Protein AF-A0A4Q9Z7Q9-F1 (afdb_monomer_lite)

Foldseek 3Di:
DDDDDPPPVVVVVVVVVVVPPDDDPPPDPPPPPPPPPVPPVFWDAWDWDQKFKAKAFQFKFFFKPQQWFKAKKAAAQLFFIKHKKKWFFWFFPDFLDDAQAPDVVFAPDHKAFPFKKKKFAFAWDAFPPDDQDPNWTQIFTPQKAFDALAFWFKFKFQFQDQQDQADVVVVRPDGDTDIQAPVVRVVRTPCVVPTFLPDPPCCLGGGPHQDQGWDWDWDADPVRHTDIDTGGGINMTITDRVVCCVLPVVDPSQCRNHRVSVCNRRVTMIIDIGGPPTNMMMHTGRQQRMKMKIKMWGWGWDQPDPPDDPDRDIDIDTDIDITMMGSPGMMGMHMDGDPTDPVQVCRNPVVNQPDPLGDQKYKFFFASGMWMKMFAFDQDFAWAKDFDPQADPPDDDDPVQDDDDDDPDDDDDDDQRPVHGRIDIDGGDRAGPVLRVCLSQVWAFPWKKKKWWFPCVSQQDQSADAFQFKAKAQQLVLARAPLQVPQQAADPVDRQCRSCVQWRGFAAPVRRHFDQADSSGGGGSVRHGTITMGTRRVVSVCVNPVVDRRGMMIMHGFDGSPQRDWIARPDWDPDPGTRGTDGSRRSSDRHMTMTGERPDDPPDPCNVRYIIMTTIIGGDDD

Secondary structure (DSSP, 8-state):
-----TTHHHHHHHHHHGGG---------TTS-----TT-TT-PPPEEE--EEEEEE--SBB-BT-SSEEEEEEEETTTEEEEEEEEE--EESSSS---TTS-TTS-SS--EEEEEEEEEEPPEE--TTPPPBTTB---EE-SEEESTT--BEEEEEEE-----SB-GGGTT-SB---BTT-HHHHH-EEGGG--S---S-GGGTTTB----SPEEEEEE-TTS-EEEEEE--EEEEEE-HHHHIIIIISS-GGGGSSHHHHHHHH--EEEEEE--SS--EEEEE-GGG-EEEEEEEEEEEEES-TT-SS---EEEEEEEEEEEEE--S-EEEEEEEES--HHHHHHH-GGGG--TT--SEEEEETTTTEEEEEESS-S--S-EEEE-TT--TTPPP-TTS------SS---SSPPPTTS-SEEEES--SS-HHHHHHHHTT-EEEEEEEEEEB-TTTT-STT----SBEEEEETTTTEE-HHHHT-----SS-GGG-STTTEEEEE-TTSPBP-SB-TTS-B-GGG---EEEEE-HHHHHHHHHS-PPP-PEEEEE-S-TT---EEEEEEEEEESEEEEEEEHHHHT---EEEEE-S---TTSTTGGGS-EEEEEEE----

InterPro domains:
  IPR025366 Protein of unknown function DUF4270 [PF14092] (30-619)

Structure (mmCIF, N/CA/C/O backbone):
data_AF-A0A4Q9Z7Q9-F1
#
_entry.id   AF-A0A4Q9Z7Q9-F1
#
loop_
_atom_site.group_PDB
_atom_site.id
_atom_site.type_symbol
_atom_site.label_atom_id
_atom_site.label_alt_id
_atom_site.label_comp_id
_atom_site.label_asym_id
_atom_site.label_entity_id
_atom_site.label_seq_id
_atom_site.pdbx_PDB_ins_code
_atom_site.Cartn_x
_atom_site.Cartn_y
_atom_site.Cartn_z
_atom_site.occupancy
_atom_site.B_iso_or_equiv
_atom_site.auth_seq_id
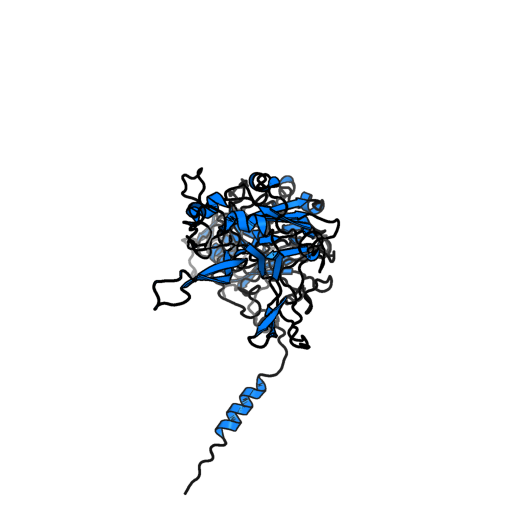_atom_site.auth_comp_id
_atom_site.auth_asym_id
_atom_site.auth_atom_id
_atom_site.pdbx_PDB_model_num
ATOM 1 N N . MET A 1 1 ? 13.497 -73.796 7.872 1.00 44.44 1 MET A N 1
ATOM 2 C CA . MET A 1 1 ? 14.432 -73.100 8.780 1.00 44.44 1 MET A CA 1
ATOM 3 C C . MET A 1 1 ? 15.221 -72.084 7.966 1.00 44.44 1 MET A C 1
ATOM 5 O O . MET A 1 1 ? 16.220 -72.463 7.395 1.00 44.44 1 MET A O 1
ATOM 9 N N . TYR A 1 2 ? 14.744 -70.839 7.855 1.00 34.69 2 TYR A N 1
ATOM 10 C CA . TYR A 1 2 ? 15.543 -69.666 7.466 1.00 34.69 2 TYR A CA 1
ATOM 11 C C . TYR A 1 2 ? 14.841 -68.425 8.034 1.00 34.69 2 TYR A C 1
ATOM 13 O O . TYR A 1 2 ? 13.730 -68.087 7.635 1.00 34.69 2 TYR A O 1
ATOM 21 N N . LYS A 1 3 ? 15.458 -67.805 9.047 1.00 42.72 3 LYS A N 1
ATOM 22 C CA . LYS A 1 3 ? 15.034 -66.523 9.623 1.00 42.72 3 LYS A CA 1
ATOM 23 C C . LYS A 1 3 ? 15.512 -65.417 8.681 1.00 42.72 3 LYS A C 1
ATOM 25 O O . LYS A 1 3 ? 16.718 -65.199 8.585 1.00 42.72 3 LYS A O 1
ATOM 30 N N . HIS A 1 4 ? 14.606 -64.713 8.008 1.00 43.53 4 HIS A N 1
ATOM 31 C CA . HIS A 1 4 ? 14.976 -63.494 7.290 1.00 43.53 4 HIS A CA 1
ATOM 32 C C . HIS A 1 4 ? 14.944 -62.303 8.250 1.00 43.53 4 HIS A C 1
ATOM 34 O O . HIS A 1 4 ? 13.912 -61.931 8.800 1.00 43.53 4 HIS A O 1
ATOM 40 N N . SER A 1 5 ? 16.139 -61.766 8.489 1.00 47.19 5 SER A N 1
ATOM 41 C CA . SER A 1 5 ? 16.421 -60.598 9.317 1.00 47.19 5 SER A CA 1
ATOM 42 C C . SER A 1 5 ? 15.748 -59.345 8.745 1.00 47.19 5 SER A C 1
ATOM 44 O O . SER A 1 5 ? 16.085 -58.897 7.650 1.00 47.19 5 SER A O 1
ATOM 46 N N . PHE A 1 6 ? 14.828 -58.762 9.515 1.00 48.62 6 PHE A N 1
ATOM 47 C CA . PHE A 1 6 ? 14.107 -57.518 9.209 1.00 48.62 6 PHE A CA 1
ATOM 48 C C . PHE A 1 6 ? 14.956 -56.243 9.414 1.00 48.62 6 PHE A C 1
ATOM 50 O O . PHE A 1 6 ? 14.453 -55.130 9.309 1.00 48.62 6 PHE A O 1
ATOM 57 N N . LEU A 1 7 ? 16.255 -56.385 9.706 1.00 46.31 7 LEU A N 1
ATOM 58 C CA . LEU A 1 7 ? 17.136 -55.285 10.121 1.00 46.31 7 LEU A CA 1
ATOM 59 C C . LEU A 1 7 ? 17.945 -54.635 8.987 1.00 46.31 7 LEU A C 1
ATOM 61 O O . LEU A 1 7 ? 18.577 -53.608 9.210 1.00 46.31 7 LEU A O 1
ATOM 65 N N . ARG A 1 8 ? 17.929 -55.182 7.764 1.00 44.06 8 ARG A N 1
ATOM 66 C CA . ARG A 1 8 ? 18.685 -54.616 6.627 1.00 44.06 8 ARG A CA 1
ATOM 67 C C . ARG A 1 8 ? 17.973 -53.516 5.815 1.00 44.06 8 ARG A C 1
ATOM 69 O O . ARG A 1 8 ? 18.687 -52.628 5.358 1.00 44.06 8 ARG A O 1
ATOM 76 N N . PRO A 1 9 ? 16.631 -53.469 5.667 1.00 44.31 9 PRO A N 1
ATOM 77 C CA . PRO A 1 9 ? 15.988 -52.358 4.953 1.00 44.31 9 PRO A CA 1
ATOM 78 C C . PRO A 1 9 ? 15.954 -51.059 5.777 1.00 44.31 9 PRO A C 1
ATOM 80 O O . PRO A 1 9 ? 16.022 -49.969 5.220 1.00 44.31 9 PRO A O 1
ATOM 83 N N . ILE A 1 10 ? 15.901 -51.170 7.111 1.00 48.28 10 ILE A N 1
ATOM 84 C CA . ILE A 1 10 ? 15.782 -50.021 8.028 1.00 48.28 10 ILE A CA 1
ATOM 85 C C . ILE A 1 10 ? 17.104 -49.238 8.118 1.00 48.28 10 ILE A C 1
ATOM 87 O O . ILE A 1 10 ? 17.095 -48.015 8.232 1.00 48.28 10 ILE A O 1
ATOM 91 N N . LEU A 1 11 ? 18.246 -49.917 7.969 1.00 45.41 11 LEU A N 1
ATOM 92 C CA . LEU A 1 11 ? 19.567 -49.281 8.016 1.00 45.41 11 LEU A CA 1
ATOM 93 C C . LEU A 1 11 ? 19.925 -48.529 6.718 1.00 45.41 11 LEU A C 1
ATOM 95 O O . LEU A 1 11 ? 20.686 -47.570 6.763 1.00 45.41 11 LEU A O 1
ATOM 99 N N . MET A 1 12 ? 19.331 -48.909 5.579 1.00 45.31 12 MET A N 1
ATOM 100 C CA . MET A 1 12 ? 19.487 -48.197 4.298 1.00 45.31 12 MET A CA 1
ATOM 101 C C . MET A 1 12 ? 18.583 -46.960 4.197 1.00 45.31 12 MET A C 1
ATOM 103 O O . MET A 1 12 ? 18.995 -45.949 3.638 1.00 45.31 12 MET A O 1
ATOM 107 N N . ILE A 1 13 ? 17.380 -46.999 4.782 1.00 50.22 13 ILE A N 1
ATOM 108 C CA . ILE A 1 13 ? 16.471 -45.840 4.809 1.00 50.22 13 ILE A CA 1
ATOM 109 C C . ILE A 1 13 ? 16.946 -44.794 5.833 1.00 50.22 13 ILE A C 1
ATOM 111 O O . ILE A 1 13 ? 16.864 -43.600 5.561 1.00 50.22 13 ILE A O 1
ATOM 115 N N . GLY A 1 14 ? 17.535 -45.224 6.957 1.00 46.59 14 GLY A N 1
ATOM 116 C CA . GLY A 1 14 ? 18.098 -44.320 7.967 1.00 46.59 14 GLY A CA 1
ATOM 117 C C . GLY A 1 14 ? 19.354 -43.558 7.521 1.00 46.59 14 GLY A C 1
ATOM 118 O O . GLY A 1 14 ? 19.562 -42.427 7.956 1.00 46.59 14 GLY A O 1
ATOM 119 N N . LEU A 1 15 ? 20.173 -44.127 6.626 1.00 41.31 15 LEU A N 1
ATOM 120 C CA . LEU A 1 15 ? 21.419 -43.492 6.171 1.00 41.31 15 LEU A CA 1
ATOM 121 C C . LEU A 1 15 ? 21.187 -42.418 5.088 1.00 41.31 15 LEU A C 1
ATOM 123 O O . LEU A 1 15 ? 21.953 -41.463 5.001 1.00 41.31 15 LEU A O 1
ATOM 127 N N . VAL A 1 16 ? 20.098 -42.516 4.314 1.00 44.38 16 VAL A N 1
ATOM 128 C CA . VAL A 1 16 ? 19.723 -41.497 3.311 1.00 44.38 16 VAL A CA 1
ATOM 129 C C . VAL A 1 16 ? 19.078 -40.268 3.967 1.00 44.38 16 VAL A C 1
ATOM 131 O O . VAL A 1 16 ? 19.219 -39.156 3.467 1.00 44.38 16 VAL A O 1
ATOM 134 N N . THR A 1 17 ? 18.448 -40.418 5.137 1.00 45.31 17 THR A N 1
ATOM 135 C CA . THR A 1 17 ? 17.865 -39.290 5.887 1.00 45.31 17 THR A CA 1
ATOM 136 C C . THR A 1 17 ? 18.882 -38.432 6.647 1.00 45.31 17 THR A C 1
ATOM 138 O O . THR A 1 17 ? 18.578 -37.285 6.961 1.00 45.31 17 THR A O 1
ATOM 141 N N . VAL A 1 18 ? 20.096 -38.930 6.913 1.00 44.50 18 VAL A N 1
ATOM 142 C CA . VAL A 1 18 ? 21.126 -38.180 7.668 1.00 44.50 18 VAL A CA 1
ATOM 143 C C . VAL A 1 18 ? 21.997 -37.292 6.761 1.00 44.50 18 VAL A C 1
ATOM 145 O O . VAL A 1 18 ? 22.648 -36.375 7.250 1.00 44.50 18 VAL A O 1
ATOM 148 N N . LEU A 1 19 ? 21.947 -37.463 5.434 1.00 38.88 19 LEU A N 1
ATOM 149 C CA . LEU A 1 19 ? 22.708 -36.632 4.485 1.00 38.88 19 LEU A CA 1
ATOM 150 C C . LEU A 1 19 ? 22.002 -35.330 4.053 1.00 38.88 19 LEU A C 1
ATOM 152 O O . LEU A 1 19 ? 22.594 -34.541 3.325 1.00 38.88 19 LEU A O 1
ATOM 156 N N . PHE A 1 20 ? 20.779 -35.060 4.530 1.00 39.72 20 PHE A N 1
ATOM 157 C CA . PHE A 1 20 ? 20.044 -33.815 4.238 1.00 39.72 20 PHE A CA 1
ATOM 158 C C . PHE A 1 20 ? 19.951 -32.838 5.424 1.00 39.72 20 PHE A C 1
ATOM 160 O O . PHE A 1 20 ? 19.243 -31.836 5.342 1.00 39.72 20 PHE A O 1
ATOM 167 N N . VAL A 1 21 ? 20.684 -33.090 6.514 1.00 46.12 21 VAL A N 1
ATOM 168 C CA . VAL A 1 21 ? 20.818 -32.154 7.643 1.00 46.12 21 VAL A CA 1
ATOM 169 C C . VAL A 1 21 ? 22.257 -31.646 7.700 1.00 46.12 21 VAL A C 1
ATOM 171 O O . VAL A 1 21 ? 23.024 -31.960 8.603 1.00 46.12 21 VAL A O 1
ATOM 174 N N . SER A 1 22 ? 22.635 -30.857 6.699 1.00 32.25 22 SER A N 1
ATOM 175 C CA . SER A 1 22 ? 23.732 -29.906 6.841 1.00 32.25 22 SER A CA 1
ATOM 176 C C . SER A 1 22 ? 23.201 -28.535 6.447 1.00 32.25 22 SER A C 1
ATOM 178 O O . SER A 1 22 ? 22.723 -28.325 5.332 1.00 32.25 22 SER A O 1
ATOM 180 N N . CYS A 1 23 ? 23.175 -27.648 7.435 1.00 47.81 23 CYS A N 1
ATOM 181 C CA . CYS A 1 23 ? 22.835 -26.247 7.294 1.00 47.81 23 CYS A CA 1
ATOM 182 C C . CYS A 1 23 ? 23.944 -25.534 6.519 1.00 47.81 23 CYS A C 1
ATOM 184 O O . CYS A 1 23 ? 25.034 -25.368 7.049 1.00 47.81 23 CYS A O 1
ATOM 186 N N . ASP A 1 24 ? 23.632 -25.055 5.323 1.00 30.62 24 ASP A N 1
ATOM 187 C CA . ASP A 1 24 ? 23.518 -23.616 5.103 1.00 30.62 24 ASP A CA 1
ATOM 188 C C . ASP A 1 24 ? 22.528 -23.385 3.955 1.00 30.62 24 ASP A C 1
ATOM 190 O O . ASP A 1 24 ? 22.507 -24.137 2.980 1.00 30.62 24 ASP A O 1
ATOM 194 N N . LYS A 1 25 ? 21.635 -22.406 4.092 1.00 41.53 25 LYS A N 1
ATOM 195 C CA . LYS A 1 25 ? 20.763 -21.976 2.987 1.00 41.53 25 LYS A CA 1
ATOM 196 C C . LYS A 1 25 ? 21.170 -20.571 2.592 1.00 41.53 25 LYS A C 1
ATOM 198 O O . LYS A 1 25 ? 20.351 -19.653 2.635 1.00 41.53 25 LYS A O 1
ATOM 203 N N . ASP A 1 26 ? 22.419 -20.440 2.170 1.00 35.28 26 ASP A N 1
ATOM 204 C CA . ASP A 1 26 ? 22.739 -19.447 1.165 1.00 35.28 26 ASP A CA 1
ATOM 205 C C . ASP A 1 26 ? 22.004 -19.862 -0.108 1.00 35.28 26 ASP A C 1
ATOM 207 O O . ASP A 1 26 ? 22.259 -20.897 -0.725 1.00 35.28 26 ASP A O 1
ATOM 211 N N . PHE A 1 27 ? 20.970 -19.089 -0.430 1.00 45.44 27 PHE A N 1
ATOM 212 C CA . PHE A 1 27 ? 20.254 -19.218 -1.686 1.00 45.44 27 PHE A CA 1
ATOM 213 C C . PHE A 1 27 ? 21.132 -18.621 -2.777 1.00 45.44 27 PHE A C 1
ATOM 215 O O . PHE A 1 27 ? 20.921 -17.489 -3.210 1.00 45.44 27 PHE A O 1
ATOM 222 N N . ASP A 1 28 ? 22.105 -19.397 -3.235 1.00 42.12 28 ASP A N 1
ATOM 223 C CA . ASP A 1 28 ? 22.631 -19.182 -4.568 1.00 42.12 28 ASP A CA 1
ATOM 224 C C . ASP A 1 28 ? 21.496 -19.512 -5.539 1.00 42.12 28 ASP A C 1
ATOM 226 O O . ASP A 1 28 ? 20.848 -20.564 -5.468 1.00 42.12 28 ASP A O 1
ATOM 230 N N . GLN A 1 29 ? 21.171 -18.555 -6.403 1.00 42.69 29 GLN A N 1
ATOM 231 C CA . GLN A 1 29 ? 20.232 -18.798 -7.480 1.00 42.69 29 GLN A CA 1
ATOM 232 C C . GLN A 1 29 ? 20.791 -19.955 -8.313 1.00 42.69 29 GLN A C 1
ATOM 234 O O . GLN A 1 29 ? 21.774 -19.798 -9.036 1.00 42.69 29 GLN A O 1
ATOM 239 N N . LEU A 1 30 ? 20.148 -21.121 -8.234 1.00 38.72 30 LEU A N 1
ATOM 240 C CA . LEU A 1 30 ? 20.228 -22.156 -9.261 1.00 38.72 30 LEU A CA 1
ATOM 241 C C . LEU A 1 30 ? 19.671 -21.542 -10.554 1.00 38.72 30 LEU A C 1
ATOM 243 O O . LEU A 1 30 ? 18.485 -21.664 -10.857 1.00 38.72 30 LEU A O 1
ATOM 247 N N . GLY A 1 31 ? 20.514 -20.777 -11.250 1.00 46.84 31 GLY A N 1
ATOM 248 C CA . GLY A 1 31 ? 20.132 -20.034 -12.444 1.00 46.84 31 GLY A CA 1
ATOM 249 C C . GLY A 1 31 ? 20.980 -18.820 -12.837 1.00 46.84 31 GLY A C 1
ATOM 250 O O . GLY A 1 31 ? 20.635 -18.224 -13.852 1.00 46.84 31 GLY A O 1
ATOM 251 N N . THR A 1 32 ? 22.046 -18.431 -12.120 1.00 42.50 32 THR A N 1
ATOM 252 C CA . THR A 1 32 ? 22.857 -17.256 -12.534 1.00 42.50 32 THR A CA 1
ATOM 253 C C . THR A 1 32 ? 24.364 -17.441 -12.596 1.00 42.50 32 THR A C 1
ATOM 255 O O . THR A 1 32 ? 25.048 -16.469 -12.897 1.00 42.50 32 THR A O 1
ATOM 258 N N . ASP A 1 33 ? 24.889 -18.649 -12.410 1.00 40.19 33 ASP A N 1
ATOM 259 C CA . ASP A 1 33 ? 26.319 -18.899 -12.608 1.00 40.19 33 ASP A CA 1
ATOM 260 C C . ASP A 1 33 ? 26.542 -19.827 -13.806 1.00 40.19 33 ASP A C 1
ATOM 262 O O . ASP A 1 33 ? 26.936 -20.984 -13.690 1.00 40.19 33 ASP A O 1
ATOM 266 N N . ILE A 1 34 ? 26.251 -19.305 -15.002 1.00 40.69 34 ILE A N 1
ATOM 267 C CA . ILE A 1 34 ? 27.100 -19.658 -16.139 1.00 40.69 34 ILE A CA 1
ATOM 268 C C . ILE A 1 34 ? 28.308 -18.743 -15.986 1.00 40.69 34 ILE A C 1
ATOM 270 O O . ILE A 1 34 ? 28.342 -17.636 -16.527 1.00 40.69 34 ILE A O 1
ATOM 274 N N . VAL A 1 35 ? 29.282 -19.210 -15.202 1.00 38.44 35 VAL A N 1
ATOM 275 C CA . VAL A 1 35 ? 30.661 -18.762 -15.348 1.00 38.44 35 VAL A CA 1
ATOM 276 C C . VAL A 1 35 ? 30.949 -18.845 -16.840 1.00 38.44 35 VAL A C 1
ATOM 278 O O . VAL A 1 35 ? 30.722 -19.886 -17.464 1.00 38.44 35 VAL A O 1
ATOM 281 N N . ALA A 1 36 ? 31.375 -17.728 -17.421 1.00 37.34 36 ALA A N 1
ATOM 282 C CA . ALA A 1 36 ? 31.949 -17.684 -18.754 1.00 37.34 36 ALA A CA 1
ATOM 283 C C . ALA A 1 36 ? 33.280 -18.447 -18.725 1.00 37.34 36 ALA A C 1
ATOM 285 O O . ALA A 1 36 ? 34.354 -17.863 -18.790 1.00 37.34 36 ALA A O 1
ATOM 286 N N . ASP A 1 37 ? 33.194 -19.756 -18.540 1.00 36.38 37 ASP A N 1
ATOM 287 C CA . ASP A 1 37 ? 34.256 -20.672 -18.863 1.00 36.38 37 ASP A CA 1
ATOM 288 C C . ASP A 1 37 ? 34.132 -20.875 -20.373 1.00 36.38 37 ASP A C 1
ATOM 290 O O . ASP A 1 37 ? 33.055 -21.224 -20.875 1.00 36.38 37 ASP A O 1
ATOM 294 N N . ASP A 1 38 ? 35.218 -20.605 -21.097 1.00 42.53 38 ASP A N 1
ATOM 295 C CA . ASP A 1 38 ? 35.361 -20.606 -22.566 1.00 42.53 38 ASP A CA 1
ATOM 296 C C . ASP A 1 38 ? 34.999 -21.952 -23.253 1.00 42.53 38 ASP A C 1
ATOM 298 O O . ASP A 1 38 ? 35.274 -22.181 -24.430 1.00 42.53 38 ASP A O 1
ATOM 302 N N . HIS A 1 39 ? 34.341 -22.862 -22.539 1.00 39.78 39 HIS A N 1
ATOM 303 C CA . HIS A 1 39 ? 33.916 -24.182 -22.978 1.00 39.78 39 HIS A CA 1
ATOM 304 C C . HIS A 1 39 ? 32.539 -24.199 -23.674 1.00 39.78 39 HIS A C 1
ATOM 306 O O . HIS A 1 39 ? 32.205 -25.192 -24.323 1.00 39.78 39 HIS A O 1
ATOM 312 N N . PHE A 1 40 ? 31.755 -23.112 -23.630 1.00 41.28 40 PHE A N 1
ATOM 313 C CA . PHE A 1 40 ? 30.502 -22.971 -24.393 1.00 41.28 40 PHE A CA 1
ATOM 314 C C . PHE A 1 40 ? 30.667 -22.006 -25.580 1.00 41.28 40 PHE A C 1
ATOM 316 O O . PHE A 1 40 ? 30.144 -20.892 -25.577 1.00 41.28 40 PHE A O 1
ATOM 323 N N . GLY A 1 41 ? 31.393 -22.438 -26.617 1.00 37.72 41 GLY A N 1
ATOM 324 C CA . GLY A 1 41 ? 31.695 -21.667 -27.835 1.00 37.72 41 GLY A CA 1
ATOM 325 C C . GLY A 1 41 ? 30.491 -21.352 -28.742 1.00 37.72 41 GLY A C 1
ATOM 326 O O . GLY A 1 41 ? 30.462 -21.764 -29.900 1.00 37.72 41 GLY A O 1
ATOM 327 N N . GLY A 1 42 ? 29.488 -20.631 -28.233 1.00 44.84 42 GLY A N 1
ATOM 328 C CA . GLY A 1 42 ? 28.309 -20.223 -29.005 1.00 44.84 42 GLY A CA 1
ATOM 329 C C . GLY A 1 42 ? 27.424 -19.133 -28.392 1.00 44.84 42 GLY A C 1
ATOM 330 O O . GLY A 1 42 ? 26.419 -18.777 -29.006 1.00 44.84 42 GLY A O 1
ATOM 331 N N . PHE A 1 43 ? 27.759 -18.596 -27.214 1.00 44.06 43 PHE A N 1
ATOM 332 C CA . PHE A 1 43 ? 27.059 -17.438 -26.654 1.00 44.06 43 PHE A CA 1
ATOM 333 C C . PHE A 1 43 ? 27.830 -16.162 -27.003 1.00 44.06 43 PHE A C 1
ATOM 335 O O . PHE A 1 43 ? 28.897 -15.897 -26.454 1.00 44.06 43 PHE A O 1
ATOM 342 N N . ASP A 1 44 ? 27.303 -15.377 -27.942 1.00 54.50 44 ASP A N 1
ATOM 343 C CA . ASP A 1 44 ? 27.832 -14.043 -28.226 1.00 54.50 44 ASP A CA 1
ATOM 344 C C . ASP A 1 44 ? 27.664 -13.126 -26.997 1.00 54.50 44 ASP A C 1
ATOM 346 O O . ASP A 1 44 ? 26.702 -13.251 -26.231 1.00 54.50 44 ASP A O 1
ATOM 350 N N . LYS A 1 45 ? 28.593 -12.173 -26.814 1.00 57.09 45 LYS A N 1
ATOM 351 C CA . LYS A 1 45 ? 28.488 -11.122 -25.782 1.00 57.09 45 LYS A CA 1
ATOM 352 C C . LYS A 1 45 ? 27.132 -10.402 -25.895 1.00 57.09 45 LYS A C 1
ATOM 354 O O . LYS A 1 45 ? 26.668 -10.184 -27.019 1.00 57.09 45 LYS A O 1
ATOM 359 N N . PRO A 1 46 ? 26.516 -9.985 -24.771 1.00 59.00 46 PRO A N 1
ATOM 360 C CA . PRO A 1 46 ? 25.234 -9.299 -24.820 1.00 59.00 46 PRO A CA 1
ATOM 361 C C . PRO A 1 46 ? 25.350 -8.019 -25.648 1.00 59.00 46 PRO A C 1
ATOM 363 O O . PRO A 1 46 ? 26.301 -7.247 -25.495 1.00 59.00 46 PRO A O 1
ATOM 366 N N . VAL A 1 47 ? 24.373 -7.788 -26.524 1.00 66.62 47 VAL A N 1
ATOM 367 C CA . VAL A 1 47 ? 24.248 -6.503 -27.215 1.00 66.62 47 VAL A CA 1
ATOM 368 C C . VAL A 1 47 ? 23.528 -5.546 -26.278 1.00 66.62 47 VAL A C 1
ATOM 370 O O . VAL A 1 47 ? 22.425 -5.832 -25.809 1.00 66.62 47 VAL A O 1
ATOM 373 N N . TYR A 1 48 ? 24.169 -4.410 -26.017 1.00 64.38 48 TYR A N 1
ATOM 374 C CA . TYR A 1 48 ? 23.569 -3.301 -25.290 1.00 64.38 48 TYR A CA 1
ATOM 375 C C . TYR A 1 48 ? 22.839 -2.401 -26.285 1.00 64.38 48 TYR A C 1
ATOM 377 O O . TYR A 1 48 ? 23.443 -1.925 -27.248 1.00 64.38 48 TYR A O 1
ATOM 385 N N . ARG A 1 49 ? 21.545 -2.170 -26.058 1.00 69.25 49 ARG A N 1
ATOM 386 C CA . ARG A 1 49 ? 20.743 -1.217 -26.840 1.00 69.25 49 ARG A CA 1
ATOM 387 C C . ARG A 1 49 ? 20.476 0.055 -26.041 1.00 69.25 49 ARG A C 1
ATOM 389 O O . ARG A 1 49 ? 20.469 0.030 -24.806 1.00 69.25 49 ARG A O 1
ATOM 396 N N . THR A 1 50 ? 20.298 1.164 -26.755 1.00 68.44 50 THR A N 1
ATOM 397 C CA . THR A 1 50 ? 20.017 2.469 -26.154 1.00 68.44 50 THR A CA 1
ATOM 398 C C . THR A 1 50 ? 18.581 2.483 -25.651 1.00 68.44 50 THR A C 1
ATOM 400 O O . THR A 1 50 ? 17.640 2.343 -26.422 1.00 68.44 50 THR A O 1
ATOM 403 N N . VAL A 1 51 ? 18.423 2.652 -24.343 1.00 86.44 51 VAL A N 1
ATOM 404 C CA . VAL A 1 51 ? 17.128 2.789 -23.673 1.00 86.44 51 VAL A CA 1
ATOM 405 C C . VAL A 1 51 ? 16.925 4.264 -23.361 1.00 86.44 51 VAL A C 1
ATOM 407 O O . VAL A 1 51 ? 17.889 4.959 -23.039 1.00 86.44 51 VAL A O 1
ATOM 410 N N . LYS A 1 52 ? 15.681 4.737 -23.408 1.00 89.81 52 LYS A N 1
ATOM 411 C CA . LYS A 1 52 ? 15.311 6.050 -22.875 1.00 89.81 52 LYS A CA 1
ATOM 412 C C . LYS A 1 52 ? 14.492 5.857 -21.608 1.00 89.81 52 LYS A C 1
ATOM 414 O O . LYS A 1 52 ? 13.512 5.117 -21.619 1.00 89.81 52 LYS A O 1
ATOM 419 N N . ALA A 1 53 ? 14.868 6.526 -20.522 1.00 92.81 53 ALA A N 1
ATOM 420 C CA . ALA A 1 53 ? 14.070 6.520 -19.302 1.00 92.81 53 ALA A CA 1
ATOM 421 C C . ALA A 1 53 ? 13.945 7.911 -18.692 1.00 92.81 53 ALA A C 1
ATOM 423 O O . ALA A 1 53 ? 14.895 8.687 -18.718 1.00 92.81 53 ALA A O 1
ATOM 424 N N . TYR A 1 54 ? 12.779 8.227 -18.137 1.00 92.94 54 TYR A N 1
ATOM 425 C CA . TYR A 1 54 ? 12.494 9.532 -17.541 1.00 92.94 54 TYR A CA 1
ATOM 426 C C . TYR A 1 54 ? 11.499 9.422 -16.383 1.00 92.94 54 TYR A C 1
ATOM 428 O O . TYR A 1 54 ? 10.809 8.413 -16.239 1.00 92.94 54 TYR A O 1
ATOM 436 N N . ASN A 1 55 ? 11.442 10.446 -15.533 1.00 93.81 55 ASN A N 1
ATOM 437 C CA . ASN A 1 55 ? 10.570 10.454 -14.361 1.00 93.81 55 ASN A CA 1
ATOM 438 C C . ASN A 1 55 ? 9.151 10.887 -14.716 1.00 93.81 55 ASN A C 1
ATOM 440 O O . ASN A 1 55 ? 8.936 11.740 -15.574 1.00 93.81 55 ASN A O 1
ATOM 444 N N . GLN A 1 56 ? 8.188 10.343 -13.982 1.00 91.31 56 GLN A N 1
ATOM 445 C CA . GLN A 1 56 ? 6.791 10.718 -14.075 1.00 91.31 56 GLN A CA 1
ATOM 446 C C . GLN A 1 56 ? 6.184 10.836 -12.675 1.00 91.31 56 GLN A C 1
ATOM 448 O O . GLN A 1 56 ? 6.062 9.846 -11.951 1.00 91.31 56 GLN A O 1
ATOM 453 N N . ASP A 1 57 ? 5.765 12.049 -12.311 1.00 91.69 57 ASP A N 1
ATOM 454 C CA . ASP A 1 57 ? 4.950 12.284 -11.117 1.00 91.69 57 ASP A CA 1
ATOM 455 C C . ASP A 1 57 ? 3.583 11.606 -11.272 1.00 91.69 57 ASP A C 1
ATOM 457 O O . ASP A 1 57 ? 2.940 11.721 -12.320 1.00 91.69 57 ASP A O 1
ATOM 461 N N . LEU A 1 58 ? 3.142 10.886 -10.242 1.00 89.50 58 LEU A N 1
ATOM 462 C CA . LEU A 1 58 ? 1.854 10.204 -10.239 1.00 89.50 58 LEU A CA 1
ATOM 463 C C . LEU A 1 58 ? 0.732 11.103 -9.723 1.00 89.50 58 LEU A C 1
ATOM 465 O O . LEU A 1 58 ? -0.419 10.887 -10.114 1.00 89.50 58 LEU A O 1
ATOM 469 N N . GLY A 1 59 ? 1.034 12.113 -8.905 1.00 90.38 59 GLY A N 1
ATOM 470 C CA . GLY A 1 59 ? 0.014 12.885 -8.196 1.00 90.38 59 GLY A CA 1
ATOM 471 C C . GLY A 1 59 ? -0.919 11.998 -7.349 1.00 90.38 59 GLY A C 1
ATOM 472 O O . GLY A 1 59 ? -0.586 10.848 -7.047 1.00 90.38 59 GLY A O 1
ATOM 473 N N . PRO A 1 60 ? -2.095 12.507 -6.939 1.00 93.31 60 PRO A N 1
ATOM 474 C CA . PRO A 1 60 ? -3.040 11.737 -6.135 1.00 93.31 60 PRO A CA 1
ATOM 475 C C . PRO A 1 60 ? -3.585 10.501 -6.864 1.00 93.31 60 PRO A C 1
ATOM 477 O O . PRO A 1 60 ? -3.985 10.554 -8.035 1.00 93.31 60 PRO A O 1
ATOM 480 N N . VAL A 1 61 ? -3.635 9.385 -6.140 1.00 94.44 61 VAL A N 1
ATOM 481 C CA . VAL A 1 61 ? -4.052 8.066 -6.638 1.00 94.44 61 VAL A CA 1
ATOM 482 C C . VAL A 1 61 ? -5.204 7.522 -5.809 1.00 94.44 61 VAL A C 1
ATOM 484 O O . VAL A 1 61 ? -5.359 7.879 -4.643 1.00 94.44 61 VAL A O 1
ATOM 487 N N . ALA A 1 62 ? -6.035 6.676 -6.415 1.00 95.25 62 ALA A N 1
ATOM 488 C CA . ALA A 1 62 ? -7.144 6.051 -5.720 1.00 95.25 62 ALA A CA 1
ATOM 489 C C . ALA A 1 62 ? -6.614 5.081 -4.654 1.00 95.25 62 ALA A C 1
ATOM 491 O O . ALA A 1 62 ? -5.802 4.198 -4.941 1.00 95.25 62 ALA A O 1
ATOM 492 N N . SER A 1 63 ? -7.086 5.255 -3.427 1.00 95.38 63 SER A N 1
ATOM 493 C CA . SER A 1 63 ? -6.684 4.519 -2.230 1.00 95.38 63 SER A CA 1
ATOM 494 C C . SER A 1 63 ? -7.866 3.840 -1.540 1.00 95.38 63 SER A C 1
ATOM 496 O O . SER A 1 63 ? -7.744 3.408 -0.392 1.00 95.38 63 SER A O 1
ATOM 498 N N . ASN A 1 64 ? -9.005 3.735 -2.232 1.00 94.19 64 ASN A N 1
ATOM 499 C CA . ASN A 1 64 ? -10.144 2.982 -1.739 1.00 94.19 64 ASN A CA 1
ATOM 500 C C . ASN A 1 64 ? -9.827 1.482 -1.692 1.00 94.19 64 ASN A C 1
ATOM 502 O O . ASN A 1 64 ? -9.245 0.932 -2.635 1.00 94.19 64 ASN A O 1
ATOM 506 N N . ASP A 1 65 ? -10.214 0.835 -0.596 1.00 93.88 65 ASP A N 1
ATOM 507 C CA . ASP A 1 65 ? -10.238 -0.625 -0.431 1.00 93.88 65 ASP A CA 1
ATOM 508 C C . ASP A 1 65 ? -8.901 -1.311 -0.724 1.00 93.88 65 ASP A C 1
ATOM 510 O O . ASP A 1 65 ? -8.822 -2.377 -1.340 1.00 93.88 65 ASP A O 1
ATOM 514 N N . LEU A 1 66 ? -7.810 -0.680 -0.284 1.00 93.81 66 LEU A N 1
ATOM 515 C CA . LEU A 1 66 ? -6.494 -1.303 -0.328 1.00 93.81 66 LEU A CA 1
ATOM 516 C C . LEU A 1 66 ? -6.439 -2.457 0.689 1.00 93.81 66 LEU A C 1
ATOM 518 O O . LEU A 1 66 ? -6.834 -2.274 1.843 1.00 93.81 66 LEU A O 1
ATOM 522 N N . PRO A 1 67 ? -5.895 -3.633 0.327 1.00 92.38 67 PRO A N 1
ATOM 523 C CA . PRO A 1 67 ? -5.753 -4.745 1.269 1.00 92.38 67 PRO A CA 1
ATOM 524 C C . PRO A 1 67 ? -4.735 -4.464 2.385 1.00 92.38 67 PRO A C 1
ATOM 526 O O . PRO A 1 67 ? -4.804 -5.072 3.455 1.00 92.38 67 PRO A O 1
ATOM 529 N N . ILE A 1 68 ? -3.781 -3.561 2.139 1.00 93.19 68 ILE A N 1
ATOM 530 C CA . ILE A 1 68 ? -2.777 -3.112 3.103 1.00 93.19 68 ILE A CA 1
ATOM 531 C C . ILE A 1 68 ? -2.737 -1.585 3.049 1.00 93.19 68 ILE A C 1
ATOM 533 O O . ILE A 1 68 ? -2.543 -1.012 1.979 1.00 93.19 68 ILE A O 1
ATOM 537 N N . ASN A 1 69 ? -2.911 -0.933 4.198 1.00 95.00 69 ASN A N 1
ATOM 538 C CA . ASN A 1 69 ? -2.962 0.524 4.301 1.00 95.00 69 ASN A CA 1
ATOM 539 C C . ASN A 1 69 ? -1.836 1.043 5.204 1.00 95.00 69 ASN A C 1
ATOM 541 O O . ASN A 1 69 ? -1.575 0.431 6.245 1.00 95.00 69 ASN A O 1
ATOM 545 N N . PRO A 1 70 ? -1.181 2.155 4.836 1.00 95.25 70 PRO A N 1
ATOM 546 C CA . PRO A 1 70 ? -0.247 2.832 5.720 1.00 95.25 70 PRO A CA 1
ATOM 547 C C . PRO A 1 70 ? -0.989 3.540 6.859 1.00 95.25 70 PRO A C 1
ATOM 549 O O . PRO A 1 70 ? -2.046 4.134 6.650 1.00 95.25 70 PRO A O 1
ATOM 552 N N . LEU A 1 71 ? -0.394 3.525 8.049 1.00 96.38 71 LEU A N 1
ATOM 553 C CA . LEU A 1 71 ? -0.781 4.355 9.187 1.00 96.38 71 LEU A CA 1
ATOM 554 C C . LEU A 1 71 ? 0.487 4.860 9.873 1.00 96.38 71 LEU A C 1
ATOM 556 O O . LEU A 1 71 ? 1.348 4.058 10.239 1.00 96.38 71 LEU A O 1
ATOM 560 N N . GLY A 1 72 ? 0.599 6.173 10.058 1.00 95.62 72 GLY A N 1
ATOM 561 C CA . GLY A 1 72 ? 1.720 6.785 10.772 1.00 95.62 72 GLY A CA 1
ATOM 562 C C . GLY A 1 72 ? 2.436 7.868 9.968 1.00 95.62 72 GLY A C 1
ATOM 563 O O . GLY A 1 72 ? 1.881 8.449 9.035 1.00 95.62 72 GLY A O 1
ATOM 564 N N . ILE A 1 73 ? 3.679 8.150 10.349 1.00 94.75 73 ILE A N 1
ATOM 565 C CA . ILE A 1 73 ? 4.546 9.145 9.709 1.00 94.75 73 ILE A CA 1
ATOM 566 C C . ILE A 1 73 ? 5.850 8.463 9.320 1.00 94.75 73 ILE A C 1
ATOM 568 O O . ILE A 1 73 ? 6.518 7.873 10.164 1.00 94.75 73 ILE A O 1
ATOM 572 N N . TYR A 1 74 ? 6.220 8.559 8.050 1.00 93.31 74 TYR A N 1
ATOM 573 C CA . TYR A 1 74 ? 7.482 8.049 7.543 1.00 93.31 74 TYR A CA 1
ATOM 574 C C . TYR A 1 74 ? 8.320 9.197 7.002 1.00 93.31 74 TYR A C 1
ATOM 576 O O . TYR A 1 74 ? 7.915 9.863 6.050 1.00 93.31 74 TYR A O 1
ATOM 584 N N . ASP A 1 75 ? 9.475 9.427 7.616 1.00 91.81 75 ASP A N 1
ATOM 585 C CA . ASP A 1 75 ? 10.451 10.403 7.153 1.00 91.81 75 ASP A CA 1
ATOM 586 C C . ASP A 1 75 ? 11.540 9.720 6.322 1.00 91.81 75 ASP A C 1
ATOM 588 O O . ASP A 1 75 ? 12.229 8.819 6.805 1.00 91.81 75 ASP A O 1
ATOM 592 N N . ASN A 1 76 ? 11.683 10.135 5.064 1.00 91.69 76 ASN A N 1
ATOM 593 C CA . ASN A 1 76 ? 12.690 9.612 4.152 1.00 91.69 76 ASN A CA 1
ATOM 594 C C . ASN A 1 76 ? 13.499 10.780 3.568 1.00 91.69 76 ASN A C 1
ATOM 596 O O . ASN A 1 76 ? 13.014 11.449 2.658 1.00 91.69 76 ASN A O 1
ATOM 600 N N . PRO A 1 77 ? 14.738 11.022 4.023 1.00 91.75 77 PRO A N 1
ATOM 601 C CA . PRO A 1 77 ? 15.533 12.175 3.590 1.00 91.75 77 PRO A CA 1
ATOM 602 C C . PRO A 1 77 ? 15.753 12.302 2.072 1.00 91.75 77 PRO A C 1
ATOM 604 O O . PRO A 1 77 ? 15.914 13.414 1.561 1.00 91.75 77 PRO A O 1
ATOM 607 N N . ALA A 1 78 ? 15.717 11.194 1.324 1.00 92.94 78 ALA A N 1
ATOM 608 C CA . ALA A 1 78 ? 15.850 11.213 -0.132 1.00 92.94 78 ALA A CA 1
ATOM 609 C C . ALA A 1 78 ? 14.591 11.742 -0.854 1.00 92.94 78 ALA A C 1
ATOM 611 O O . ALA A 1 78 ? 14.701 12.269 -1.961 1.00 92.94 78 ALA A O 1
ATOM 612 N N . PHE A 1 79 ? 13.407 11.653 -0.234 1.00 94.88 79 PHE A N 1
ATOM 613 C CA . PHE A 1 79 ? 12.119 11.981 -0.867 1.00 94.88 79 PHE A CA 1
ATOM 614 C C . PHE A 1 79 ? 11.288 13.034 -0.118 1.00 94.88 79 PHE A C 1
ATOM 616 O O . PHE A 1 79 ? 10.528 13.769 -0.746 1.00 94.88 79 PHE A O 1
ATOM 623 N N . GLY A 1 80 ? 11.442 13.139 1.198 1.00 93.19 80 GLY A N 1
ATOM 624 C CA . GLY A 1 80 ? 10.622 13.919 2.122 1.00 93.19 80 GLY A CA 1
ATOM 625 C C . GLY A 1 80 ? 9.820 13.035 3.077 1.00 93.19 80 GLY A C 1
ATOM 626 O O . GLY A 1 80 ? 9.987 11.813 3.131 1.00 93.19 80 GLY A O 1
ATOM 627 N N . SER A 1 81 ? 8.909 13.655 3.820 1.00 92.75 81 SER A N 1
ATOM 628 C CA . SER A 1 81 ? 8.091 12.969 4.817 1.00 92.75 81 SER A CA 1
ATOM 629 C C . SER A 1 81 ? 6.691 12.653 4.274 1.00 92.75 81 SER A C 1
ATOM 631 O O . SER A 1 81 ? 6.089 13.453 3.559 1.00 92.75 81 SER A O 1
ATOM 633 N N . THR A 1 82 ? 6.151 11.487 4.629 1.00 94.19 82 THR A N 1
ATOM 634 C CA . THR A 1 82 ? 4.792 11.034 4.292 1.00 94.19 82 THR A CA 1
ATOM 635 C C . THR A 1 82 ? 4.000 10.809 5.578 1.00 94.19 82 THR A C 1
ATOM 637 O O . THR A 1 82 ? 4.418 10.028 6.430 1.00 94.19 82 THR A O 1
ATOM 640 N N . LYS A 1 83 ? 2.837 11.447 5.716 1.00 94.81 83 LYS A N 1
ATOM 641 C CA . LYS A 1 83 ? 1.859 11.161 6.777 1.00 94.81 83 LYS A CA 1
ATOM 642 C C . LYS A 1 83 ? 0.686 10.389 6.186 1.00 94.81 83 LYS A C 1
ATOM 644 O O . LYS A 1 83 ? 0.156 10.813 5.162 1.00 94.81 83 LYS A O 1
ATOM 649 N N . ALA A 1 84 ? 0.265 9.318 6.850 1.00 95.69 84 ALA A N 1
ATOM 650 C CA . ALA A 1 84 ? -0.900 8.533 6.470 1.00 95.69 84 ALA A CA 1
ATOM 651 C C . ALA A 1 84 ? -1.936 8.475 7.600 1.00 95.69 84 ALA A C 1
ATOM 653 O O . ALA A 1 84 ? -1.651 7.967 8.688 1.00 95.69 84 ALA A O 1
ATOM 654 N N . ASP A 1 85 ? -3.135 8.966 7.291 1.00 96.50 85 ASP A N 1
ATOM 655 C CA . ASP A 1 85 ? -4.356 8.791 8.073 1.00 96.50 85 ASP A CA 1
ATOM 656 C C . ASP A 1 85 ? -5.202 7.675 7.424 1.00 96.50 85 ASP A C 1
ATOM 658 O O . ASP A 1 85 ? -5.050 7.354 6.238 1.00 96.50 85 ASP A O 1
ATOM 662 N N . PHE A 1 86 ? -6.118 7.076 8.184 1.00 97.19 86 PHE A N 1
ATOM 663 C CA . PHE A 1 86 ? -6.930 5.960 7.693 1.00 97.19 86 PHE A CA 1
ATOM 664 C C . PHE A 1 86 ? -8.403 6.112 8.058 1.00 97.19 86 PHE A C 1
ATOM 666 O O . PHE A 1 86 ? -8.744 6.496 9.174 1.00 97.19 86 PHE A O 1
ATOM 673 N N . VAL A 1 87 ? -9.289 5.781 7.121 1.00 97.44 87 VAL A N 1
ATOM 674 C CA . VAL A 1 87 ? -10.741 5.851 7.307 1.00 97.44 87 VAL A CA 1
ATOM 675 C C . VAL A 1 87 ? -11.357 4.509 6.955 1.00 97.44 87 VAL A C 1
ATOM 677 O O . VAL A 1 87 ? -11.032 3.920 5.927 1.00 97.44 87 VAL A O 1
ATOM 680 N N . THR A 1 88 ? -12.258 4.016 7.801 1.00 96.88 88 THR A N 1
ATOM 681 C CA . THR A 1 88 ? -12.909 2.716 7.607 1.00 96.88 88 THR A CA 1
ATOM 682 C C . THR A 1 88 ? -14.358 2.740 8.056 1.00 96.88 88 THR A C 1
ATOM 684 O O . THR A 1 88 ? -14.697 3.294 9.104 1.00 96.88 88 THR A O 1
ATOM 687 N N . GLN A 1 89 ? -15.229 2.109 7.273 1.00 96.19 89 GLN A N 1
ATOM 688 C CA . GLN A 1 89 ? -16.567 1.759 7.726 1.00 96.19 89 GLN A CA 1
ATOM 689 C C . GLN A 1 89 ? -16.536 0.492 8.580 1.00 96.19 89 GLN A C 1
ATOM 691 O O . GLN A 1 89 ? -15.867 -0.491 8.258 1.00 96.19 89 GLN A O 1
ATOM 696 N N . LEU A 1 90 ? -17.347 0.492 9.634 1.00 96.12 90 LEU A N 1
ATOM 697 C CA . LEU A 1 90 ? -17.590 -0.701 10.431 1.00 96.12 90 LEU A CA 1
ATOM 698 C C . LEU A 1 90 ? -18.722 -1.535 9.826 1.00 96.12 90 LEU A C 1
ATOM 700 O O . LEU A 1 90 ? -19.630 -1.015 9.176 1.00 96.12 90 LEU A O 1
ATOM 704 N N . ALA A 1 91 ? -18.691 -2.830 10.105 1.00 95.62 91 ALA A N 1
ATOM 705 C CA . ALA A 1 91 ? -19.712 -3.791 9.726 1.00 95.62 91 ALA A CA 1
ATOM 706 C C . ALA A 1 91 ? -20.136 -4.612 10.950 1.00 95.62 91 ALA A C 1
ATOM 708 O O . ALA A 1 91 ? -19.297 -5.013 11.762 1.00 95.62 91 ALA A O 1
ATOM 709 N N . LEU A 1 92 ? -21.437 -4.886 11.075 1.00 96.00 92 LEU A N 1
ATOM 710 C CA . LEU A 1 92 ? -21.968 -5.722 12.152 1.00 96.00 92 LEU A CA 1
ATOM 711 C C . LEU A 1 92 ? -21.500 -7.166 11.945 1.00 96.00 92 LEU A C 1
ATOM 713 O O . LEU A 1 92 ? -21.563 -7.668 10.820 1.00 96.00 92 LEU A O 1
ATOM 717 N N . SER A 1 93 ? -21.054 -7.838 13.012 1.00 94.25 93 SER A N 1
ATOM 718 C CA . SER A 1 93 ? -20.802 -9.289 12.962 1.00 94.25 93 SER A CA 1
ATOM 719 C C . SER A 1 93 ? -22.105 -10.084 12.874 1.00 94.25 93 SER A C 1
ATOM 721 O O . SER A 1 93 ? -22.162 -11.099 12.187 1.00 94.25 93 SER A O 1
ATOM 723 N N . THR A 1 94 ? -23.154 -9.597 13.542 1.00 93.56 94 THR A N 1
ATOM 724 C CA . THR A 1 94 ? -24.502 -10.169 13.538 1.00 93.56 94 THR A CA 1
ATOM 725 C C . THR A 1 94 ? -25.502 -9.042 13.320 1.00 93.56 94 THR A C 1
ATOM 727 O O . THR A 1 94 ? -25.490 -8.057 14.049 1.00 93.56 94 THR A O 1
ATOM 730 N N . THR A 1 95 ? -26.356 -9.160 12.306 1.00 93.69 95 THR A N 1
ATOM 731 C CA . THR A 1 95 ? -27.408 -8.162 12.056 1.00 93.69 95 THR A CA 1
ATOM 732 C C . THR A 1 95 ? -28.600 -8.396 12.979 1.00 93.69 95 THR A C 1
ATOM 734 O O . THR A 1 95 ? -28.851 -9.522 13.402 1.00 93.69 95 THR A O 1
ATOM 737 N N . SER A 1 96 ? -29.331 -7.327 13.297 1.00 92.25 96 SER A N 1
ATOM 738 C CA . SER A 1 96 ? -30.473 -7.348 14.223 1.00 92.25 96 SER A CA 1
ATOM 739 C C . SER A 1 96 ? -30.164 -7.980 15.597 1.00 92.25 96 SER A C 1
ATOM 741 O O . SER A 1 96 ? -30.881 -8.889 16.022 1.00 92.25 96 SER A O 1
ATOM 743 N N . PRO A 1 97 ? -29.109 -7.536 16.314 1.00 91.75 97 PRO A N 1
ATOM 744 C CA . PRO A 1 97 ? -28.840 -8.029 17.660 1.00 91.75 97 PRO A CA 1
ATOM 745 C C . PRO A 1 97 ? -29.985 -7.667 18.616 1.00 91.75 97 PRO A C 1
ATOM 747 O O . PRO A 1 97 ? -30.598 -6.603 18.506 1.00 91.75 97 PRO A O 1
ATOM 750 N N . VAL A 1 98 ? -30.253 -8.556 19.572 1.00 88.88 98 VAL A N 1
ATOM 751 C CA . VAL A 1 98 ? -31.251 -8.342 20.625 1.00 88.88 98 VAL A CA 1
ATOM 752 C C . VAL A 1 98 ? -30.522 -8.006 21.918 1.00 88.88 98 VAL A C 1
ATOM 754 O O . VAL A 1 98 ? -29.762 -8.830 22.426 1.00 88.88 98 VAL A O 1
ATOM 757 N N . PHE A 1 99 ? -30.782 -6.810 22.438 1.00 90.94 99 PHE A N 1
ATOM 758 C CA . PHE A 1 99 ? -30.296 -6.347 23.735 1.00 90.94 99 PHE A CA 1
ATOM 759 C C . PHE A 1 99 ? -31.473 -6.223 24.703 1.00 90.94 99 PHE A C 1
ATOM 761 O O . PHE A 1 99 ? -32.567 -5.807 24.308 1.00 90.94 99 PHE A O 1
ATOM 768 N N . ASN A 1 100 ? -31.263 -6.546 25.978 1.00 89.19 100 ASN A N 1
ATOM 769 C CA . ASN A 1 100 ? -32.292 -6.390 27.009 1.00 89.19 100 ASN A CA 1
ATOM 770 C C . ASN A 1 100 ? -32.378 -4.926 27.476 1.00 89.19 100 ASN A C 1
ATOM 772 O O . ASN A 1 100 ? -32.002 -4.597 28.596 1.00 89.19 100 ASN A O 1
ATOM 776 N N . ASN A 1 101 ? -32.830 -4.034 26.591 1.00 84.62 101 ASN A N 1
ATOM 777 C CA . ASN A 1 101 ? -32.886 -2.583 26.824 1.00 84.62 101 ASN A CA 1
ATOM 778 C C . ASN A 1 101 ? -34.226 -1.919 26.456 1.00 84.62 101 ASN A C 1
ATOM 780 O O . ASN A 1 101 ? -34.425 -0.742 26.742 1.00 84.62 101 ASN A O 1
ATOM 784 N N . THR A 1 102 ? -35.119 -2.643 25.783 1.00 83.81 102 THR A N 1
ATOM 785 C CA . THR A 1 102 ? -36.385 -2.113 25.246 1.00 83.81 102 THR A CA 1
ATOM 786 C C . THR A 1 102 ? -37.606 -2.755 25.887 1.00 83.81 102 THR A C 1
ATOM 788 O O . THR A 1 102 ? -38.593 -2.067 26.119 1.00 83.81 102 THR A O 1
ATOM 791 N N . ASP A 1 103 ? -37.541 -4.052 26.189 1.00 84.12 103 ASP A N 1
ATOM 792 C CA . ASP A 1 103 ? -38.611 -4.814 26.834 1.00 84.12 103 ASP A CA 1
ATOM 793 C C . ASP A 1 103 ? -38.432 -4.797 28.365 1.00 84.12 103 ASP A C 1
ATOM 795 O O . ASP A 1 103 ? -37.530 -5.478 28.864 1.00 84.12 103 ASP A O 1
ATOM 799 N N . PRO A 1 104 ? -39.274 -4.067 29.127 1.00 82.75 104 PRO A N 1
ATOM 800 C CA . PRO A 1 104 ? -39.135 -3.946 30.580 1.00 82.75 104 PRO A CA 1
ATOM 801 C C . PRO A 1 104 ? -39.313 -5.270 31.333 1.00 82.75 104 PRO A C 1
ATOM 803 O O . PRO A 1 104 ? -39.004 -5.347 32.515 1.00 82.75 104 PRO A O 1
ATOM 806 N N . THR A 1 105 ? -39.814 -6.322 30.676 1.00 84.12 105 THR A N 1
ATOM 807 C CA . THR A 1 105 ? -39.931 -7.657 31.282 1.00 84.12 105 THR A CA 1
ATOM 808 C C . THR A 1 105 ? -38.616 -8.436 31.262 1.00 84.12 105 THR A C 1
ATOM 810 O O . THR A 1 105 ? -38.507 -9.473 31.914 1.00 84.12 105 THR A O 1
ATOM 813 N N . LYS A 1 106 ? -37.612 -7.953 30.518 1.00 83.19 106 LYS A N 1
ATOM 814 C CA . LYS A 1 106 ? -36.331 -8.641 30.305 1.00 83.19 106 LYS A CA 1
ATOM 815 C C . LYS A 1 106 ? -35.162 -8.042 31.078 1.00 83.19 106 LYS A C 1
ATOM 817 O O . LYS A 1 106 ? -34.076 -8.616 31.039 1.00 83.19 106 LYS A O 1
ATOM 822 N N . PHE A 1 107 ? -35.354 -6.923 31.772 1.00 84.75 107 PHE A N 1
ATOM 823 C CA . PHE A 1 107 ? -34.311 -6.298 32.583 1.00 84.75 107 PHE A CA 1
ATOM 824 C C . PHE A 1 107 ? -34.892 -5.538 33.776 1.00 84.75 107 PHE A C 1
ATOM 826 O O . PHE A 1 107 ? -36.000 -5.017 33.709 1.00 84.75 107 PHE A O 1
ATOM 833 N N . VAL A 1 108 ? -34.113 -5.441 34.855 1.00 85.94 108 VAL A N 1
ATOM 834 C CA . VAL A 1 108 ? -34.394 -4.534 35.980 1.00 85.94 108 VAL A CA 1
ATOM 835 C C . VAL A 1 108 ? -33.533 -3.281 35.862 1.00 85.94 108 VAL A C 1
ATOM 837 O O . VAL A 1 108 ? -34.001 -2.172 36.103 1.00 85.94 108 VAL A O 1
ATOM 840 N N . ALA A 1 109 ? -32.284 -3.441 35.431 1.00 88.50 109 ALA A N 1
ATOM 841 C CA . ALA A 1 109 ? -31.386 -2.346 35.116 1.00 88.50 109 ALA A CA 1
ATOM 842 C C . ALA A 1 109 ? -30.852 -2.483 33.688 1.00 88.50 109 ALA A C 1
ATOM 844 O O . ALA A 1 109 ? -30.523 -3.578 33.231 1.00 88.50 109 ALA A O 1
ATOM 845 N N . LEU A 1 110 ? -30.740 -1.343 33.002 1.00 89.88 110 LEU A N 1
ATOM 846 C CA . LEU A 1 110 ? -30.279 -1.278 31.618 1.00 89.88 110 LEU A CA 1
ATOM 847 C C . LEU A 1 110 ? -28.895 -1.934 31.445 1.00 89.88 110 LEU A C 1
ATOM 849 O O . LEU A 1 110 ? -28.117 -2.030 32.410 1.00 89.88 110 LEU A O 1
ATOM 853 N N . PRO A 1 111 ? -28.565 -2.384 30.221 1.00 93.19 111 PRO A N 1
ATOM 854 C CA . PRO A 1 111 ? -27.239 -2.899 29.935 1.00 93.19 111 PRO A CA 1
ATOM 855 C C . PRO A 1 111 ? -26.165 -1.851 30.233 1.00 93.19 111 PRO A C 1
ATOM 857 O O . PRO A 1 111 ? -26.344 -0.665 29.960 1.00 93.19 111 PRO A O 1
ATOM 860 N N . SER A 1 112 ? -25.036 -2.298 30.774 1.00 94.06 112 SER A N 1
ATOM 861 C CA . SER A 1 112 ? -23.874 -1.452 31.044 1.00 94.06 112 SER A CA 1
ATOM 862 C C . SER A 1 112 ? -22.660 -1.941 30.260 1.00 94.06 112 SER A C 1
ATOM 864 O O . SER A 1 112 ? -22.485 -3.143 30.050 1.00 94.06 112 SER A O 1
ATOM 866 N N . MET A 1 113 ? -21.827 -1.004 29.806 1.00 95.75 113 MET A N 1
ATOM 867 C CA . MET A 1 113 ? -20.594 -1.310 29.080 1.00 95.75 113 MET A CA 1
ATOM 868 C C . MET A 1 113 ? -19.448 -1.532 30.067 1.00 95.75 113 MET A C 1
ATOM 870 O O . MET A 1 113 ? -19.199 -0.680 30.916 1.00 95.75 113 MET A O 1
ATOM 874 N N . ASP A 1 114 ? -18.755 -2.660 29.945 1.00 94.69 114 ASP A N 1
ATOM 875 C CA . ASP A 1 114 ? -17.567 -2.978 30.742 1.00 94.69 114 ASP A CA 1
ATOM 876 C C . ASP A 1 114 ? -16.316 -2.424 30.045 1.00 94.69 114 ASP A C 1
ATOM 878 O O . ASP A 1 114 ? -15.601 -1.574 30.574 1.00 94.69 114 ASP A O 1
ATOM 882 N N . SER A 1 115 ? -16.098 -2.826 28.790 1.00 95.44 115 SER A N 1
ATOM 883 C CA . SER A 1 115 ? -15.005 -2.300 27.970 1.00 95.44 115 SER A CA 1
ATOM 884 C C . SER A 1 115 ? -15.285 -2.426 26.478 1.00 95.44 115 SER A C 1
ATOM 886 O O . SER A 1 115 ? -15.954 -3.358 26.029 1.00 95.44 115 SER A O 1
ATOM 888 N N . VAL A 1 116 ? -14.725 -1.509 25.694 1.00 97.94 116 VAL A N 1
ATOM 889 C CA . VAL A 1 116 ? -14.697 -1.600 24.232 1.00 97.94 116 VAL A CA 1
ATOM 890 C C . VAL A 1 116 ? -13.255 -1.633 23.768 1.00 97.94 116 VAL A C 1
ATOM 892 O O . VAL A 1 116 ? -12.482 -0.724 24.057 1.00 97.94 116 VAL A O 1
ATOM 895 N N . VAL A 1 117 ? -12.882 -2.688 23.048 1.00 97.06 117 VAL A N 1
ATOM 896 C CA . VAL A 1 117 ? -11.495 -2.926 22.644 1.00 97.06 117 VAL A CA 1
ATOM 897 C C . VAL A 1 117 ? -11.417 -3.044 21.131 1.00 97.06 117 VAL A C 1
ATOM 899 O O . VAL A 1 117 ? -11.978 -3.972 20.555 1.00 97.06 117 VAL A O 1
ATOM 902 N N . LEU A 1 118 ? -10.693 -2.126 20.492 1.00 97.88 118 LEU A N 1
ATOM 903 C CA . LEU A 1 118 ? -10.256 -2.257 19.105 1.00 97.88 118 LEU A CA 1
ATOM 904 C C . LEU A 1 118 ? -8.977 -3.088 19.064 1.00 97.88 118 LEU A C 1
ATOM 906 O O . LEU A 1 118 ? -8.030 -2.791 19.789 1.00 97.88 118 LEU A O 1
ATOM 910 N N . ASN A 1 119 ? -8.934 -4.086 18.191 1.00 96.88 119 ASN A N 1
ATOM 911 C CA . ASN A 1 119 ? -7.790 -4.964 18.010 1.00 96.88 119 ASN A CA 1
ATOM 912 C C . ASN A 1 119 ? -7.470 -5.121 16.518 1.00 96.88 119 ASN A C 1
ATOM 914 O O . ASN A 1 119 ? -8.285 -5.644 15.764 1.00 96.88 119 ASN A O 1
ATOM 918 N N . ILE A 1 120 ? -6.282 -4.691 16.082 1.00 97.19 120 ILE A N 1
ATOM 919 C CA . ILE A 1 120 ? -5.801 -4.882 14.703 1.00 97.19 120 ILE A CA 1
ATOM 920 C C . ILE A 1 120 ? -4.414 -5.539 14.734 1.00 97.19 120 ILE A C 1
ATOM 922 O O . ILE A 1 120 ? -3.477 -4.946 15.275 1.00 97.19 120 ILE A O 1
ATOM 926 N N . PRO A 1 121 ? -4.241 -6.746 14.169 1.00 95.94 121 PRO A N 1
ATOM 927 C CA . PRO A 1 121 ? -2.978 -7.475 14.246 1.00 95.94 121 PRO A CA 1
ATOM 928 C C . PRO A 1 121 ? -1.863 -6.796 13.443 1.00 95.94 121 PRO A C 1
ATOM 930 O O . PRO A 1 121 ? -2.089 -6.305 12.334 1.00 95.94 121 PRO A O 1
ATOM 933 N N . TYR A 1 122 ? -0.642 -6.827 13.980 1.00 95.00 122 TYR A N 1
ATOM 934 C CA . TYR A 1 122 ? 0.553 -6.436 13.235 1.00 95.00 122 TYR A CA 1
ATOM 935 C C . TYR A 1 122 ? 1.063 -7.593 12.370 1.00 95.00 122 TYR A C 1
ATOM 937 O O . TYR A 1 122 ? 0.810 -8.766 12.652 1.00 95.00 122 TYR A O 1
ATOM 945 N N . TYR A 1 123 ? 1.824 -7.270 11.324 1.00 90.25 123 TYR A N 1
ATOM 946 C CA . TYR A 1 123 ? 2.698 -8.265 10.711 1.00 90.25 123 TYR A CA 1
ATOM 947 C C . TYR A 1 123 ? 3.895 -8.485 11.634 1.00 90.25 123 TYR A C 1
ATOM 949 O O . TYR A 1 123 ? 4.547 -7.527 12.046 1.00 90.25 123 TYR A O 1
ATOM 957 N N . CYS A 1 124 ? 4.173 -9.737 11.979 1.00 89.62 124 CYS A N 1
ATOM 958 C CA . CYS A 1 124 ? 5.289 -10.086 12.842 1.00 89.62 124 CYS A CA 1
ATOM 959 C C . CYS A 1 124 ? 5.773 -11.509 12.579 1.00 89.62 124 CYS A C 1
ATOM 961 O O . CYS A 1 124 ? 4.996 -12.378 12.171 1.00 89.62 124 CYS A O 1
ATOM 963 N N . HIS A 1 125 ? 7.028 -11.762 12.927 1.00 86.25 125 HIS A N 1
ATOM 964 C CA . HIS A 1 125 ? 7.606 -13.096 12.974 1.00 86.25 125 HIS A CA 1
ATOM 965 C C . HIS A 1 125 ? 8.422 -13.285 14.255 1.00 86.25 125 HIS A C 1
ATOM 967 O O . HIS A 1 125 ? 8.684 -12.342 15.002 1.00 86.25 125 HIS A O 1
ATOM 973 N N . ILE A 1 126 ? 8.805 -14.532 14.514 1.00 86.94 126 ILE A N 1
ATOM 974 C CA . ILE A 1 126 ? 9.740 -14.885 15.581 1.00 86.94 126 ILE A CA 1
ATOM 975 C C . ILE A 1 126 ? 11.079 -15.185 14.898 1.00 86.94 126 ILE A C 1
ATOM 977 O O . ILE A 1 126 ? 11.094 -16.014 13.980 1.00 86.94 126 ILE A O 1
ATOM 981 N N . PRO A 1 127 ? 12.182 -14.522 15.283 1.00 84.06 127 PRO A N 1
ATOM 982 C CA . PRO A 1 127 ? 13.505 -14.827 14.746 1.00 84.06 127 PRO A CA 1
ATOM 983 C C . PRO A 1 127 ? 13.851 -16.306 14.947 1.00 84.06 127 PRO A C 1
ATOM 985 O O . PRO A 1 127 ? 13.489 -16.894 15.962 1.00 84.06 127 PRO A O 1
ATOM 988 N N . LYS A 1 128 ? 14.560 -16.921 13.993 1.00 79.31 128 LYS A N 1
ATOM 989 C CA . LYS A 1 128 ? 14.871 -18.363 14.051 1.00 79.31 128 LYS A CA 1
ATOM 990 C C . LYS A 1 128 ? 15.693 -18.748 15.285 1.00 79.31 128 LYS A C 1
ATOM 992 O O . LYS A 1 128 ? 15.429 -19.788 15.875 1.00 79.31 128 LYS A O 1
ATOM 997 N N . ASP A 1 129 ? 16.610 -17.877 15.697 1.00 80.88 129 ASP A N 1
ATOM 998 C CA . ASP A 1 129 ? 17.524 -18.101 16.826 1.00 80.88 129 ASP A CA 1
ATOM 999 C C . ASP A 1 129 ? 16.997 -17.495 18.140 1.00 80.88 129 ASP A C 1
ATOM 1001 O O . ASP A 1 129 ? 17.750 -17.225 19.074 1.00 80.88 129 ASP A O 1
ATOM 1005 N N . ALA A 1 130 ? 15.694 -17.212 18.207 1.00 81.00 130 ALA A N 1
ATOM 1006 C CA . ALA A 1 130 ? 15.067 -16.622 19.377 1.00 81.00 130 ALA A CA 1
ATOM 1007 C C . ALA A 1 130 ? 15.011 -17.597 20.562 1.00 81.00 130 ALA A C 1
ATOM 1009 O O . ALA A 1 130 ? 14.374 -18.650 20.492 1.00 81.00 130 ALA A O 1
ATOM 1010 N N . THR A 1 131 ? 15.569 -17.188 21.701 1.00 79.38 131 THR A N 1
ATOM 1011 C CA . THR A 1 131 ? 15.357 -17.876 22.980 1.00 79.38 131 THR A CA 1
ATOM 1012 C C . THR A 1 131 ? 13.974 -17.536 23.533 1.00 79.38 131 THR A C 1
ATOM 1014 O O . THR A 1 131 ? 13.632 -16.365 23.700 1.00 79.38 131 THR A O 1
ATOM 1017 N N . ILE A 1 132 ? 13.177 -18.562 23.835 1.00 82.56 132 ILE A N 1
ATOM 1018 C CA . ILE A 1 132 ? 11.873 -18.416 24.491 1.00 82.56 132 ILE A CA 1
ATOM 1019 C C . ILE A 1 132 ? 12.072 -18.637 25.992 1.00 82.56 132 ILE A C 1
ATOM 1021 O O . ILE A 1 132 ? 12.412 -19.741 26.412 1.00 82.56 132 ILE A O 1
ATOM 1025 N N . THR A 1 133 ? 11.817 -17.604 26.793 1.00 77.75 133 THR A N 1
ATOM 1026 C CA . THR A 1 133 ? 11.906 -17.653 28.262 1.00 77.75 133 THR A CA 1
ATOM 1027 C C . THR A 1 133 ? 10.505 -17.513 28.853 1.00 77.75 133 THR A C 1
ATOM 1029 O O . THR A 1 133 ? 9.755 -16.626 28.450 1.00 77.75 133 THR A O 1
ATOM 1032 N N . ASP A 1 134 ? 10.114 -18.399 29.773 1.00 76.69 134 ASP A N 1
ATOM 1033 C CA . ASP A 1 134 ? 8.806 -18.384 30.463 1.00 76.69 134 ASP A CA 1
ATOM 1034 C C . ASP A 1 134 ? 7.577 -18.308 29.529 1.00 76.69 134 ASP A C 1
ATOM 1036 O O . ASP A 1 134 ? 6.533 -17.716 29.837 1.00 76.69 134 ASP A O 1
ATOM 1040 N N . GLY A 1 135 ? 7.711 -18.896 28.335 1.00 77.88 135 GLY A N 1
ATOM 1041 C CA . GLY A 1 135 ? 6.686 -18.887 27.291 1.00 77.88 135 GLY A CA 1
ATOM 1042 C C . GLY A 1 135 ? 6.473 -17.532 26.604 1.00 77.88 135 GLY A C 1
ATOM 1043 O O . GLY A 1 135 ? 5.552 -17.427 25.796 1.00 77.88 135 GLY A O 1
ATOM 1044 N N . VAL A 1 136 ? 7.296 -16.517 26.901 1.00 82.88 136 VAL A N 1
ATOM 1045 C CA . VAL A 1 136 ? 7.288 -15.211 26.225 1.00 82.88 136 VAL A CA 1
ATOM 1046 C C . VAL A 1 136 ? 8.035 -15.327 24.903 1.00 82.88 136 VAL A C 1
ATOM 1048 O O . VAL A 1 136 ? 9.212 -15.693 24.871 1.00 82.88 136 VAL A O 1
ATOM 1051 N N . LYS A 1 137 ? 7.359 -15.001 23.801 1.00 85.94 137 LYS A N 1
ATOM 1052 C CA . LYS A 1 137 ? 7.955 -15.045 22.460 1.00 85.94 137 LYS A CA 1
ATOM 1053 C C . LYS A 1 137 ? 8.515 -13.666 22.076 1.00 85.94 137 LYS A C 1
ATOM 1055 O O . LYS A 1 137 ? 7.771 -12.685 22.139 1.00 85.94 137 LYS A O 1
ATOM 1060 N N . PRO A 1 138 ? 9.789 -13.558 21.652 1.00 87.31 138 PRO A N 1
ATOM 1061 C CA . PRO A 1 138 ? 10.380 -12.286 21.242 1.00 87.31 138 PRO A CA 1
ATOM 1062 C C . PRO A 1 138 ? 9.990 -11.973 19.792 1.00 87.31 138 PRO A C 1
ATOM 1064 O O . PRO A 1 138 ? 10.719 -12.271 18.846 1.00 87.31 138 PRO A O 1
ATOM 1067 N N . TYR A 1 139 ? 8.794 -11.419 19.609 1.00 89.50 139 TYR A N 1
ATOM 1068 C CA . TYR A 1 139 ? 8.313 -11.033 18.288 1.00 89.50 139 TYR A CA 1
ATOM 1069 C C . TYR A 1 139 ? 9.099 -9.851 17.723 1.00 89.50 139 TYR A C 1
ATOM 1071 O O . TYR A 1 139 ? 9.430 -8.896 18.423 1.00 89.50 139 TYR A O 1
ATOM 1079 N N . VAL A 1 140 ? 9.317 -9.902 16.415 1.00 88.44 140 VAL A N 1
ATOM 1080 C CA . VAL A 1 140 ? 9.837 -8.801 15.612 1.00 88.44 140 VAL A CA 1
ATOM 1081 C C . VAL A 1 140 ? 8.730 -8.330 14.679 1.00 88.44 140 VAL A C 1
ATOM 1083 O O . VAL A 1 140 ? 8.080 -9.143 14.020 1.00 88.44 140 VAL A O 1
ATOM 1086 N N . LEU A 1 141 ? 8.499 -7.016 14.635 1.00 89.06 141 LEU A N 1
ATOM 1087 C CA . LEU A 1 141 ? 7.484 -6.427 13.764 1.00 89.06 141 LEU A CA 1
ATOM 1088 C C . LEU A 1 141 ? 8.001 -6.273 12.328 1.00 89.06 141 LEU A C 1
ATOM 1090 O O . LEU A 1 141 ? 9.092 -5.751 12.063 1.00 89.06 141 LEU A O 1
ATOM 1094 N N . ASP A 1 142 ? 7.157 -6.669 11.386 1.00 85.69 142 ASP A N 1
ATOM 1095 C CA . ASP A 1 142 ? 7.397 -6.592 9.952 1.00 85.69 142 ASP A CA 1
ATOM 1096 C C . ASP A 1 142 ? 6.574 -5.479 9.313 1.00 85.69 142 ASP A C 1
ATOM 1098 O O . ASP A 1 142 ? 5.507 -5.108 9.794 1.00 85.69 142 ASP A O 1
ATOM 1102 N N . SER A 1 143 ? 7.061 -4.962 8.183 1.00 87.62 143 SER A N 1
ATOM 1103 C CA . SER A 1 143 ? 6.372 -3.920 7.399 1.00 87.62 143 SER A CA 1
ATOM 1104 C C . SER A 1 143 ? 6.060 -2.642 8.202 1.00 87.62 143 SER A C 1
ATOM 1106 O O . SER A 1 143 ? 5.072 -1.954 7.952 1.00 87.62 143 SER A O 1
ATOM 1108 N N . ILE A 1 144 ? 6.932 -2.334 9.166 1.00 88.88 144 ILE A N 1
ATOM 1109 C CA . ILE A 1 144 ? 7.011 -1.052 9.870 1.00 88.88 144 ILE A CA 1
ATOM 1110 C C . ILE A 1 144 ? 8.299 -0.358 9.434 1.00 88.88 144 ILE A C 1
ATOM 1112 O O . ILE A 1 144 ? 9.364 -0.988 9.393 1.00 88.88 144 ILE A O 1
ATOM 1116 N N . TYR A 1 145 ? 8.181 0.918 9.085 1.00 88.94 145 TYR A N 1
ATOM 1117 C CA . TYR A 1 145 ? 9.228 1.754 8.505 1.00 88.94 145 TYR A CA 1
ATOM 1118 C C . TYR A 1 145 ? 9.443 3.010 9.350 1.00 88.94 145 TYR A C 1
ATOM 1120 O O . TYR A 1 145 ? 8.513 3.503 9.990 1.00 88.94 145 TYR A O 1
ATOM 1128 N N . GLY A 1 146 ? 10.669 3.531 9.344 1.00 88.00 146 GLY A N 1
ATOM 1129 C CA . GLY A 1 146 ? 11.085 4.639 10.205 1.00 88.00 146 GLY A CA 1
ATOM 1130 C C . GLY A 1 146 ? 11.724 4.162 11.510 1.00 88.00 146 GLY A C 1
ATOM 1131 O O . GLY A 1 146 ? 12.119 2.999 11.643 1.00 88.00 146 GLY A O 1
ATOM 1132 N N . LYS A 1 147 ? 11.853 5.074 12.475 1.00 86.50 147 LYS A N 1
ATOM 1133 C CA . LYS A 1 147 ? 12.552 4.805 13.734 1.00 86.50 147 LYS A CA 1
ATOM 1134 C C . LYS A 1 147 ? 11.749 3.843 14.615 1.00 86.50 147 LYS A C 1
ATOM 1136 O O . LYS A 1 147 ? 10.569 4.067 14.895 1.00 86.50 147 LYS A O 1
ATOM 1141 N N . ALA A 1 148 ? 12.398 2.768 15.066 1.00 83.81 148 ALA A N 1
ATOM 1142 C CA . ALA A 1 148 ? 11.783 1.789 15.960 1.00 83.81 148 ALA A CA 1
ATOM 1143 C C . ALA A 1 148 ? 11.268 2.470 17.238 1.00 83.81 148 ALA A C 1
ATOM 1145 O O . ALA A 1 148 ? 11.926 3.359 17.774 1.00 83.81 148 ALA A O 1
ATOM 1146 N N . GLU A 1 149 ? 10.070 2.075 17.682 1.00 86.44 149 GLU A N 1
ATOM 1147 C CA . GLU A 1 149 ? 9.404 2.604 18.887 1.00 86.44 149 GLU A CA 1
ATOM 1148 C C . GLU A 1 149 ? 9.215 4.137 18.916 1.00 86.44 149 GLU A C 1
ATOM 1150 O O . GLU A 1 149 ? 8.905 4.715 19.956 1.00 86.44 149 GLU A O 1
ATOM 1155 N N . SER A 1 150 ? 9.354 4.810 17.767 1.00 91.12 150 SER A N 1
ATOM 1156 C CA . SER A 1 150 ? 9.047 6.233 17.630 1.00 91.12 150 SER A CA 1
ATOM 1157 C C . SER A 1 150 ? 7.585 6.493 17.995 1.00 91.12 150 SER A C 1
ATOM 1159 O O . SER A 1 150 ? 6.682 5.812 17.502 1.00 91.12 150 SER A O 1
ATOM 1161 N N . LYS A 1 151 ? 7.363 7.468 18.876 1.00 93.81 151 LYS A N 1
ATOM 1162 C CA . LYS A 1 151 ? 6.033 7.820 19.374 1.00 93.81 151 LYS A CA 1
ATOM 1163 C C . LYS A 1 151 ? 5.396 8.895 18.506 1.00 93.81 151 LYS A C 1
ATOM 1165 O O . LYS A 1 151 ? 6.081 9.832 18.087 1.00 93.81 151 LYS A O 1
ATOM 1170 N N . PHE A 1 152 ? 4.089 8.793 18.315 1.00 95.25 152 PHE A N 1
ATOM 1171 C CA . PHE A 1 152 ? 3.252 9.822 17.710 1.00 95.25 152 PHE A CA 1
ATOM 1172 C C . PHE A 1 152 ? 1.876 9.837 18.382 1.00 95.25 152 PHE A C 1
ATOM 1174 O O . PHE A 1 152 ? 1.505 8.902 19.090 1.00 95.25 152 PHE A O 1
ATOM 1181 N N . LYS A 1 153 ? 1.098 10.896 18.159 1.00 96.44 153 LYS A N 1
ATOM 1182 C CA . LYS A 1 153 ? -0.260 10.980 18.694 1.00 96.44 153 LYS A CA 1
ATOM 1183 C C . LYS A 1 153 ? -1.241 10.335 17.718 1.00 96.44 153 LYS A C 1
ATOM 1185 O O . LYS A 1 153 ? -1.385 10.797 16.585 1.00 96.44 153 LYS A O 1
ATOM 1190 N N . LEU A 1 154 ? -1.926 9.293 18.177 1.00 97.31 154 LEU A N 1
ATOM 1191 C CA . LEU A 1 154 ? -3.023 8.633 17.480 1.00 97.31 154 LEU A CA 1
ATOM 1192 C C . LEU A 1 154 ? -4.350 9.067 18.105 1.00 97.31 154 LEU A C 1
ATOM 1194 O O . LEU A 1 154 ? -4.550 8.953 19.315 1.00 97.31 154 LEU A O 1
ATOM 1198 N N . SER A 1 155 ? -5.271 9.570 17.293 1.00 97.62 155 SER A N 1
ATOM 1199 C CA . SER A 1 155 ? -6.612 9.954 17.738 1.00 97.62 155 SER A CA 1
ATOM 1200 C C . SER A 1 155 ? -7.659 9.318 16.837 1.00 97.62 155 SER A C 1
ATOM 1202 O O . SER A 1 155 ? -7.649 9.518 15.624 1.00 97.62 155 SER A O 1
ATOM 1204 N N . ILE A 1 156 ? -8.551 8.533 17.432 1.00 98.00 156 ILE A N 1
ATOM 1205 C CA . ILE A 1 156 ? -9.666 7.897 16.738 1.00 98.00 156 ILE A CA 1
ATOM 1206 C C . ILE A 1 156 ? -10.897 8.769 16.924 1.00 98.00 156 ILE A C 1
ATOM 1208 O O . ILE A 1 156 ? -11.274 9.086 18.048 1.00 98.00 156 ILE A O 1
ATOM 1212 N N . TYR A 1 157 ? -11.541 9.122 15.822 1.00 98.06 157 TYR A N 1
ATOM 1213 C CA . TYR A 1 157 ? -12.797 9.860 15.808 1.00 98.06 157 TYR A CA 1
ATOM 1214 C C . TYR A 1 157 ? -13.856 9.070 15.051 1.00 98.06 157 TYR A C 1
ATOM 1216 O O . TYR A 1 157 ? -13.544 8.208 14.227 1.00 98.06 157 TYR A O 1
ATOM 1224 N N . ARG A 1 158 ? -15.126 9.403 15.269 1.00 96.69 158 ARG A N 1
ATOM 1225 C CA . ARG A 1 158 ? -16.186 8.990 14.352 1.00 96.69 158 ARG A CA 1
ATOM 1226 C C . ARG A 1 158 ? -16.093 9.823 13.067 1.00 96.69 158 ARG A C 1
ATOM 1228 O O . ARG A 1 158 ? -15.917 11.040 13.117 1.00 96.69 158 ARG A O 1
ATOM 1235 N N . SER A 1 159 ? -16.218 9.178 11.910 1.00 95.94 159 SER A N 1
ATOM 1236 C CA . SER A 1 159 ? -16.373 9.889 10.636 1.00 95.94 159 SER A CA 1
ATOM 1237 C C . SER A 1 159 ? -17.830 10.319 10.455 1.00 95.94 159 SER A C 1
ATOM 1239 O O . SER A 1 159 ? -18.739 9.552 10.754 1.00 95.94 159 SER A O 1
ATOM 1241 N N . ASN A 1 160 ? -18.071 11.519 9.932 1.00 94.06 160 ASN A N 1
ATOM 1242 C CA . ASN A 1 160 ? -19.396 11.953 9.475 1.00 94.06 160 ASN A CA 1
ATOM 1243 C C . ASN A 1 160 ? -19.619 11.673 7.981 1.00 94.06 160 ASN A C 1
ATOM 1245 O O . ASN A 1 160 ? -20.727 11.858 7.475 1.00 94.06 160 ASN A O 1
ATOM 1249 N N . TYR A 1 161 ? -18.587 11.211 7.271 1.00 94.06 161 TYR A N 1
ATOM 1250 C CA . TYR A 1 161 ? -18.646 10.969 5.838 1.00 94.06 161 TYR A CA 1
ATOM 1251 C C . TYR A 1 161 ? -19.101 9.544 5.518 1.00 94.06 161 TYR A C 1
ATOM 1253 O O . TYR A 1 161 ? -18.645 8.570 6.112 1.00 94.06 161 TYR A O 1
ATOM 1261 N N . TYR A 1 162 ? -19.995 9.411 4.541 1.00 93.56 162 TYR A N 1
ATOM 1262 C CA . TYR A 1 162 ? -20.437 8.111 4.052 1.00 93.56 162 TYR A CA 1
ATOM 1263 C C . TYR A 1 162 ? -19.615 7.671 2.849 1.00 93.56 162 TYR A C 1
ATOM 1265 O O . TYR A 1 162 ? -19.747 8.239 1.764 1.00 93.56 162 TYR A O 1
ATOM 1273 N N . LEU A 1 163 ? -18.806 6.630 3.043 1.00 94.25 163 LEU A N 1
ATOM 1274 C CA . LEU A 1 163 ? -18.132 5.951 1.944 1.00 94.25 163 LEU A CA 1
ATOM 1275 C C . LEU A 1 163 ? -19.163 5.131 1.153 1.00 94.25 163 LEU A C 1
ATOM 1277 O O . LEU A 1 163 ? -19.778 4.211 1.693 1.00 94.25 163 LEU A O 1
ATOM 1281 N N . ARG A 1 164 ? -19.398 5.527 -0.098 1.00 92.69 164 ARG A N 1
ATOM 1282 C CA . ARG A 1 164 ? -20.322 4.881 -1.035 1.00 92.69 164 ARG A CA 1
ATOM 1283 C C . ARG A 1 164 ? -19.633 3.698 -1.696 1.00 92.69 164 ARG A C 1
ATOM 1285 O O . ARG A 1 164 ? -18.414 3.706 -1.845 1.00 92.69 164 ARG A O 1
ATOM 1292 N N . ASP A 1 165 ? -20.433 2.732 -2.126 1.00 91.50 165 ASP A N 1
ATOM 1293 C CA . ASP A 1 165 ? -19.950 1.581 -2.892 1.00 91.50 165 ASP A CA 1
ATOM 1294 C C . ASP A 1 165 ? -19.767 1.947 -4.382 1.00 91.50 165 ASP A C 1
ATOM 1296 O O . ASP A 1 165 ? -18.771 1.584 -5.001 1.00 91.50 165 ASP A O 1
ATOM 1300 N N . LEU A 1 166 ? -20.691 2.735 -4.948 1.00 92.50 166 LEU A N 1
ATOM 1301 C CA . LEU A 1 166 ? -20.762 3.049 -6.383 1.00 92.50 166 LEU A CA 1
ATOM 1302 C C . LEU A 1 166 ? -20.718 4.560 -6.651 1.00 92.50 166 LEU A C 1
ATOM 1304 O O . LEU A 1 166 ? -21.207 5.357 -5.839 1.00 92.50 166 LEU A O 1
ATOM 1308 N N . ASP A 1 167 ? -20.151 4.948 -7.797 1.00 89.06 167 ASP A N 1
ATOM 1309 C CA . ASP A 1 167 ? -20.056 6.346 -8.228 1.00 89.06 167 ASP A CA 1
ATOM 1310 C C . ASP A 1 167 ? -21.367 6.822 -8.887 1.00 89.06 167 ASP A C 1
ATOM 1312 O O . ASP A 1 167 ? -21.722 6.351 -9.974 1.00 89.06 167 ASP A O 1
ATOM 1316 N N . PRO A 1 168 ? -22.087 7.795 -8.292 1.00 87.75 168 PRO A N 1
ATOM 1317 C CA . PRO A 1 168 ? -23.306 8.341 -8.888 1.00 87.75 168 PRO A CA 1
ATOM 1318 C C . PRO A 1 168 ? -23.064 9.087 -10.209 1.00 87.75 168 PRO A C 1
ATOM 1320 O O . PRO A 1 168 ? -23.987 9.206 -11.012 1.00 87.75 168 PRO A O 1
ATOM 1323 N N . ASN A 1 169 ? -21.850 9.590 -10.460 1.00 88.44 169 ASN A N 1
ATOM 1324 C CA . ASN A 1 169 ? -21.528 10.321 -11.689 1.00 88.44 169 ASN A CA 1
ATOM 1325 C C . ASN A 1 169 ? -21.259 9.392 -12.880 1.00 88.44 169 ASN A C 1
ATOM 1327 O O . ASN A 1 169 ? -21.270 9.851 -14.019 1.00 88.44 169 ASN A O 1
ATOM 1331 N N . GLN A 1 170 ? -21.019 8.104 -12.624 1.00 85.25 170 GLN A N 1
ATOM 1332 C CA . GLN A 1 170 ? -20.846 7.062 -13.642 1.00 85.25 170 GLN A CA 1
ATOM 1333 C C . GLN A 1 170 ? -22.092 6.174 -13.737 1.00 85.25 170 GLN A C 1
ATOM 1335 O O . GLN A 1 170 ? -21.979 4.973 -13.947 1.00 85.25 170 GLN A O 1
ATOM 1340 N N . ALA A 1 171 ? -23.281 6.746 -13.502 1.00 84.19 171 ALA A N 1
ATOM 1341 C CA . ALA A 1 171 ? -24.560 6.029 -13.508 1.00 84.19 171 ALA A CA 1
ATOM 1342 C C . ALA A 1 171 ? -24.594 4.771 -12.610 1.00 84.19 171 ALA A C 1
ATOM 1344 O O . ALA A 1 171 ? -25.421 3.891 -12.823 1.00 84.19 171 ALA A O 1
ATOM 1345 N N . PHE A 1 172 ? -23.743 4.718 -11.575 1.00 87.69 172 PHE A N 1
ATOM 1346 C CA . PHE A 1 172 ? -23.552 3.569 -10.683 1.00 87.69 172 PHE A CA 1
ATOM 1347 C C . PHE A 1 172 ? -22.953 2.309 -11.339 1.00 87.69 172 PHE A C 1
ATOM 1349 O O . PHE A 1 172 ? -23.011 1.237 -10.741 1.00 87.69 172 PHE A O 1
ATOM 1356 N N . ASP A 1 173 ? -22.326 2.430 -12.513 1.00 86.06 173 ASP A N 1
ATOM 1357 C CA . ASP A 1 173 ? -21.671 1.308 -13.207 1.00 86.06 173 ASP A CA 1
ATOM 1358 C C . ASP A 1 173 ? -20.239 1.039 -12.711 1.00 86.06 173 ASP A C 1
ATOM 1360 O O . ASP A 1 173 ? -19.679 -0.034 -12.942 1.00 86.06 173 ASP A O 1
ATOM 1364 N N . GLU A 1 174 ? -19.628 2.006 -12.022 1.00 87.56 174 GLU A N 1
ATOM 1365 C CA . GLU A 1 174 ? -18.264 1.905 -11.502 1.00 87.56 174 GLU A CA 1
ATOM 1366 C C . GLU A 1 174 ? -18.211 2.075 -9.978 1.00 87.56 174 GLU A C 1
ATOM 1368 O O . GLU A 1 174 ? -18.986 2.829 -9.381 1.00 87.56 174 GLU A O 1
ATOM 1373 N N . GLU A 1 175 ? -17.244 1.405 -9.345 1.00 89.56 175 GLU A N 1
ATOM 1374 C CA . GLU A 1 175 ? -16.927 1.608 -7.929 1.00 89.56 175 GLU A CA 1
ATOM 1375 C C . GLU A 1 175 ? -16.507 3.057 -7.656 1.00 89.56 175 GLU A C 1
ATOM 1377 O O . GLU A 1 175 ? -15.740 3.669 -8.415 1.00 89.56 175 GLU A O 1
ATOM 1382 N N . GLN A 1 176 ? -16.960 3.593 -6.521 1.00 91.62 176 GLN A N 1
ATOM 1383 C CA . GLN A 1 176 ? -16.571 4.929 -6.089 1.00 91.62 176 GLN A CA 1
ATOM 1384 C C . GLN A 1 176 ? -15.067 4.974 -5.798 1.00 91.62 176 GLN A C 1
ATOM 1386 O O . GLN A 1 176 ? -14.566 4.364 -4.855 1.00 91.62 176 GLN A O 1
ATOM 1391 N N . SER A 1 177 ? -14.341 5.764 -6.587 1.00 92.88 177 SER A N 1
ATOM 1392 C CA . SER A 1 177 ? -12.928 6.031 -6.324 1.00 92.88 177 SER A CA 1
ATOM 1393 C C . SER A 1 177 ? -12.790 7.111 -5.254 1.00 92.88 177 SER A C 1
ATOM 1395 O O . SER A 1 177 ? -13.412 8.172 -5.352 1.00 92.88 177 SER A O 1
ATOM 1397 N N . TYR A 1 178 ? -11.957 6.832 -4.256 1.00 95.00 178 TYR A N 1
ATOM 1398 C CA . TYR A 1 178 ? -11.502 7.796 -3.257 1.00 95.00 178 TYR A CA 1
ATOM 1399 C C . TYR A 1 178 ? -9.992 7.931 -3.364 1.00 95.00 178 TYR A C 1
ATOM 1401 O O . TYR A 1 178 ? -9.303 6.929 -3.548 1.00 95.00 178 TYR A O 1
ATOM 1409 N N . TYR A 1 179 ? -9.488 9.153 -3.278 1.00 95.25 179 TYR A N 1
ATOM 1410 C CA . TYR A 1 179 ? -8.100 9.505 -3.539 1.00 95.25 179 TYR A CA 1
ATOM 1411 C C . TYR A 1 179 ? -7.333 9.809 -2.254 1.00 95.25 179 TYR A C 1
ATOM 1413 O O . TYR A 1 179 ? -7.899 10.216 -1.240 1.00 95.25 179 TYR A O 1
ATOM 1421 N N . THR A 1 180 ? -6.011 9.655 -2.316 1.00 94.69 180 THR A N 1
ATOM 1422 C CA . THR A 1 180 ? -5.099 9.934 -1.198 1.00 94.69 180 THR A CA 1
ATOM 1423 C C . THR A 1 180 ? -5.219 11.352 -0.634 1.00 94.69 180 THR A C 1
ATOM 1425 O O . THR A 1 180 ? -4.972 11.546 0.552 1.00 94.69 180 THR A O 1
ATOM 1428 N N . ASP A 1 181 ? -5.622 12.327 -1.449 1.00 93.69 181 ASP A N 1
ATOM 1429 C CA . ASP A 1 181 ? -5.748 13.744 -1.098 1.00 93.69 181 ASP A CA 1
ATOM 1430 C C . ASP A 1 181 ? -7.205 14.191 -0.847 1.00 93.69 181 ASP A C 1
ATOM 1432 O O . ASP A 1 181 ? -7.512 15.384 -0.936 1.00 93.69 181 ASP A O 1
ATOM 1436 N N . ASP A 1 182 ? -8.133 13.262 -0.577 1.00 92.62 182 ASP A N 1
ATOM 1437 C CA . ASP A 1 182 ? -9.555 13.584 -0.406 1.00 92.62 182 ASP A CA 1
ATOM 1438 C C . ASP A 1 182 ? -9.848 14.335 0.903 1.00 92.62 182 ASP A C 1
ATOM 1440 O O . ASP A 1 182 ? -10.322 13.800 1.910 1.00 92.62 182 ASP A O 1
ATOM 1444 N N . ASN A 1 183 ? -9.656 15.652 0.839 1.00 89.69 183 ASN A N 1
ATOM 1445 C CA . ASN A 1 183 ? -9.931 16.587 1.927 1.00 89.69 183 ASN A CA 1
ATOM 1446 C C . ASN A 1 183 ? -11.401 16.587 2.359 1.00 89.69 183 ASN A C 1
ATOM 1448 O O . ASN A 1 183 ? -11.700 16.910 3.503 1.00 89.69 183 ASN A O 1
ATOM 1452 N N . VAL A 1 184 ? -12.339 16.211 1.481 1.00 91.75 184 VAL A N 1
ATOM 1453 C CA . VAL A 1 184 ? -13.758 16.102 1.858 1.00 91.75 184 VAL A CA 1
ATOM 1454 C C . VAL A 1 184 ? -13.929 15.073 2.973 1.00 91.75 184 VAL A C 1
ATOM 1456 O O . VAL A 1 184 ? -14.637 15.344 3.939 1.00 91.75 184 VAL A O 1
ATOM 1459 N N . ILE A 1 185 ? -13.248 13.930 2.890 1.00 92.19 185 ILE A N 1
ATOM 1460 C CA . ILE A 1 185 ? -13.288 12.913 3.944 1.00 92.19 185 ILE A CA 1
ATOM 1461 C C . ILE A 1 185 ? -12.576 13.445 5.192 1.00 92.19 185 ILE A C 1
ATOM 1463 O O . ILE A 1 185 ? -13.145 13.402 6.282 1.00 92.19 185 ILE A O 1
ATOM 1467 N N . GLY A 1 186 ? -11.372 14.004 5.019 1.00 88.12 186 GLY A N 1
ATOM 1468 C CA . GLY A 1 186 ? -10.561 14.557 6.111 1.00 88.12 186 GLY A CA 1
ATOM 1469 C C . GLY A 1 186 ? -11.218 15.708 6.884 1.00 88.12 186 GLY A C 1
ATOM 1470 O O . GLY A 1 186 ? -10.929 15.894 8.060 1.00 88.12 186 GLY A O 1
ATOM 1471 N N . ASN A 1 187 ? -12.141 16.443 6.262 1.00 92.44 187 ASN A N 1
ATOM 1472 C CA . ASN A 1 187 ? -12.850 17.564 6.885 1.00 92.44 187 ASN A CA 1
ATOM 1473 C C . ASN A 1 187 ? -14.191 17.163 7.526 1.00 92.44 187 ASN A C 1
ATOM 1475 O O . ASN A 1 187 ? -14.778 17.954 8.259 1.00 92.44 187 ASN A O 1
ATOM 1479 N N . ASN A 1 188 ? -14.695 15.951 7.270 1.00 94.62 188 ASN A N 1
ATOM 1480 C CA . ASN A 1 188 ? -15.969 15.458 7.805 1.00 94.62 188 ASN A CA 1
ATOM 1481 C C . ASN A 1 188 ? -15.741 14.539 9.015 1.00 94.62 188 ASN A C 1
ATOM 1483 O O . ASN A 1 188 ? -16.141 13.372 9.026 1.00 94.62 188 ASN A O 1
ATOM 1487 N N . ILE A 1 189 ? -15.093 15.082 10.045 1.00 94.88 189 ILE A N 1
ATOM 1488 C CA . ILE A 1 189 ? -14.798 14.390 11.305 1.00 94.88 189 ILE A CA 1
ATOM 1489 C C . ILE A 1 189 ? -15.769 14.867 12.392 1.00 94.88 189 ILE A C 1
ATOM 1491 O O . ILE A 1 189 ? -16.065 16.057 12.504 1.00 94.88 189 ILE A O 1
ATOM 1495 N N . ASP A 1 190 ? -16.281 13.940 13.199 1.00 94.81 190 ASP A N 1
ATOM 1496 C CA . ASP A 1 190 ? -17.152 14.239 14.335 1.00 94.81 190 ASP A CA 1
ATOM 1497 C C . ASP A 1 190 ? -16.330 14.623 15.574 1.00 94.81 190 ASP A C 1
ATOM 1499 O O . ASP A 1 190 ? -16.144 13.831 16.498 1.00 94.81 190 ASP A O 1
ATOM 1503 N N . TYR A 1 191 ? -15.821 15.855 15.595 1.00 93.94 191 TYR A N 1
ATOM 1504 C CA . TYR A 1 191 ? -15.093 16.376 16.755 1.00 93.94 191 TYR A CA 1
ATOM 1505 C C . TYR A 1 191 ? -15.982 16.574 17.991 1.00 93.94 191 TYR A C 1
ATOM 1507 O O . TYR A 1 191 ? -15.465 16.596 19.106 1.00 93.94 191 TYR A O 1
ATOM 1515 N N . ALA A 1 192 ? -17.303 16.698 17.813 1.00 93.69 192 ALA A N 1
ATOM 1516 C CA . ALA A 1 192 ? -18.248 16.902 18.910 1.00 93.69 192 ALA A CA 1
ATOM 1517 C C . ALA A 1 192 ? -18.368 15.661 19.809 1.00 93.69 192 ALA A C 1
ATOM 1519 O O . ALA A 1 192 ? -18.528 15.801 21.018 1.00 93.69 192 ALA A O 1
ATOM 1520 N N . SER A 1 193 ? -18.227 14.462 19.234 1.00 91.25 193 SER A N 1
ATOM 1521 C CA . SER A 1 193 ? -18.173 13.199 19.986 1.00 91.25 193 SER A CA 1
ATOM 1522 C C . SER A 1 193 ? -16.858 12.990 20.759 1.00 91.25 193 SER A C 1
ATOM 1524 O O . SER A 1 193 ? -16.752 12.038 21.526 1.00 91.25 193 SER A O 1
ATOM 1526 N N . GLY A 1 194 ? -15.855 13.857 20.582 1.00 94.19 194 GLY A N 1
ATOM 1527 C CA . GLY A 1 194 ? -14.552 13.724 21.234 1.00 94.19 194 GLY A CA 1
ATOM 1528 C C . GLY A 1 194 ? -13.668 12.610 20.654 1.00 94.19 194 GLY A C 1
ATOM 1529 O O . GLY A 1 194 ? -13.986 11.976 19.647 1.00 94.19 194 GLY A O 1
ATOM 1530 N N . VAL A 1 195 ? -12.502 12.412 21.275 1.00 96.56 195 VAL A N 1
ATOM 1531 C CA . VAL A 1 195 ? -11.549 11.351 20.908 1.00 96.56 195 VAL A CA 1
ATOM 1532 C C . VAL A 1 195 ? -12.031 10.029 21.497 1.00 96.56 195 VAL A C 1
ATOM 1534 O O . VAL A 1 195 ? -12.227 9.932 22.704 1.00 96.56 195 VAL A O 1
ATOM 1537 N N . LEU A 1 196 ? -12.176 9.007 20.657 1.00 97.44 196 LEU A N 1
ATOM 1538 C CA . LEU A 1 196 ? -12.699 7.705 21.056 1.00 97.44 196 LEU A CA 1
ATOM 1539 C C . LEU A 1 196 ? -11.660 6.840 21.773 1.00 97.44 196 LEU A C 1
ATOM 1541 O O . LEU A 1 196 ? -12.046 6.069 22.630 1.00 97.44 196 LEU A O 1
ATOM 1545 N N . ASN A 1 197 ? -10.361 6.939 21.474 1.00 97.31 197 ASN A N 1
ATOM 1546 C CA . ASN A 1 197 ? -9.306 6.203 22.192 1.00 97.31 197 ASN A CA 1
ATOM 1547 C C . ASN A 1 197 ? -8.813 6.972 23.435 1.00 97.31 197 ASN A C 1
ATOM 1549 O O . ASN A 1 197 ? -7.651 7.371 23.533 1.00 97.31 197 ASN A O 1
ATOM 1553 N N . ASN A 1 198 ? -9.709 7.222 24.385 1.00 93.69 198 ASN A N 1
ATOM 1554 C CA . ASN A 1 198 ? -9.489 8.100 25.541 1.00 93.69 198 ASN A CA 1
ATOM 1555 C C . ASN A 1 198 ? -8.977 7.392 26.812 1.00 93.69 198 ASN A C 1
ATOM 1557 O O . ASN A 1 198 ? -9.116 7.923 27.913 1.00 93.69 198 ASN A O 1
ATOM 1561 N N . SER A 1 199 ? -8.352 6.221 26.667 1.00 94.81 199 SER A N 1
ATOM 1562 C CA . SER A 1 199 ? -7.682 5.513 27.766 1.00 94.81 199 SER A CA 1
ATOM 1563 C C . SER A 1 199 ? -6.677 6.404 28.509 1.00 94.81 199 SER A C 1
ATOM 1565 O O . SER A 1 199 ? -5.976 7.216 27.901 1.00 94.81 199 SER A O 1
ATOM 1567 N N . SER A 1 200 ? -6.537 6.212 29.822 1.00 94.56 200 SER A N 1
ATOM 1568 C CA . SER A 1 200 ? -5.484 6.867 30.614 1.00 94.56 200 SER A CA 1
ATOM 1569 C C . SER A 1 200 ? -4.078 6.362 30.266 1.00 94.56 200 SER A C 1
ATOM 1571 O O . SER A 1 200 ? -3.086 7.018 30.587 1.00 94.56 200 SER A O 1
ATOM 1573 N N . ASN A 1 201 ? -3.978 5.214 29.589 1.00 94.88 201 ASN A N 1
ATOM 1574 C CA . ASN A 1 201 ? -2.727 4.685 29.069 1.00 94.88 201 ASN A CA 1
ATOM 1575 C C . ASN A 1 201 ? -2.261 5.496 27.849 1.00 94.88 201 ASN A C 1
ATOM 1577 O O . ASN A 1 201 ? -2.797 5.356 26.749 1.00 94.88 201 ASN A O 1
ATOM 1581 N N . THR A 1 202 ? -1.216 6.305 28.027 1.00 94.75 202 THR A N 1
ATOM 1582 C CA . THR A 1 202 ? -0.693 7.192 26.976 1.00 94.75 202 THR A CA 1
ATOM 1583 C C . THR A 1 202 ? -0.194 6.445 25.738 1.00 94.75 202 THR A C 1
ATOM 1585 O O . THR A 1 202 ? -0.237 6.998 24.638 1.00 94.75 202 THR A O 1
ATOM 1588 N N . ALA A 1 203 ? 0.215 5.179 25.883 1.00 94.56 203 ALA A N 1
ATOM 1589 C CA . ALA A 1 203 ? 0.642 4.326 24.773 1.00 94.56 203 ALA A CA 1
ATOM 1590 C C . ALA A 1 203 ? -0.500 3.968 23.801 1.00 94.56 203 ALA A C 1
ATOM 1592 O O . ALA A 1 203 ? -0.238 3.459 22.716 1.00 94.56 203 ALA A O 1
ATOM 1593 N N . GLU A 1 204 ? -1.756 4.232 24.168 1.00 95.31 204 GLU A N 1
ATOM 1594 C CA . GLU A 1 204 ? -2.930 4.010 23.317 1.00 95.31 204 GLU A CA 1
ATOM 1595 C C . GLU A 1 204 ? -3.383 5.284 22.585 1.00 95.31 204 GLU A C 1
ATOM 1597 O O . GLU A 1 204 ? -4.270 5.219 21.734 1.00 95.31 204 GLU A O 1
ATOM 1602 N N . ASN A 1 205 ? -2.794 6.447 22.892 1.00 95.12 205 ASN A N 1
ATOM 1603 C CA . ASN A 1 205 ? -3.195 7.724 22.303 1.00 95.12 205 ASN A CA 1
ATOM 1604 C C . ASN A 1 205 ? -2.033 8.697 22.064 1.00 95.12 205 ASN A C 1
ATOM 1606 O O . ASN A 1 205 ? -1.523 8.779 20.950 1.00 95.12 205 ASN A O 1
ATOM 1610 N N . VAL A 1 206 ? -1.634 9.479 23.065 1.00 94.75 206 VAL A N 1
ATOM 1611 C CA . VAL A 1 206 ? -0.733 10.633 22.922 1.00 94.75 206 VAL A CA 1
ATOM 1612 C C . VAL A 1 206 ? 0.722 10.240 22.682 1.00 94.75 206 VAL A C 1
ATOM 1614 O O . VAL A 1 206 ? 1.463 10.993 22.058 1.00 94.75 206 VAL A O 1
ATOM 1617 N N . GLU A 1 207 ? 1.112 9.059 23.150 1.00 94.88 207 GLU A N 1
ATOM 1618 C CA . GLU A 1 207 ? 2.441 8.471 23.007 1.00 94.88 207 GLU A CA 1
ATOM 1619 C C . GLU A 1 207 ? 2.363 7.108 22.306 1.00 94.88 207 GLU A C 1
ATOM 1621 O O . GLU A 1 207 ? 3.106 6.180 22.633 1.00 94.88 207 GLU A O 1
ATOM 1626 N N . PHE A 1 208 ? 1.432 6.969 21.361 1.00 95.56 208 PHE A N 1
ATOM 1627 C CA . PHE A 1 208 ? 1.241 5.723 20.640 1.00 95.56 208 PHE A CA 1
ATOM 1628 C C . PHE A 1 208 ? 2.507 5.326 19.873 1.00 95.56 208 PHE A C 1
ATOM 1630 O O . PHE A 1 208 ? 3.149 6.146 19.214 1.00 95.56 208 PHE A O 1
ATOM 1637 N N . PHE A 1 209 ? 2.850 4.043 19.951 1.00 94.56 209 PHE A N 1
ATOM 1638 C CA . PHE A 1 209 ? 3.905 3.419 19.164 1.00 94.56 209 PHE A CA 1
ATOM 1639 C C . PHE A 1 209 ? 3.542 1.960 18.877 1.00 94.56 209 PHE A C 1
ATOM 1641 O O . PHE A 1 209 ? 2.799 1.316 19.623 1.00 94.56 209 PHE A O 1
ATOM 1648 N N . PHE A 1 210 ? 4.098 1.407 17.801 1.00 94.25 210 PHE A N 1
ATOM 1649 C CA . PHE A 1 210 ? 3.885 0.007 17.452 1.00 94.25 210 PHE A CA 1
ATOM 1650 C C . PHE A 1 210 ? 4.692 -0.910 18.378 1.00 94.25 210 PHE A C 1
ATOM 1652 O O . PHE A 1 210 ? 5.896 -1.093 18.204 1.00 94.25 210 PHE A O 1
ATOM 1659 N N . ASN A 1 211 ? 4.022 -1.465 19.387 1.00 93.00 211 ASN A N 1
ATOM 1660 C CA . ASN A 1 211 ? 4.648 -2.294 20.412 1.00 93.00 211 ASN A CA 1
ATOM 1661 C C . ASN A 1 211 ? 4.854 -3.750 19.928 1.00 93.00 211 ASN A C 1
ATOM 1663 O O . ASN A 1 211 ? 3.871 -4.401 19.567 1.00 93.00 211 ASN A O 1
ATOM 1667 N N . PRO A 1 212 ? 6.093 -4.290 19.942 1.00 91.19 212 PRO A N 1
ATOM 1668 C CA . PRO A 1 212 ? 6.385 -5.673 19.553 1.00 91.19 212 PRO A CA 1
ATOM 1669 C C . PRO A 1 212 ? 6.016 -6.713 20.620 1.00 91.19 212 PRO A C 1
ATOM 1671 O O . PRO A 1 212 ? 6.148 -7.909 20.374 1.00 91.19 212 PRO A O 1
ATOM 1674 N N . LYS A 1 213 ? 5.601 -6.302 21.822 1.00 91.19 213 LYS A N 1
ATOM 1675 C CA . LYS A 1 213 ? 5.282 -7.236 22.907 1.00 91.19 213 LYS A CA 1
ATOM 1676 C C . LYS A 1 213 ? 3.971 -7.970 22.639 1.00 91.19 213 LYS A C 1
ATOM 1678 O O . LYS A 1 213 ? 2.995 -7.395 22.163 1.00 91.19 213 LYS A O 1
ATOM 1683 N N . GLU A 1 214 ? 3.953 -9.252 22.987 1.00 91.50 214 GLU A N 1
ATOM 1684 C CA . GLU A 1 214 ? 2.727 -10.044 23.009 1.00 91.50 214 GLU A CA 1
ATOM 1685 C C . GLU A 1 214 ? 1.747 -9.530 24.067 1.00 91.50 214 GLU A C 1
ATOM 1687 O O . GLU A 1 214 ? 2.139 -8.987 25.105 1.00 91.50 214 GLU A O 1
ATOM 1692 N N . HIS A 1 215 ? 0.458 -9.746 23.823 1.00 89.69 215 HIS A N 1
ATOM 1693 C CA . HIS A 1 215 ? -0.573 -9.451 24.810 1.00 89.69 215 HIS A CA 1
ATOM 1694 C C . HIS A 1 215 ? -0.740 -10.649 25.738 1.00 89.69 215 HIS A C 1
ATOM 1696 O O . HIS A 1 215 ? -0.884 -11.783 25.280 1.00 89.69 215 HIS A O 1
ATOM 1702 N N . LYS A 1 216 ? -0.761 -10.395 27.048 1.00 88.06 216 LYS A N 1
ATOM 1703 C CA . LYS A 1 216 ? -1.074 -11.390 28.078 1.00 88.06 216 LYS A CA 1
ATOM 1704 C C . LYS A 1 216 ? -2.418 -11.030 28.698 1.00 88.06 216 LYS A C 1
ATOM 1706 O O . LYS A 1 216 ? -2.544 -9.995 29.344 1.00 88.06 216 LYS A O 1
ATOM 1711 N N . THR A 1 217 ? -3.425 -11.867 28.486 1.00 83.69 217 THR A N 1
ATOM 1712 C CA . THR A 1 217 ? -4.730 -11.739 29.143 1.00 83.69 217 THR A CA 1
ATOM 1713 C C . THR A 1 217 ? -4.831 -12.784 30.246 1.00 83.69 217 THR A C 1
ATOM 1715 O O . THR A 1 217 ? -4.500 -13.950 30.033 1.00 83.69 217 THR A O 1
ATOM 1718 N N . THR A 1 218 ? -5.234 -12.339 31.433 1.00 84.00 218 THR A N 1
ATOM 1719 C CA . THR A 1 218 ? -5.464 -13.197 32.596 1.00 84.00 218 THR A CA 1
ATOM 1720 C C . THR A 1 218 ? -6.963 -13.405 32.736 1.00 84.00 218 THR A C 1
ATOM 1722 O O . THR A 1 218 ? -7.707 -12.447 32.928 1.00 84.00 218 THR A O 1
ATOM 1725 N N . THR A 1 219 ? -7.390 -14.650 32.619 1.00 80.56 219 THR A N 1
ATOM 1726 C CA . THR A 1 219 ? -8.733 -15.119 32.978 1.00 80.56 219 THR A CA 1
ATOM 1727 C C . THR A 1 219 ? -8.651 -15.907 34.280 1.00 80.56 219 THR A C 1
ATOM 1729 O O . THR A 1 219 ? -7.559 -16.314 34.659 1.00 80.56 219 THR A O 1
ATOM 1732 N N . TYR A 1 220 ? -9.770 -16.124 34.962 1.00 80.62 220 TYR A N 1
ATOM 1733 C CA . TYR A 1 220 ? -9.826 -16.960 36.162 1.00 80.62 220 TYR A CA 1
ATOM 1734 C C . TYR A 1 220 ? -10.675 -18.196 35.871 1.00 80.62 220 TYR A C 1
ATOM 1736 O O . TYR A 1 220 ? -11.703 -18.073 35.201 1.00 80.62 220 TYR A O 1
ATOM 1744 N N . ASP A 1 221 ? -10.222 -19.370 36.303 1.00 80.12 221 ASP A N 1
ATOM 1745 C CA . ASP A 1 221 ? -11.003 -20.604 36.189 1.00 80.12 221 ASP A CA 1
ATOM 1746 C C . ASP A 1 221 ? -12.094 -20.703 37.275 1.00 80.12 221 ASP A C 1
ATOM 1748 O O . ASP A 1 221 ? -12.283 -19.791 38.083 1.00 80.12 221 ASP A O 1
ATOM 1752 N N . GLU A 1 222 ? -12.832 -21.817 37.293 1.00 81.00 222 GLU A N 1
ATOM 1753 C CA . GLU A 1 222 ? -13.905 -22.081 38.266 1.00 81.00 222 GLU A CA 1
ATOM 1754 C C . GLU A 1 222 ? -13.414 -22.104 39.727 1.00 81.00 222 GLU A C 1
ATOM 1756 O O . GLU A 1 222 ? -14.213 -21.915 40.643 1.00 81.00 222 GLU A O 1
ATOM 1761 N N . ASN A 1 223 ? -12.106 -22.280 39.949 1.00 84.94 223 ASN A N 1
ATOM 1762 C CA . ASN A 1 223 ? -11.466 -22.268 41.265 1.00 84.94 223 ASN A CA 1
ATOM 1763 C C . ASN A 1 223 ? -10.823 -20.913 41.597 1.00 84.94 223 ASN A C 1
ATOM 1765 O O . ASN A 1 223 ? -10.160 -20.786 42.625 1.00 84.94 223 ASN A O 1
ATOM 1769 N N . ASN A 1 224 ? -11.040 -19.894 40.759 1.00 82.62 224 ASN A N 1
ATOM 1770 C CA . ASN A 1 224 ? -10.481 -18.556 40.909 1.00 82.62 224 ASN A CA 1
ATOM 1771 C C . ASN A 1 224 ? -8.943 -18.504 40.745 1.00 82.62 224 ASN A C 1
ATOM 1773 O O . ASN A 1 224 ? -8.299 -17.566 41.227 1.00 82.62 224 ASN A O 1
ATOM 1777 N N . GLU A 1 225 ? -8.364 -19.472 40.027 1.00 85.44 225 GLU A N 1
ATOM 1778 C CA . GLU A 1 225 ? -6.941 -19.523 39.675 1.00 85.44 225 GLU A CA 1
ATOM 1779 C C . GLU A 1 225 ? -6.667 -18.803 38.341 1.00 85.44 225 GLU A C 1
ATOM 1781 O O . GLU A 1 225 ? -7.473 -18.890 37.407 1.00 85.44 225 GLU A O 1
ATOM 1786 N N . PRO A 1 226 ? -5.539 -18.076 38.203 1.00 83.12 226 PRO A N 1
ATOM 1787 C CA . PRO A 1 226 ? -5.246 -17.302 37.004 1.00 83.12 226 PRO A CA 1
ATOM 1788 C C . PRO A 1 226 ? -4.810 -18.196 35.831 1.00 83.12 226 PRO A C 1
ATOM 1790 O O . PRO A 1 226 ? -3.720 -18.765 35.812 1.00 83.12 226 PRO A O 1
ATOM 1793 N N . VAL A 1 227 ? -5.624 -18.226 34.781 1.00 85.50 227 VAL A N 1
ATOM 1794 C CA . VAL A 1 227 ? -5.317 -18.821 33.477 1.00 85.50 227 VAL A CA 1
ATOM 1795 C C . VAL A 1 227 ? -4.810 -17.736 32.531 1.00 85.50 227 VAL A C 1
ATOM 1797 O O . VAL A 1 227 ? -5.492 -16.743 32.273 1.00 85.50 227 VAL A O 1
ATOM 1800 N N . TYR A 1 228 ? -3.609 -17.922 31.982 1.00 83.88 228 TYR A N 1
ATOM 1801 C CA . TYR A 1 228 ? -2.988 -16.954 31.077 1.00 83.88 228 TYR A CA 1
ATOM 1802 C C . TYR A 1 228 ? -3.154 -17.354 29.612 1.00 83.88 228 TYR A C 1
ATOM 1804 O O . TYR A 1 228 ? -2.633 -18.378 29.174 1.00 83.88 228 TYR A O 1
ATOM 1812 N N . THR A 1 229 ? -3.777 -16.484 28.822 1.00 85.19 229 THR A N 1
ATOM 1813 C CA . THR A 1 229 ? -3.806 -16.592 27.359 1.00 85.19 229 THR A CA 1
ATOM 1814 C C . THR A 1 229 ? -2.884 -15.541 26.748 1.00 85.19 229 THR A C 1
ATOM 1816 O O . THR A 1 229 ? -3.015 -14.349 27.045 1.00 85.19 229 THR A O 1
ATOM 1819 N N . ARG A 1 230 ? -1.944 -15.974 25.901 1.00 87.38 230 ARG A N 1
ATOM 1820 C CA . ARG A 1 230 ? -1.001 -15.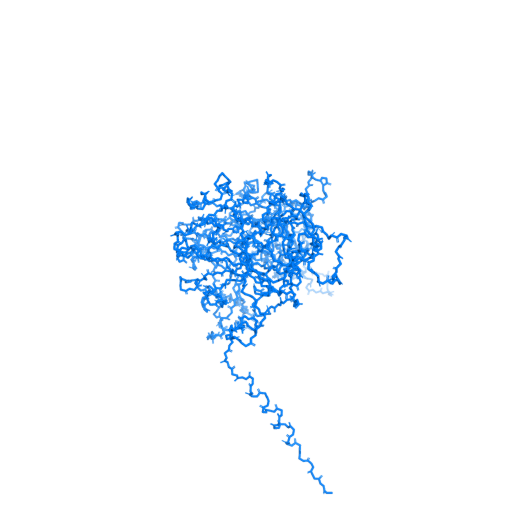100 25.186 1.00 87.38 230 ARG A CA 1
ATOM 1821 C C . ARG A 1 230 ? -1.412 -14.982 23.719 1.00 87.38 230 ARG A C 1
ATOM 1823 O O . ARG A 1 230 ? -1.706 -15.996 23.088 1.00 87.38 230 ARG A O 1
ATOM 1830 N N . SER A 1 231 ? -1.392 -13.775 23.163 1.00 90.62 231 SER A N 1
ATOM 1831 C CA . SER A 1 231 ? -1.646 -13.535 21.737 1.00 90.62 231 SER A CA 1
ATOM 1832 C C . SER A 1 231 ? -0.538 -12.699 21.105 1.00 90.62 231 SER A C 1
ATOM 1834 O O . SER A 1 231 ? 0.126 -11.914 21.781 1.00 90.62 231 SER A O 1
ATOM 1836 N N . ALA A 1 232 ? -0.346 -12.864 19.794 1.00 91.88 232 ALA A N 1
ATOM 1837 C CA . ALA A 1 232 ? 0.644 -12.104 19.036 1.00 91.88 232 ALA A CA 1
ATOM 1838 C C . ALA A 1 232 ? 0.418 -10.577 19.148 1.00 91.88 232 ALA A C 1
ATOM 1840 O O . ALA A 1 232 ? -0.699 -10.148 19.465 1.00 91.88 232 ALA A O 1
ATOM 1841 N N . PRO A 1 233 ? 1.455 -9.759 18.891 1.00 94.25 233 PRO A N 1
ATOM 1842 C CA . PRO A 1 233 ? 1.362 -8.305 18.960 1.00 94.25 233 PRO A CA 1
ATOM 1843 C C . PRO A 1 233 ? 0.290 -7.731 18.029 1.00 94.25 233 PRO A C 1
ATOM 1845 O O . PRO A 1 233 ? 0.136 -8.137 16.873 1.00 94.25 233 PRO A O 1
ATOM 1848 N N . SER A 1 234 ? -0.440 -6.744 18.534 1.00 95.56 234 SER A N 1
ATOM 1849 C CA . SER A 1 234 ? -1.503 -6.051 17.809 1.00 95.56 234 SER A CA 1
ATOM 1850 C C . SER A 1 234 ? -1.686 -4.630 18.333 1.00 95.56 234 SER A C 1
ATOM 1852 O O . SER A 1 234 ? -1.354 -4.333 19.486 1.00 95.56 234 SER A O 1
ATOM 1854 N N . MET A 1 235 ? -2.254 -3.758 17.500 1.00 95.94 235 MET A N 1
ATOM 1855 C CA . MET A 1 235 ? -2.778 -2.469 17.936 1.00 95.94 235 MET A CA 1
ATOM 1856 C C . MET A 1 235 ? -4.047 -2.725 18.736 1.00 95.94 235 MET A C 1
ATOM 1858 O O . MET A 1 235 ? -5.101 -2.988 18.156 1.00 95.94 235 MET A O 1
ATOM 1862 N N . ARG A 1 236 ? -3.916 -2.683 20.063 1.00 95.12 236 ARG A N 1
ATOM 1863 C CA . ARG A 1 236 ? -5.008 -2.890 21.009 1.00 95.12 236 ARG A CA 1
ATOM 1864 C C . ARG A 1 236 ? -5.302 -1.584 21.733 1.00 95.12 236 ARG A C 1
ATOM 1866 O O . ARG A 1 236 ? -4.459 -1.121 22.493 1.00 95.12 236 ARG A O 1
ATOM 1873 N N . LEU A 1 237 ? -6.467 -1.003 21.471 1.00 97.12 237 LEU A N 1
ATOM 1874 C CA . LEU A 1 237 ? -6.869 0.306 21.987 1.00 97.12 237 LEU A CA 1
ATOM 1875 C C . LEU A 1 237 ? -8.202 0.188 22.722 1.00 97.12 237 LEU A C 1
ATOM 1877 O O . LEU A 1 237 ? -9.147 -0.395 22.186 1.00 97.12 237 LEU A O 1
ATOM 1881 N N . HIS A 1 238 ? -8.287 0.768 23.916 1.00 97.50 238 HIS A N 1
ATOM 1882 C CA . HIS A 1 238 ? -9.552 0.935 24.620 1.00 97.50 238 HIS A CA 1
ATOM 1883 C C . HIS A 1 238 ? -10.281 2.153 24.057 1.00 97.50 238 HIS A C 1
ATOM 1885 O O . HIS A 1 238 ? -9.712 3.245 23.956 1.00 97.50 238 HIS A O 1
ATOM 1891 N N . LEU A 1 239 ? -11.529 1.935 23.651 1.00 97.88 239 LEU A N 1
ATOM 1892 C CA . LEU A 1 239 ? -12.395 2.964 23.097 1.00 97.88 239 LEU A CA 1
ATOM 1893 C C . LEU A 1 239 ? -13.427 3.442 24.126 1.00 97.88 239 LEU A C 1
ATOM 1895 O O . LEU A 1 239 ? -13.707 2.753 25.104 1.00 97.88 239 LEU A O 1
ATOM 1899 N N . ASP A 1 240 ? -14.017 4.606 23.868 1.00 97.56 240 ASP A N 1
ATOM 1900 C CA . ASP A 1 240 ? -14.985 5.248 24.748 1.00 97.56 240 ASP A CA 1
ATOM 1901 C C . ASP A 1 240 ? -16.230 4.372 24.964 1.00 97.56 240 ASP A C 1
ATOM 1903 O O . ASP A 1 240 ? -17.043 4.143 24.062 1.00 97.56 240 ASP A O 1
ATOM 1907 N N . ASN A 1 241 ? -16.377 3.881 26.193 1.00 96.88 241 ASN A N 1
ATOM 1908 C CA . ASN A 1 241 ? -17.448 2.967 26.570 1.00 96.88 241 ASN A CA 1
ATOM 1909 C C . ASN A 1 241 ? -18.843 3.579 26.372 1.00 96.88 241 ASN A C 1
ATOM 1911 O O . ASN A 1 241 ? -19.757 2.881 25.928 1.00 96.88 241 ASN A O 1
ATOM 1915 N N . GLN A 1 242 ? -19.015 4.863 26.698 1.00 96.25 242 GLN A N 1
ATOM 1916 C CA . GLN A 1 242 ? -20.316 5.531 26.674 1.00 96.25 242 GLN A CA 1
ATOM 1917 C C . GLN A 1 242 ? -20.793 5.752 25.237 1.00 96.25 242 GLN A C 1
ATOM 1919 O O . GLN A 1 242 ? -21.931 5.440 24.895 1.00 96.25 242 GLN A O 1
ATOM 1924 N N . PHE A 1 243 ? -19.899 6.195 24.361 1.00 96.75 243 PHE A N 1
ATOM 1925 C CA . PHE A 1 243 ? -20.163 6.389 22.946 1.00 96.75 243 PHE A CA 1
ATOM 1926 C C . PHE A 1 243 ? -20.661 5.097 22.288 1.00 96.75 243 PHE A C 1
ATOM 1928 O O . PHE A 1 243 ? -21.661 5.107 21.570 1.00 96.75 243 PHE A O 1
ATOM 1935 N N . PHE A 1 244 ? -20.003 3.963 22.539 1.00 96.81 244 PHE A N 1
ATOM 1936 C CA . PHE A 1 244 ? -20.426 2.681 21.969 1.00 96.81 244 PHE A CA 1
ATOM 1937 C C . PHE A 1 244 ? -21.677 2.112 22.644 1.00 96.81 244 PHE A C 1
ATOM 1939 O O . PHE A 1 244 ? -22.491 1.493 21.955 1.00 96.81 244 PHE A O 1
ATOM 1946 N N . LEU A 1 245 ? -21.876 2.351 23.945 1.00 95.81 245 LEU A N 1
ATOM 1947 C CA . LEU A 1 245 ? -23.140 2.045 24.618 1.00 95.81 245 LEU A CA 1
ATOM 1948 C C . LEU A 1 245 ? -24.297 2.759 23.908 1.00 95.81 245 LEU A C 1
ATOM 1950 O O . LEU A 1 245 ? -25.258 2.108 23.505 1.00 95.81 245 LEU A O 1
ATOM 1954 N N . ASP A 1 246 ? -24.159 4.057 23.645 1.00 95.25 246 ASP A N 1
ATOM 1955 C CA . ASP A 1 246 ? -25.204 4.873 23.024 1.00 95.25 246 ASP A CA 1
ATOM 1956 C C . ASP A 1 246 ? -25.434 4.534 21.546 1.00 95.25 246 ASP A C 1
ATOM 1958 O O . ASP A 1 246 ? -26.574 4.477 21.080 1.00 95.25 246 ASP A O 1
ATOM 1962 N N . LYS A 1 247 ? -24.357 4.297 20.786 1.00 94.94 247 LYS A N 1
ATOM 1963 C CA . LYS A 1 247 ? -24.441 4.042 19.339 1.00 94.94 247 LYS A CA 1
ATOM 1964 C C . LYS A 1 247 ? -24.789 2.604 18.976 1.00 94.94 247 LYS A C 1
ATOM 1966 O O . LYS A 1 247 ? -25.297 2.395 17.877 1.00 94.94 247 LYS A O 1
ATOM 1971 N N . ILE A 1 248 ? -24.511 1.626 19.837 1.00 95.44 248 ILE A N 1
ATOM 1972 C CA . ILE A 1 248 ? -24.718 0.205 19.521 1.00 95.44 248 ILE A CA 1
ATOM 1973 C C . ILE A 1 248 ? -25.780 -0.426 20.407 1.00 95.44 248 ILE A C 1
ATOM 1975 O O . ILE A 1 248 ? -26.665 -1.089 19.886 1.00 95.44 248 ILE A O 1
ATOM 1979 N N . ILE A 1 249 ? -25.728 -0.235 21.722 1.00 94.06 249 ILE A N 1
ATOM 1980 C CA . ILE A 1 249 ? -26.663 -0.926 22.613 1.00 94.06 249 ILE A CA 1
ATOM 1981 C C . ILE A 1 249 ? -27.958 -0.127 22.738 1.00 94.06 249 ILE A C 1
ATOM 1983 O O . ILE A 1 249 ? -29.022 -0.670 22.483 1.00 94.06 249 ILE A O 1
ATOM 1987 N N . SER A 1 250 ? -27.893 1.165 23.059 1.00 93.00 250 SER A N 1
ATOM 1988 C CA . SER A 1 250 ? -29.063 2.021 23.327 1.00 93.00 250 SER A CA 1
ATOM 1989 C C . SER A 1 250 ? -29.743 2.585 22.071 1.00 93.00 250 SER A C 1
ATOM 1991 O O . SER A 1 250 ? -30.719 3.327 22.172 1.00 93.00 250 SER A O 1
ATOM 1993 N N . THR A 1 251 ? -29.241 2.263 20.878 1.00 93.00 251 THR A N 1
ATOM 1994 C CA . THR A 1 251 ? -29.796 2.754 19.608 1.00 93.00 251 THR A CA 1
ATOM 1995 C C . THR A 1 251 ? -31.065 1.984 19.212 1.00 93.00 251 THR A C 1
ATOM 1997 O O . THR A 1 251 ? -31.190 0.798 19.530 1.00 93.00 251 THR A O 1
ATOM 2000 N N . PRO A 1 252 ? -32.005 2.595 18.465 1.00 92.06 252 PRO A N 1
ATOM 2001 C CA . PRO A 1 252 ? -33.118 1.862 17.871 1.00 92.06 252 PRO A CA 1
ATOM 2002 C C . PRO A 1 252 ? -32.644 0.669 17.029 1.00 92.06 252 PRO A C 1
ATOM 2004 O O . PRO A 1 252 ? -31.780 0.820 16.162 1.00 92.06 252 PRO A O 1
ATOM 2007 N N . THR A 1 253 ? -33.263 -0.501 17.216 1.00 88.94 253 THR A N 1
ATOM 2008 C CA . THR A 1 253 ? -32.900 -1.755 16.519 1.00 88.94 253 THR A CA 1
ATOM 2009 C C . THR A 1 253 ? -32.946 -1.632 14.994 1.00 88.94 253 THR A C 1
ATOM 2011 O O . THR A 1 253 ? -32.172 -2.287 14.297 1.00 88.94 253 THR A O 1
ATOM 2014 N N . ALA A 1 254 ? -33.777 -0.726 14.464 1.00 92.81 254 ALA A N 1
ATOM 2015 C CA . ALA A 1 254 ? -33.822 -0.389 13.044 1.00 92.81 254 ALA A CA 1
ATOM 2016 C C . ALA A 1 254 ? -32.447 0.027 12.487 1.00 92.81 254 ALA A C 1
ATOM 2018 O O . ALA A 1 254 ? -32.108 -0.368 11.372 1.00 92.81 254 ALA A O 1
ATOM 2019 N N . ASN A 1 255 ? -31.619 0.733 13.267 1.00 94.69 255 ASN A N 1
ATOM 2020 C CA . ASN A 1 255 ? -30.276 1.159 12.851 1.00 94.69 255 ASN A CA 1
ATOM 2021 C C . ASN A 1 255 ? -29.296 -0.013 12.688 1.00 94.69 255 ASN A C 1
ATOM 2023 O O . ASN A 1 255 ? -28.294 0.125 11.989 1.00 94.69 255 ASN A O 1
ATOM 2027 N N . LEU A 1 256 ? -29.591 -1.164 13.301 1.00 95.25 256 LEU A N 1
ATOM 2028 C CA . LEU A 1 256 ? -28.765 -2.376 13.276 1.00 95.25 256 LEU A CA 1
ATOM 2029 C C . LEU A 1 256 ? -29.395 -3.510 12.451 1.00 95.25 256 LEU A C 1
ATOM 2031 O O . LEU A 1 256 ? -28.890 -4.633 12.443 1.00 95.25 256 LEU A O 1
ATOM 2035 N N . SER A 1 257 ? -30.503 -3.225 11.763 1.00 95.38 257 SER A N 1
ATOM 2036 C CA . SER A 1 257 ? -31.293 -4.214 11.018 1.00 95.38 257 SER A CA 1
ATOM 2037 C C . SER A 1 257 ? -30.547 -4.823 9.829 1.00 95.38 257 SER A C 1
ATOM 2039 O O . SER A 1 257 ? -30.724 -5.997 9.514 1.00 95.38 257 SER A O 1
ATOM 2041 N N . SER A 1 258 ? -29.696 -4.034 9.171 1.00 96.25 258 SER A N 1
ATOM 2042 C CA . SER A 1 258 ? -28.918 -4.446 8.005 1.00 96.25 258 SER A CA 1
ATOM 2043 C C . SER A 1 258 ? -27.572 -3.725 7.955 1.00 96.25 258 SER A C 1
ATOM 2045 O O . SER A 1 258 ? -27.398 -2.664 8.561 1.00 96.25 258 SER A O 1
ATOM 2047 N N . GLN A 1 259 ? -26.633 -4.260 7.168 1.00 94.56 259 GLN A N 1
ATOM 2048 C CA . GLN A 1 259 ? -25.333 -3.615 6.966 1.00 94.56 259 GLN A CA 1
ATOM 2049 C C . GLN A 1 259 ? -25.463 -2.239 6.307 1.00 94.56 259 GLN A C 1
ATOM 2051 O O . GLN A 1 259 ? -24.753 -1.315 6.692 1.00 94.56 259 GLN A O 1
ATOM 2056 N N . ALA A 1 260 ? -26.382 -2.075 5.351 1.00 93.81 260 ALA A N 1
ATOM 2057 C CA . ALA A 1 260 ? -26.595 -0.797 4.676 1.00 93.81 260 ALA A CA 1
ATOM 2058 C C . ALA A 1 260 ? -27.116 0.269 5.653 1.00 93.81 260 ALA A C 1
ATOM 2060 O O . ALA A 1 260 ? -26.575 1.377 5.707 1.00 93.81 260 ALA A O 1
ATOM 2061 N N . THR A 1 261 ? -28.105 -0.085 6.483 1.00 95.69 261 THR A N 1
ATOM 2062 C CA . THR A 1 261 ? -28.650 0.825 7.501 1.00 95.69 261 THR A CA 1
ATOM 2063 C C . THR A 1 261 ? -27.583 1.211 8.520 1.00 95.69 261 THR A C 1
ATOM 2065 O O . THR A 1 261 ? -27.421 2.393 8.822 1.00 95.69 261 THR A O 1
ATOM 2068 N N . PHE A 1 262 ? -26.798 0.237 8.989 1.00 96.19 262 PHE A N 1
ATOM 2069 C CA . PHE A 1 262 ? -25.738 0.482 9.960 1.00 96.19 262 PHE A CA 1
ATOM 2070 C C . PHE A 1 262 ? -24.614 1.353 9.398 1.00 96.19 262 PHE A C 1
ATOM 2072 O O . PHE A 1 262 ? -24.233 2.335 10.032 1.00 96.19 262 PHE A O 1
ATOM 2079 N N . LYS A 1 263 ? -24.118 1.060 8.189 1.00 94.38 263 LYS A N 1
ATOM 2080 C CA . LYS A 1 263 ? -23.106 1.891 7.519 1.00 94.38 263 LYS A CA 1
ATOM 2081 C C . LYS A 1 263 ? -23.603 3.330 7.330 1.00 94.38 263 LYS A C 1
ATOM 2083 O O . LYS A 1 263 ? -22.835 4.273 7.513 1.00 94.38 263 LYS A O 1
ATOM 2088 N N . ASN A 1 264 ? -24.886 3.519 7.011 1.00 93.69 264 ASN A N 1
ATOM 2089 C CA . ASN A 1 264 ? -25.492 4.846 6.887 1.00 93.69 264 ASN A CA 1
ATOM 2090 C C . ASN A 1 264 ? -25.625 5.561 8.249 1.00 93.69 264 ASN A C 1
ATOM 2092 O O . ASN A 1 264 ? -25.420 6.766 8.337 1.00 93.69 264 ASN A O 1
ATOM 2096 N N . TYR A 1 265 ? -25.928 4.837 9.323 1.00 95.62 265 TYR A N 1
ATOM 2097 C CA . TYR A 1 265 ? -26.064 5.400 10.668 1.00 95.62 265 TYR A CA 1
ATOM 2098 C C . TYR A 1 265 ? -24.707 5.727 11.325 1.00 95.62 265 TYR A C 1
ATOM 2100 O O . TYR A 1 265 ? -24.463 6.856 11.768 1.00 95.62 265 TYR A O 1
ATOM 2108 N N . PHE A 1 266 ? -23.806 4.743 11.379 1.00 95.19 266 PHE A N 1
ATOM 2109 C CA . PHE A 1 266 ? -22.533 4.839 12.095 1.00 95.19 266 PHE A CA 1
ATOM 2110 C C . PHE A 1 266 ? -21.465 5.593 11.296 1.00 95.19 266 PHE A C 1
ATOM 2112 O O . PHE A 1 266 ? -20.650 6.288 11.901 1.00 95.19 266 PHE A O 1
ATOM 2119 N N . ARG A 1 267 ? -21.521 5.516 9.954 1.00 94.00 267 ARG A N 1
ATOM 2120 C CA . ARG A 1 267 ? -20.614 6.134 8.964 1.00 94.00 267 ARG A CA 1
ATOM 2121 C C . ARG A 1 267 ? -19.183 5.601 8.959 1.00 94.00 267 ARG A C 1
ATOM 2123 O O . ARG A 1 267 ? -18.700 5.274 7.883 1.00 94.00 267 ARG A O 1
ATOM 2130 N N . GLY A 1 268 ? -18.538 5.443 10.113 1.00 95.56 268 GLY A N 1
ATOM 2131 C CA . GLY A 1 268 ? -17.211 4.831 10.222 1.00 95.56 268 GLY A CA 1
ATOM 2132 C C . GLY A 1 268 ? -16.312 5.470 11.276 1.00 95.56 268 GLY A C 1
ATOM 2133 O O . GLY A 1 268 ? -16.746 6.314 12.060 1.00 95.56 268 GLY A O 1
ATOM 2134 N N . LEU A 1 269 ? -15.045 5.064 11.272 1.00 97.25 269 LEU A N 1
ATOM 2135 C CA . LEU A 1 269 ? -13.982 5.596 12.121 1.00 97.25 269 LEU A CA 1
ATOM 2136 C C . LEU A 1 269 ? -12.913 6.296 11.279 1.00 97.25 269 LEU A C 1
ATOM 2138 O O . LEU A 1 269 ? -12.593 5.856 10.174 1.00 97.25 269 LEU A O 1
ATOM 2142 N N . TYR A 1 270 ? -12.349 7.365 11.835 1.00 97.81 270 TYR A N 1
ATOM 2143 C CA . TYR A 1 270 ? -11.217 8.113 11.303 1.00 97.81 270 TYR A CA 1
ATOM 2144 C C . TYR A 1 270 ? -10.032 7.972 12.262 1.00 97.81 270 TYR A C 1
ATOM 2146 O O . TYR A 1 270 ? -10.110 8.391 13.416 1.00 97.81 270 TYR A O 1
ATOM 2154 N N . PHE A 1 271 ? -8.935 7.403 11.779 1.00 97.88 271 PHE A N 1
ATOM 2155 C CA . PHE A 1 271 ? -7.666 7.265 12.481 1.00 97.88 271 PHE A CA 1
ATOM 2156 C C . PHE A 1 271 ? -6.778 8.440 12.088 1.00 97.88 271 PHE A C 1
ATOM 2158 O O . PHE A 1 271 ? -6.221 8.470 10.989 1.00 97.88 271 PHE A O 1
ATOM 2165 N N . GLN A 1 272 ? -6.670 9.417 12.983 1.00 96.81 272 GLN A N 1
ATOM 2166 C CA . GLN A 1 272 ? -5.855 10.601 12.776 1.00 96.81 272 GLN A CA 1
ATOM 2167 C C . GLN A 1 272 ? -4.477 10.431 13.398 1.00 96.81 272 GLN A C 1
ATOM 2169 O O . GLN A 1 272 ? -4.355 10.167 14.597 1.00 96.81 272 GLN A O 1
ATOM 2174 N N . VAL A 1 273 ? -3.447 10.674 12.595 1.00 96.06 273 VAL A N 1
ATOM 2175 C CA . VAL A 1 273 ? -2.059 10.707 13.037 1.00 96.06 273 VAL A CA 1
ATOM 2176 C C . VAL A 1 273 ? -1.592 12.155 13.168 1.00 96.06 273 VAL A C 1
ATOM 2178 O O . VAL A 1 273 ? -1.791 12.988 12.278 1.00 96.06 273 VAL A O 1
ATOM 2181 N N . GLN A 1 274 ? -0.940 12.462 14.288 1.00 94.81 274 GLN A N 1
ATOM 2182 C CA . GLN A 1 274 ? -0.320 13.757 14.559 1.00 94.81 274 GLN A CA 1
ATOM 2183 C C . GLN A 1 274 ? 1.129 13.557 15.022 1.00 94.81 274 GLN A C 1
ATOM 2185 O O . GLN A 1 274 ? 1.408 12.737 15.898 1.00 94.81 274 GLN A O 1
ATOM 2190 N N . SER A 1 275 ? 2.058 14.319 14.435 1.00 90.50 275 SER A N 1
ATOM 2191 C CA . SER A 1 275 ? 3.464 14.291 14.848 1.00 90.50 275 SER A CA 1
ATOM 2192 C C . SER A 1 275 ? 3.636 14.938 16.219 1.00 90.50 275 SER A C 1
ATOM 2194 O O . SER A 1 275 ? 3.037 15.973 16.504 1.00 90.50 275 SER A O 1
ATOM 2196 N N . THR A 1 276 ? 4.506 14.358 17.039 1.00 88.62 276 THR A N 1
ATOM 2197 C CA . THR A 1 276 ? 4.966 14.928 18.314 1.00 88.62 276 THR A CA 1
ATOM 2198 C C . THR A 1 276 ? 6.353 15.573 18.190 1.00 88.62 276 THR A C 1
ATOM 2200 O O . THR A 1 276 ? 7.007 15.812 19.198 1.00 88.62 276 THR A O 1
ATOM 2203 N N . GLY A 1 277 ? 6.833 15.816 16.962 1.00 83.06 277 GLY A N 1
ATOM 2204 C CA . GLY A 1 277 ? 8.186 16.322 16.683 1.00 83.06 277 GLY A CA 1
ATOM 2205 C C . GLY A 1 277 ? 9.258 15.232 16.555 1.00 83.06 277 GLY A C 1
ATOM 2206 O O . GLY A 1 277 ? 10.417 15.541 16.298 1.00 83.06 277 GLY A O 1
ATOM 2207 N N . ASN A 1 278 ? 8.875 13.960 16.700 1.00 82.50 278 ASN A N 1
ATOM 2208 C CA . ASN A 1 278 ? 9.750 12.812 16.472 1.00 82.50 278 ASN A CA 1
ATOM 2209 C C . ASN A 1 278 ? 9.833 12.459 14.977 1.00 82.50 278 ASN A C 1
ATOM 2211 O O . ASN A 1 278 ? 8.969 12.837 14.187 1.00 82.50 278 ASN A O 1
ATOM 2215 N N . GLU A 1 279 ? 10.817 11.634 14.614 1.00 77.62 279 GLU A N 1
ATOM 2216 C CA . GLU A 1 279 ? 11.017 11.100 13.251 1.00 77.62 279 GLU A CA 1
ATOM 2217 C C . GLU A 1 279 ? 9.836 10.253 12.738 1.00 77.62 279 GLU A C 1
ATOM 2219 O O . GLU A 1 279 ? 9.742 9.963 11.549 1.00 77.62 279 GLU A O 1
ATOM 2224 N N . GLY A 1 280 ? 8.923 9.868 13.637 1.00 84.88 280 GLY A N 1
ATOM 2225 C CA . GLY A 1 280 ? 7.768 9.034 13.334 1.00 84.88 280 GLY A CA 1
ATOM 2226 C C . GLY A 1 280 ? 8.127 7.581 13.017 1.00 84.88 280 GLY A C 1
ATOM 2227 O O . GLY A 1 280 ? 9.292 7.176 12.984 1.00 84.88 280 GLY A O 1
ATOM 2228 N N . ASN A 1 281 ? 7.087 6.781 12.852 1.00 90.06 281 ASN A N 1
ATOM 2229 C CA . ASN A 1 281 ? 7.121 5.467 12.232 1.00 90.06 281 ASN A CA 1
ATOM 2230 C C . ASN A 1 281 ? 5.806 5.260 11.469 1.00 90.06 281 ASN A C 1
ATOM 2232 O O . ASN A 1 281 ? 4.785 5.889 11.759 1.00 90.06 281 ASN A O 1
ATOM 2236 N N . MET A 1 282 ? 5.833 4.387 10.470 1.00 93.50 282 MET A N 1
ATOM 2237 C CA . MET A 1 282 ? 4.669 4.048 9.662 1.00 93.50 282 MET A CA 1
ATOM 2238 C C . MET A 1 282 ? 4.554 2.539 9.548 1.00 93.50 282 MET A C 1
ATOM 2240 O O . MET A 1 282 ? 5.510 1.871 9.154 1.00 93.50 282 MET A O 1
ATOM 2244 N N . ALA A 1 283 ? 3.381 2.007 9.871 1.00 93.88 283 ALA A N 1
ATOM 2245 C CA . ALA A 1 283 ? 3.074 0.598 9.706 1.00 93.88 283 ALA A CA 1
ATOM 2246 C C . ALA A 1 283 ? 2.185 0.386 8.483 1.00 93.88 283 ALA A C 1
ATOM 2248 O O . ALA A 1 283 ? 1.212 1.108 8.269 1.00 93.88 283 ALA A O 1
ATOM 2249 N N . MET A 1 284 ? 2.499 -0.649 7.712 1.00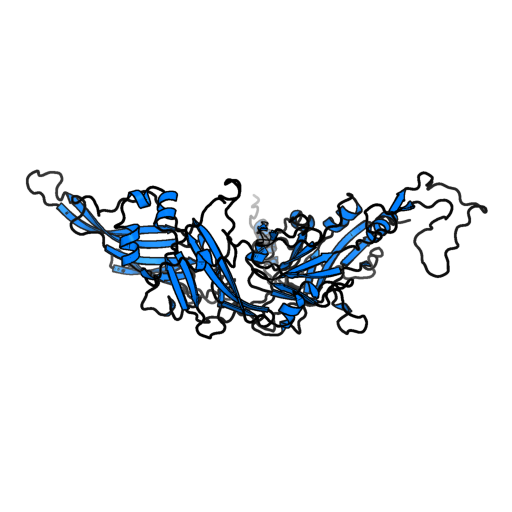 93.25 284 MET A N 1
ATOM 2250 C CA . MET A 1 284 ? 1.631 -1.170 6.665 1.00 93.25 284 MET A CA 1
ATOM 2251 C C . MET A 1 284 ? 0.745 -2.255 7.272 1.00 93.25 284 MET A C 1
ATOM 2253 O O . MET A 1 284 ? 1.229 -3.324 7.642 1.00 93.25 284 MET A O 1
ATOM 2257 N N . MET A 1 285 ? -0.551 -1.979 7.411 1.00 93.31 285 MET A N 1
ATOM 2258 C CA . MET A 1 285 ? -1.468 -2.797 8.209 1.00 93.31 285 MET A CA 1
ATOM 2259 C C . MET A 1 285 ? -2.641 -3.321 7.384 1.00 93.31 285 MET A C 1
ATOM 2261 O O . MET A 1 285 ? -3.171 -2.641 6.504 1.00 93.31 285 MET A O 1
ATOM 2265 N N . ASN A 1 286 ? -3.091 -4.533 7.710 1.00 94.62 286 ASN A N 1
ATOM 2266 C CA . ASN A 1 286 ? -4.333 -5.087 7.184 1.00 94.62 286 ASN A CA 1
ATOM 2267 C C . ASN A 1 286 ? -5.467 -4.849 8.189 1.00 94.62 286 ASN A C 1
ATOM 2269 O O . ASN A 1 286 ? -5.720 -5.668 9.074 1.00 94.62 286 ASN A O 1
ATOM 2273 N N . PHE A 1 287 ? -6.151 -3.717 8.034 1.00 95.81 287 PHE A N 1
ATOM 2274 C CA . PHE A 1 287 ? -7.262 -3.323 8.901 1.00 95.81 287 PHE A CA 1
ATOM 2275 C C . PHE A 1 287 ? -8.470 -4.261 8.800 1.00 95.81 287 PHE A C 1
ATOM 2277 O O . PHE A 1 287 ? -9.174 -4.431 9.788 1.00 95.81 287 PHE A O 1
ATOM 2284 N N . ALA A 1 288 ? -8.674 -4.938 7.664 1.00 95.25 288 ALA A N 1
ATOM 2285 C CA . ALA A 1 288 ? -9.788 -5.872 7.478 1.00 95.25 288 ALA A CA 1
ATOM 2286 C C . ALA A 1 288 ? -9.690 -7.129 8.368 1.00 95.25 288 ALA A C 1
ATOM 2288 O O . ALA A 1 288 ? -10.682 -7.840 8.544 1.00 95.25 288 ALA A O 1
ATOM 2289 N N . LYS A 1 289 ? -8.505 -7.411 8.934 1.00 95.44 289 LYS A N 1
ATOM 2290 C CA . LYS A 1 289 ? -8.299 -8.450 9.958 1.00 95.44 289 LYS A CA 1
ATOM 2291 C C . LYS A 1 289 ? -8.591 -7.977 11.383 1.00 95.44 289 LYS A C 1
ATOM 2293 O O . LYS A 1 289 ? -8.498 -8.789 12.297 1.00 95.44 289 LYS A O 1
ATOM 2298 N N . GLY A 1 290 ? -8.872 -6.692 11.574 1.00 96.19 290 GLY A N 1
ATOM 2299 C CA . GLY A 1 290 ? -9.199 -6.141 12.877 1.00 96.19 290 GLY A CA 1
ATOM 2300 C C . GLY A 1 290 ? -10.676 -6.258 13.232 1.00 96.19 290 GLY A C 1
ATOM 2301 O O . GLY A 1 290 ? -11.551 -6.397 12.369 1.00 96.19 290 GLY A O 1
ATOM 2302 N N . ASP A 1 291 ? -10.938 -6.126 14.523 1.00 97.19 291 ASP A N 1
ATOM 2303 C CA . ASP A 1 291 ? -12.268 -6.131 15.115 1.00 97.19 291 ASP A CA 1
ATOM 2304 C C . ASP A 1 291 ? -12.364 -5.125 16.269 1.00 97.19 291 ASP A C 1
ATOM 2306 O O . ASP A 1 291 ? -11.356 -4.679 16.821 1.00 97.19 291 ASP A O 1
ATOM 2310 N N . ILE A 1 292 ? -13.593 -4.749 16.610 1.00 98.12 292 ILE A N 1
ATOM 2311 C CA . ILE A 1 292 ? -13.921 -4.031 17.838 1.00 98.12 292 ILE A CA 1
ATOM 2312 C C . ILE A 1 292 ? -14.838 -4.936 18.641 1.00 98.12 292 ILE A C 1
ATOM 2314 O O . ILE A 1 292 ? -15.954 -5.236 18.211 1.00 98.12 292 ILE A O 1
ATOM 2318 N N . THR A 1 293 ? -14.380 -5.349 19.814 1.00 97.56 293 THR A N 1
ATOM 2319 C CA . THR A 1 293 ? -15.149 -6.197 20.718 1.00 97.56 293 THR A CA 1
ATOM 2320 C C . THR A 1 293 ? -15.711 -5.356 21.860 1.00 97.56 293 THR A C 1
ATOM 2322 O O . THR A 1 293 ? -14.964 -4.722 22.606 1.00 97.56 293 THR A O 1
ATOM 2325 N N . LEU A 1 294 ? -17.038 -5.348 21.980 1.00 97.81 294 LEU A N 1
ATOM 2326 C CA . LEU A 1 294 ? -17.790 -4.703 23.050 1.00 97.81 294 LEU A CA 1
ATOM 2327 C C . LEU A 1 294 ? -18.081 -5.758 24.118 1.00 97.81 294 LEU A C 1
ATOM 2329 O O . LEU A 1 294 ? -18.790 -6.727 23.843 1.00 97.81 294 LEU A O 1
ATOM 2333 N N . TYR A 1 295 ? -17.560 -5.560 25.322 1.00 96.75 295 TYR A N 1
ATOM 2334 C CA . TYR A 1 295 ? -17.868 -6.355 26.505 1.00 96.75 295 TYR A CA 1
ATOM 2335 C C . TYR A 1 295 ? -18.912 -5.599 27.321 1.00 96.75 295 TYR A C 1
ATOM 2337 O O . TYR A 1 295 ? -18.647 -4.499 27.804 1.00 96.75 295 TYR A O 1
ATOM 2345 N N . TYR A 1 296 ? -20.103 -6.170 27.467 1.00 96.06 296 TYR A N 1
ATOM 2346 C CA . TYR A 1 296 ? -21.217 -5.535 28.169 1.00 96.06 296 TYR A CA 1
ATOM 2347 C C . TYR A 1 296 ? -21.898 -6.520 29.110 1.00 96.06 296 TYR A C 1
ATOM 2349 O O . TYR A 1 296 ? -21.753 -7.737 28.982 1.00 96.06 296 TYR A O 1
ATOM 2357 N N . LYS A 1 297 ? -22.649 -5.990 30.073 1.00 94.56 297 LYS A N 1
ATOM 2358 C CA . LYS A 1 297 ? -23.423 -6.792 31.013 1.00 94.56 297 LYS A CA 1
ATOM 2359 C C . LYS A 1 297 ? -24.893 -6.424 30.937 1.00 94.56 297 LYS A C 1
ATOM 2361 O O . LYS A 1 297 ? -25.243 -5.251 31.052 1.00 94.56 297 LYS A O 1
ATOM 2366 N N . GLU A 1 298 ? -25.753 -7.424 30.824 1.00 93.25 298 GLU A N 1
ATOM 2367 C CA . GLU A 1 298 ? -27.207 -7.252 30.847 1.00 93.25 298 GLU A CA 1
ATOM 2368 C C . GLU A 1 298 ? -27.861 -8.220 31.829 1.00 93.25 298 GLU A C 1
ATOM 2370 O O . GLU A 1 298 ? -27.257 -9.213 32.238 1.00 93.25 298 GLU A O 1
ATOM 2375 N N . ASP A 1 299 ? -29.083 -7.907 32.245 1.00 91.44 299 ASP A N 1
ATOM 2376 C CA . ASP A 1 299 ? -29.836 -8.779 33.136 1.00 91.44 299 ASP A CA 1
ATOM 2377 C C . ASP A 1 299 ? -30.386 -9.990 32.370 1.00 91.44 299 ASP A C 1
ATOM 2379 O O . ASP A 1 299 ? -30.860 -9.888 31.236 1.00 91.44 299 ASP A O 1
ATOM 2383 N N . LYS A 1 300 ? -30.355 -11.145 33.027 1.00 87.81 300 LYS A N 1
ATOM 2384 C CA . LYS A 1 300 ? -31.051 -12.369 32.652 1.00 87.81 300 LYS A CA 1
ATOM 2385 C C . LYS A 1 300 ? -32.072 -12.662 33.741 1.00 87.81 300 LYS A C 1
ATOM 2387 O O . LYS A 1 300 ? -31.703 -12.943 34.879 1.00 87.81 300 LYS A O 1
ATOM 2392 N N . ILE A 1 301 ? -33.346 -12.585 33.378 1.00 85.12 301 ILE A N 1
ATOM 2393 C CA . ILE A 1 301 ? -34.465 -12.857 34.279 1.00 85.12 301 ILE A CA 1
ATOM 2394 C C . ILE A 1 301 ? -34.942 -14.291 34.040 1.00 85.12 301 ILE A C 1
ATOM 2396 O O . ILE A 1 301 ? -35.295 -14.653 32.917 1.00 85.12 301 ILE A O 1
ATOM 2400 N N . THR A 1 302 ? -34.930 -15.117 35.084 1.00 82.56 302 THR A N 1
ATOM 2401 C CA . THR A 1 302 ? -35.402 -16.511 35.050 1.00 82.56 302 THR A CA 1
ATOM 2402 C C . THR A 1 302 ? -36.477 -16.746 36.111 1.00 82.56 302 THR A C 1
ATOM 2404 O O . THR A 1 302 ? -36.323 -16.238 37.223 1.00 82.56 302 THR A O 1
ATOM 2407 N N . PRO A 1 303 ? -37.541 -17.517 35.815 1.00 76.38 303 PRO A N 1
ATOM 2408 C CA . PRO A 1 303 ? -38.505 -17.929 36.836 1.00 76.38 303 PRO A CA 1
ATOM 2409 C C . PRO A 1 303 ? -37.813 -18.770 37.919 1.00 76.38 303 PRO A C 1
ATOM 2411 O O . PRO A 1 303 ? -37.075 -19.693 37.575 1.00 76.38 303 PRO A O 1
ATOM 2414 N N . ASP A 1 304 ? -38.045 -18.466 39.198 1.00 67.81 304 ASP A N 1
ATOM 2415 C CA . ASP A 1 304 ? -37.363 -19.136 40.321 1.00 67.81 304 ASP A CA 1
ATOM 2416 C C . ASP A 1 304 ? -37.938 -20.540 40.624 1.00 67.81 304 ASP A C 1
ATOM 2418 O O . ASP A 1 304 ? -37.240 -21.417 41.128 1.00 67.81 304 ASP A O 1
ATOM 2422 N N . ASN A 1 305 ? -39.190 -20.825 40.228 1.00 63.78 305 ASN A N 1
ATOM 2423 C CA . ASN A 1 305 ? -39.780 -22.166 40.320 1.00 63.78 305 ASN A CA 1
ATOM 2424 C C . ASN A 1 305 ? -40.818 -22.426 39.204 1.00 63.78 305 ASN A C 1
ATOM 2426 O O . ASN A 1 305 ? -41.837 -21.740 39.153 1.00 63.78 305 ASN A O 1
ATOM 2430 N N . PRO A 1 306 ? -40.635 -23.437 38.331 1.00 60.38 306 PRO A N 1
ATOM 2431 C CA . PRO A 1 306 ? -41.606 -23.760 37.280 1.00 60.38 306 PRO A CA 1
ATOM 2432 C C . PRO A 1 306 ? -42.907 -24.420 37.790 1.00 60.38 306 PRO A C 1
ATOM 2434 O O . PRO A 1 306 ? -43.788 -24.695 36.979 1.00 60.38 306 PRO A O 1
ATOM 2437 N N . SER A 1 307 ? -43.041 -24.697 39.098 1.00 60.09 307 SER A N 1
ATOM 2438 C CA . SER A 1 307 ? -44.110 -25.551 39.658 1.00 60.09 307 SER A CA 1
ATOM 2439 C C . SER A 1 307 ? -45.067 -24.867 40.648 1.00 60.09 307 SER A C 1
ATOM 2441 O O . SER A 1 307 ? -45.994 -25.521 41.123 1.00 60.09 307 SER A O 1
ATOM 2443 N N . THR A 1 308 ? -44.889 -23.585 40.987 1.00 54.69 308 THR A N 1
ATOM 2444 C CA . THR A 1 308 ? -45.782 -22.865 41.918 1.00 54.69 308 THR A CA 1
ATOM 2445 C C . THR A 1 308 ? -46.303 -21.567 41.300 1.00 54.69 308 THR A C 1
ATOM 2447 O O . THR A 1 308 ? -45.554 -20.763 40.762 1.00 54.69 308 THR A O 1
ATOM 2450 N N . THR A 1 309 ? -47.619 -21.351 41.365 1.00 50.69 309 THR A N 1
ATOM 2451 C CA . THR A 1 309 ? -48.316 -20.231 40.703 1.00 50.69 309 THR A CA 1
ATOM 2452 C C . THR A 1 309 ? -48.488 -18.985 41.582 1.00 50.69 309 THR A C 1
ATOM 2454 O O . THR A 1 309 ? -49.242 -18.091 41.204 1.00 50.69 309 THR A O 1
ATOM 2457 N N . THR A 1 310 ? -47.871 -18.912 42.769 1.00 47.28 310 THR A N 1
ATOM 2458 C CA . THR A 1 310 ? -48.259 -17.913 43.792 1.00 47.28 310 THR A CA 1
ATOM 2459 C C . THR A 1 310 ? -47.162 -17.034 44.385 1.00 47.28 310 THR A C 1
ATOM 2461 O O . THR A 1 310 ? -47.478 -16.245 45.268 1.00 47.28 310 THR A O 1
ATOM 2464 N N . VAL A 1 311 ? -45.928 -17.031 43.880 1.00 48.50 311 VAL A N 1
ATOM 2465 C CA . VAL A 1 311 ? -45.012 -15.905 44.143 1.00 48.50 311 VAL A CA 1
ATOM 2466 C C . VAL A 1 311 ? -44.209 -15.632 42.876 1.00 48.50 311 VAL A C 1
ATOM 2468 O O . VAL A 1 311 ? -43.509 -16.511 42.386 1.00 48.50 311 VAL A O 1
ATOM 2471 N N . ASN A 1 312 ? -44.347 -14.424 42.324 1.00 55.19 312 ASN A N 1
ATOM 2472 C CA . ASN A 1 312 ? -43.508 -13.886 41.248 1.00 55.19 312 ASN A CA 1
ATOM 2473 C C . ASN A 1 312 ? -42.081 -13.632 41.780 1.00 55.19 312 ASN A C 1
ATOM 2475 O O . ASN A 1 312 ? -41.619 -12.493 41.816 1.00 55.19 312 ASN A O 1
ATOM 2479 N N . GLU A 1 313 ? -41.396 -14.672 42.249 1.00 65.50 313 GLU A N 1
ATOM 2480 C CA . GLU A 1 313 ? -39.959 -14.623 42.489 1.00 65.50 313 GLU A CA 1
ATOM 2481 C C . GLU A 1 313 ? -39.276 -14.866 41.144 1.00 65.50 313 GLU A C 1
ATOM 2483 O O . GLU A 1 313 ? -39.297 -15.956 40.569 1.00 65.50 313 GLU A O 1
ATOM 2488 N N . TYR A 1 314 ? -38.753 -13.785 40.578 1.00 70.94 314 TYR A N 1
ATOM 2489 C CA . TYR A 1 314 ? -37.871 -13.842 39.428 1.00 70.94 314 TYR A CA 1
ATOM 2490 C C . TYR A 1 314 ? -36.439 -13.749 39.935 1.00 70.94 314 TYR A C 1
ATOM 2492 O O . TYR A 1 314 ? -36.091 -12.809 40.653 1.00 70.94 314 TYR A O 1
ATOM 2500 N N . LYS A 1 315 ? -35.587 -14.683 39.516 1.00 81.31 315 LYS A N 1
ATOM 2501 C CA . LYS A 1 315 ? -34.148 -14.569 39.728 1.00 81.31 315 LYS A CA 1
ATOM 2502 C C . LYS A 1 315 ? -33.567 -13.661 38.648 1.00 81.31 315 LYS A C 1
ATOM 2504 O O . LYS A 1 315 ? -33.735 -13.927 37.458 1.00 81.31 315 LYS A O 1
ATOM 2509 N N . VAL A 1 316 ? -32.889 -12.595 39.069 1.00 84.62 316 VAL A N 1
ATOM 2510 C CA . VAL A 1 316 ? -32.193 -11.657 38.180 1.00 84.62 316 VAL A CA 1
ATOM 2511 C C . VAL A 1 316 ? -30.693 -11.894 38.299 1.00 84.62 316 VAL A C 1
ATOM 2513 O O . VAL A 1 316 ? -30.113 -11.724 39.369 1.00 84.62 316 VAL A O 1
ATOM 2516 N N . GLU A 1 317 ? -30.059 -12.281 37.197 1.00 88.62 317 GLU A N 1
ATOM 2517 C CA . GLU A 1 317 ? -28.612 -12.479 37.112 1.00 88.62 317 GLU A CA 1
ATOM 2518 C C . GLU A 1 317 ? -28.001 -11.476 36.131 1.00 88.62 317 GLU A C 1
ATOM 2520 O O . GLU A 1 317 ? -28.458 -11.363 34.995 1.00 88.62 317 GLU A O 1
ATOM 2525 N N . ARG A 1 318 ? -26.939 -10.765 36.527 1.00 91.38 318 ARG A N 1
ATOM 2526 C CA . ARG A 1 318 ? -26.195 -9.883 35.616 1.00 91.38 318 ARG A CA 1
ATOM 2527 C C . ARG A 1 318 ? -25.172 -10.716 34.844 1.00 91.38 318 ARG A C 1
ATOM 2529 O O . ARG A 1 318 ? -24.165 -11.137 35.410 1.00 91.38 318 ARG A O 1
ATOM 2536 N N . ILE A 1 319 ? -25.423 -10.949 33.559 1.00 92.12 319 ILE A N 1
ATOM 2537 C CA . ILE A 1 319 ? -24.587 -11.798 32.704 1.00 92.12 319 ILE A CA 1
ATOM 2538 C C . ILE A 1 319 ? -23.663 -10.967 31.816 1.00 92.12 319 ILE A C 1
ATOM 2540 O O . ILE A 1 319 ? -24.074 -9.956 31.249 1.00 92.12 319 ILE A O 1
ATOM 2544 N N . SER A 1 320 ? -22.416 -11.415 31.671 1.00 92.88 320 SER A N 1
ATOM 2545 C CA . SER A 1 320 ? -21.454 -10.831 30.733 1.00 92.88 320 SER A CA 1
ATOM 2546 C C . SER A 1 320 ? -21.691 -11.371 29.324 1.00 92.88 320 SER A C 1
ATOM 2548 O O . SER A 1 320 ? -21.784 -12.583 29.122 1.00 92.88 320 SER A O 1
ATOM 2550 N N . LYS A 1 321 ? -21.760 -10.475 28.343 1.00 94.31 321 LYS A N 1
ATOM 2551 C CA . LYS A 1 321 ? -21.910 -10.782 26.921 1.00 94.31 321 LYS A CA 1
ATOM 2552 C C . LYS A 1 321 ? -20.911 -9.992 26.090 1.00 94.31 321 LYS A C 1
ATOM 2554 O O . LYS A 1 321 ? -20.368 -8.975 26.522 1.00 94.31 321 LYS A O 1
ATOM 2559 N N . THR A 1 322 ? -20.692 -10.468 24.870 1.00 95.69 322 THR A N 1
ATOM 2560 C CA . THR A 1 322 ? -19.855 -9.792 23.885 1.00 95.69 322 THR A CA 1
ATOM 2561 C C . THR A 1 322 ? -20.635 -9.496 22.618 1.00 95.69 322 THR A C 1
ATOM 2563 O O . THR A 1 322 ? -21.545 -10.230 22.230 1.00 95.69 322 THR A O 1
ATOM 2566 N N . TYR A 1 323 ? -20.281 -8.394 21.970 1.00 96.44 323 TYR A N 1
ATOM 2567 C CA . TYR A 1 323 ? -20.752 -8.067 20.636 1.00 96.44 323 TYR A CA 1
ATOM 2568 C C . TYR A 1 323 ? -19.587 -7.545 19.804 1.00 96.44 323 TYR A C 1
ATOM 2570 O O . TYR A 1 323 ? -18.809 -6.719 20.271 1.00 96.44 323 TYR A O 1
ATOM 2578 N N . VAL A 1 324 ? -19.447 -8.044 18.578 1.00 97.31 324 VAL A N 1
ATOM 2579 C CA . VAL A 1 324 ? -18.279 -7.758 17.739 1.00 97.31 324 VAL A CA 1
ATOM 2580 C C . VAL A 1 324 ? -18.685 -6.897 16.548 1.00 97.31 324 VAL A C 1
ATOM 2582 O O . VAL A 1 324 ? -19.669 -7.177 15.859 1.00 97.31 324 VAL A O 1
ATOM 2585 N N . LEU A 1 325 ? -17.900 -5.865 16.271 1.00 97.50 325 LEU A N 1
ATOM 2586 C CA . LEU A 1 325 ? -17.913 -5.123 15.017 1.00 97.50 325 LEU A CA 1
ATOM 2587 C C . LEU A 1 325 ? -16.647 -5.474 14.239 1.00 97.50 325 LEU A C 1
ATOM 2589 O O . LEU A 1 325 ? -15.573 -5.624 14.811 1.00 97.50 325 LEU A O 1
ATOM 2593 N N . THR A 1 326 ? -16.764 -5.588 12.925 1.00 96.75 326 THR A N 1
ATOM 2594 C CA . THR A 1 326 ? -15.625 -5.868 12.043 1.00 96.75 326 THR A CA 1
ATOM 2595 C C . THR A 1 326 ? -15.298 -4.638 11.210 1.00 96.75 326 THR A C 1
ATOM 2597 O O . THR A 1 326 ? -16.187 -3.851 10.886 1.00 96.75 326 THR A O 1
ATOM 2600 N N . LEU A 1 327 ? -14.038 -4.475 10.815 1.00 95.75 327 LEU A N 1
ATOM 2601 C CA . LEU A 1 327 ? -13.594 -3.373 9.950 1.00 95.75 327 LEU A CA 1
ATOM 2602 C C . LEU A 1 327 ? -13.755 -3.737 8.455 1.00 95.75 327 LEU A C 1
ATOM 2604 O O . LEU A 1 327 ? -12.885 -3.461 7.633 1.00 95.75 327 LEU A O 1
ATOM 2608 N N . LYS A 1 328 ? -14.852 -4.427 8.103 1.00 91.00 328 LYS A N 1
ATOM 2609 C CA . LYS A 1 328 ? -15.119 -4.997 6.764 1.00 91.00 328 LYS A CA 1
ATOM 2610 C C . LYS A 1 328 ? -16.062 -4.145 5.902 1.00 91.00 328 LYS A C 1
ATOM 2612 O O . LYS A 1 328 ? -16.938 -4.675 5.221 1.00 91.00 328 LYS A O 1
ATOM 2617 N N . GLY A 1 329 ? -15.931 -2.828 5.954 1.00 91.25 329 GLY A N 1
ATOM 2618 C CA . GLY A 1 329 ? -16.617 -1.926 5.029 1.00 91.25 329 GLY A CA 1
ATOM 2619 C C . GLY A 1 329 ? -15.636 -1.197 4.120 1.00 91.25 329 GLY A C 1
ATOM 2620 O O . GLY A 1 329 ? -14.470 -1.580 4.044 1.00 91.25 329 GLY A O 1
ATOM 2621 N N . ASN A 1 330 ? -16.106 -0.145 3.451 1.00 95.12 330 ASN A N 1
ATOM 2622 C CA . ASN A 1 330 ? -15.248 0.594 2.533 1.00 95.12 330 ASN A CA 1
ATOM 2623 C C . ASN A 1 330 ? -14.188 1.335 3.339 1.00 95.12 330 ASN A C 1
ATOM 2625 O O . ASN A 1 330 ? -14.440 1.806 4.458 1.00 95.12 330 ASN A O 1
ATOM 2629 N N . THR A 1 331 ? -12.995 1.419 2.776 1.00 96.06 331 THR A N 1
ATOM 2630 C CA . THR A 1 331 ? -11.842 2.027 3.435 1.00 96.06 331 THR A CA 1
ATOM 2631 C C . THR A 1 331 ? -11.155 3.005 2.511 1.00 96.06 331 THR A C 1
ATOM 2633 O O . THR A 1 331 ? -11.232 2.867 1.294 1.00 96.06 331 THR A O 1
ATOM 2636 N N . VAL A 1 332 ? -10.486 3.998 3.087 1.00 96.38 332 VAL A N 1
ATOM 2637 C CA . VAL A 1 332 ? -9.698 4.980 2.343 1.00 96.38 332 VAL A CA 1
ATOM 2638 C C . VAL A 1 332 ? -8.430 5.281 3.128 1.00 96.38 332 VAL A C 1
ATOM 2640 O O . VAL A 1 332 ? -8.487 5.579 4.324 1.00 96.38 332 VAL A O 1
ATOM 2643 N N . SER A 1 333 ? -7.285 5.230 2.451 1.00 95.56 333 SER A N 1
ATOM 2644 C CA . SER A 1 333 ? -6.023 5.744 2.989 1.00 95.56 333 SER A CA 1
ATOM 2645 C C . SER A 1 333 ? -5.805 7.175 2.511 1.00 95.56 333 SER A C 1
ATOM 2647 O O . SER A 1 333 ? -5.706 7.426 1.309 1.00 95.56 333 SER A O 1
ATOM 2649 N N . LEU A 1 334 ? -5.718 8.112 3.453 1.00 95.38 334 LEU A N 1
ATOM 2650 C CA . LEU A 1 334 ? -5.417 9.510 3.168 1.00 95.38 334 LEU A CA 1
ATOM 2651 C C . LEU A 1 334 ? -3.930 9.742 3.409 1.00 95.38 334 LEU A C 1
ATOM 2653 O O . LEU A 1 334 ? -3.415 9.423 4.479 1.00 95.38 334 LEU A O 1
ATOM 2657 N N . GLN A 1 335 ? -3.229 10.281 2.417 1.00 94.06 335 GLN A N 1
ATOM 2658 C CA . GLN A 1 335 ? -1.783 10.465 2.464 1.00 94.06 335 GLN A CA 1
ATOM 2659 C C . GLN A 1 335 ? -1.425 11.906 2.132 1.00 94.06 335 GLN A C 1
ATOM 2661 O O . GLN A 1 335 ? -1.944 12.488 1.185 1.00 94.06 335 GLN A O 1
ATOM 2666 N N . ASN A 1 336 ? -0.491 12.464 2.895 1.00 92.38 336 ASN A N 1
ATOM 2667 C CA . ASN A 1 336 ? 0.048 13.789 2.647 1.00 92.38 336 ASN A CA 1
ATOM 2668 C C . ASN A 1 336 ? 1.575 13.744 2.672 1.00 92.38 336 ASN A C 1
ATOM 2670 O O . ASN A 1 336 ? 2.161 13.316 3.671 1.00 92.38 336 ASN A O 1
ATOM 2674 N N . ASN A 1 337 ? 2.210 14.216 1.600 1.00 92.62 337 ASN A N 1
ATOM 2675 C CA . ASN A 1 337 ? 3.659 14.374 1.554 1.00 92.62 337 ASN A CA 1
ATOM 2676 C C . ASN A 1 337 ? 4.040 15.832 1.824 1.00 92.62 337 ASN A C 1
ATOM 2678 O O . ASN A 1 337 ? 3.404 16.752 1.314 1.00 92.62 337 ASN A O 1
ATOM 2682 N N . TYR A 1 338 ? 5.101 16.044 2.592 1.00 92.56 338 TYR A N 1
ATOM 2683 C CA . TYR A 1 338 ? 5.609 17.368 2.947 1.00 92.56 338 TYR A CA 1
ATOM 2684 C C . TYR A 1 338 ? 7.130 17.316 3.126 1.00 92.56 338 TYR A C 1
ATOM 2686 O O . TYR A 1 338 ? 7.722 16.238 3.141 1.00 92.56 338 TYR A O 1
ATOM 2694 N N . ASN A 1 339 ? 7.773 18.485 3.222 1.00 93.06 339 ASN A N 1
ATOM 2695 C CA . ASN A 1 339 ? 9.236 18.606 3.308 1.00 93.06 339 ASN A CA 1
ATOM 2696 C C . ASN A 1 339 ? 9.967 17.816 2.206 1.00 93.06 339 ASN A C 1
ATOM 2698 O O . ASN A 1 339 ? 10.945 17.119 2.466 1.00 93.06 339 ASN A O 1
ATOM 2702 N N . LEU A 1 340 ? 9.448 17.881 0.976 1.00 94.56 340 LEU A N 1
ATOM 2703 C CA . LEU A 1 340 ? 9.992 17.129 -0.151 1.00 94.56 340 LEU A CA 1
ATOM 2704 C C . LEU A 1 340 ? 11.434 17.547 -0.446 1.00 94.56 340 LEU A C 1
ATOM 2706 O O . LEU A 1 340 ? 11.762 18.736 -0.443 1.00 94.56 340 LEU A O 1
ATOM 2710 N N . ASN A 1 341 ? 12.283 16.567 -0.752 1.00 95.00 341 ASN A N 1
ATOM 2711 C CA . ASN A 1 341 ? 13.669 16.829 -1.120 1.00 95.00 341 ASN A CA 1
ATOM 2712 C C . ASN A 1 341 ? 13.723 17.659 -2.427 1.00 95.00 341 ASN A C 1
ATOM 2714 O O . ASN A 1 341 ? 13.101 17.262 -3.415 1.00 95.00 341 ASN A O 1
ATOM 2718 N N . PRO A 1 342 ? 14.472 18.777 -2.492 1.00 95.44 342 PRO A N 1
ATOM 2719 C CA . PRO A 1 342 ? 14.537 19.606 -3.698 1.00 95.44 342 PRO A CA 1
ATOM 2720 C C . PRO A 1 342 ? 15.014 18.861 -4.950 1.00 95.44 342 PRO A C 1
ATOM 2722 O O . PRO A 1 342 ? 14.491 19.105 -6.035 1.00 95.44 342 PRO A O 1
ATOM 2725 N N . ASN A 1 343 ? 15.953 17.916 -4.811 1.00 93.88 343 ASN A N 1
ATOM 2726 C CA . ASN A 1 343 ? 16.427 17.098 -5.931 1.00 93.88 343 ASN A CA 1
ATOM 2727 C C . ASN A 1 343 ? 15.325 16.169 -6.446 1.00 93.88 343 ASN A C 1
ATOM 2729 O O . ASN A 1 343 ? 15.196 15.979 -7.654 1.00 93.88 343 ASN A O 1
ATOM 2733 N N . TYR A 1 344 ? 14.510 15.629 -5.536 1.00 95.00 344 TYR A N 1
ATOM 2734 C CA . TYR A 1 344 ? 13.345 14.826 -5.890 1.00 95.00 344 TYR A CA 1
ATOM 2735 C C . TYR A 1 344 ? 12.310 15.663 -6.650 1.00 95.00 344 TYR A C 1
ATOM 2737 O O . TYR A 1 344 ? 11.920 15.294 -7.755 1.00 95.00 344 TYR A O 1
ATOM 2745 N N . VAL A 1 345 ? 11.928 16.825 -6.105 1.00 94.12 345 VAL A N 1
ATOM 2746 C CA . VAL A 1 345 ? 10.971 17.753 -6.738 1.00 94.12 345 VAL A CA 1
ATOM 2747 C C . VAL A 1 345 ? 11.454 18.191 -8.120 1.00 94.12 345 VAL A C 1
ATOM 2749 O O . VAL A 1 345 ? 10.675 18.222 -9.072 1.00 94.12 345 VAL A O 1
ATOM 2752 N N . TYR A 1 346 ? 12.746 18.496 -8.250 1.00 92.69 346 TYR A N 1
ATOM 2753 C CA . TYR A 1 346 ? 13.353 18.838 -9.529 1.00 92.69 346 TYR A CA 1
ATOM 2754 C C . TYR A 1 346 ? 13.290 17.665 -10.519 1.00 92.69 346 TYR A C 1
ATOM 2756 O O . TYR A 1 346 ? 12.891 17.861 -11.666 1.00 92.69 346 TYR A O 1
ATOM 2764 N N . GLY A 1 347 ? 13.637 16.449 -10.087 1.00 90.06 347 GLY A N 1
ATOM 2765 C CA . GLY A 1 347 ? 13.679 15.265 -10.948 1.00 90.06 347 GLY A CA 1
ATOM 2766 C C . GLY A 1 347 ? 12.315 14.839 -11.498 1.00 90.06 347 GLY A C 1
ATOM 2767 O O . GLY A 1 347 ? 12.223 14.441 -12.659 1.00 90.06 347 GLY A O 1
ATOM 2768 N N . ILE A 1 348 ? 11.248 14.951 -10.699 1.00 90.19 348 ILE A N 1
ATOM 2769 C CA . ILE A 1 348 ? 9.888 14.554 -11.112 1.00 90.19 348 ILE A CA 1
ATOM 2770 C C . ILE A 1 348 ? 9.143 15.631 -11.906 1.00 90.19 348 ILE A C 1
ATOM 2772 O O . ILE A 1 348 ? 8.063 15.360 -12.429 1.00 90.19 348 ILE A O 1
ATOM 2776 N N . ASN A 1 349 ? 9.689 16.846 -12.002 1.00 88.12 349 ASN A N 1
ATOM 2777 C CA . ASN A 1 349 ? 9.064 17.922 -12.759 1.00 88.12 349 ASN A CA 1
ATOM 2778 C C . ASN A 1 349 ? 9.030 17.557 -14.258 1.00 88.12 349 ASN A C 1
ATOM 2780 O O . ASN A 1 349 ? 10.094 17.356 -14.853 1.00 88.12 349 ASN A O 1
ATOM 2784 N N . PRO A 1 350 ? 7.849 17.507 -14.905 1.00 81.75 350 PRO A N 1
ATOM 2785 C CA . PRO A 1 350 ? 7.738 17.169 -16.323 1.00 81.75 350 PRO A CA 1
ATOM 2786 C C . PRO A 1 350 ? 8.605 18.042 -17.239 1.00 81.75 350 PRO A C 1
ATOM 2788 O O . PRO A 1 350 ? 9.159 17.534 -18.209 1.00 81.75 350 PRO A O 1
ATOM 2791 N N . ALA A 1 351 ? 8.805 19.324 -16.905 1.00 80.94 351 ALA A N 1
ATOM 2792 C CA . ALA A 1 351 ? 9.636 20.234 -17.696 1.00 80.94 351 ALA A CA 1
ATOM 2793 C C . ALA A 1 351 ? 11.092 19.746 -17.828 1.00 80.94 351 ALA A C 1
ATOM 2795 O O . ALA A 1 351 ? 11.714 19.927 -18.875 1.00 80.94 351 ALA A O 1
ATOM 2796 N N . ASN A 1 352 ? 11.604 19.062 -16.802 1.00 79.69 352 ASN A N 1
ATOM 2797 C CA . ASN A 1 352 ? 12.974 18.549 -16.752 1.00 79.69 352 ASN A CA 1
ATOM 2798 C C . ASN A 1 352 ? 13.127 17.161 -17.397 1.00 79.69 352 ASN A C 1
ATOM 2800 O O . ASN A 1 352 ? 14.243 16.675 -17.546 1.00 79.69 352 ASN A O 1
ATOM 2804 N N . ASN A 1 353 ? 12.024 16.526 -17.807 1.00 74.19 353 ASN A N 1
ATOM 2805 C CA . ASN A 1 353 ? 12.013 15.191 -18.413 1.00 74.19 353 ASN A CA 1
ATOM 2806 C C . ASN A 1 353 ? 11.915 15.231 -19.953 1.00 74.19 353 ASN A C 1
ATOM 2808 O O . ASN A 1 353 ? 11.672 14.212 -20.595 1.00 74.19 353 ASN A O 1
ATOM 2812 N N . SER A 1 354 ? 12.139 16.404 -20.555 1.00 75.00 354 SER A N 1
ATOM 2813 C CA . SER A 1 354 ? 12.016 16.637 -22.004 1.00 75.00 354 SER A CA 1
ATOM 2814 C C . SER A 1 354 ? 13.267 16.256 -22.812 1.00 75.00 354 SER A C 1
ATOM 2816 O O . SER A 1 354 ? 13.249 16.345 -24.039 1.00 75.00 354 SER A O 1
ATOM 2818 N N . ASN A 1 355 ? 14.366 15.861 -22.156 1.00 80.25 355 ASN A N 1
ATOM 2819 C CA . ASN A 1 355 ? 15.615 15.520 -22.838 1.00 80.25 355 ASN A CA 1
ATOM 2820 C C . ASN A 1 355 ? 15.430 14.262 -23.722 1.00 80.25 355 ASN A C 1
ATOM 2822 O O . ASN A 1 355 ? 14.996 13.218 -23.217 1.00 80.25 355 ASN A O 1
ATOM 2826 N N . PRO A 1 356 ? 15.782 14.309 -25.025 1.00 78.12 356 PRO A N 1
ATOM 2827 C CA . PRO A 1 356 ? 15.782 13.131 -25.891 1.00 78.12 356 PRO A CA 1
ATOM 2828 C C . PRO A 1 356 ? 16.596 11.946 -25.349 1.00 78.12 356 PRO A C 1
ATOM 2830 O O . PRO A 1 356 ? 16.194 10.805 -25.567 1.00 78.12 356 PRO A O 1
ATOM 2833 N N . ALA A 1 357 ? 17.678 12.198 -24.602 1.00 79.06 357 ALA A N 1
ATOM 2834 C CA . ALA A 1 357 ? 18.515 11.168 -23.976 1.00 79.06 357 ALA A CA 1
ATOM 2835 C C . ALA A 1 357 ? 17.901 10.544 -22.700 1.00 79.06 357 ALA A C 1
ATOM 2837 O O . ALA A 1 357 ? 18.419 9.557 -22.171 1.00 79.06 357 ALA A O 1
ATOM 2838 N N . GLY A 1 358 ? 16.778 11.082 -22.213 1.00 86.88 358 GLY A N 1
ATOM 2839 C CA . GLY A 1 358 ? 16.148 10.699 -20.948 1.00 86.88 358 GLY A CA 1
ATOM 2840 C C . GLY A 1 358 ? 16.691 11.482 -19.749 1.00 86.88 358 GLY A C 1
ATOM 2841 O O . GLY A 1 358 ? 17.237 12.569 -19.898 1.00 86.88 358 GLY A O 1
ATOM 2842 N N . ALA A 1 359 ? 16.503 10.949 -18.544 1.00 91.12 359 ALA A N 1
ATOM 2843 C CA . ALA A 1 359 ? 16.944 11.556 -17.292 1.00 91.12 359 ALA A CA 1
ATOM 2844 C C . ALA A 1 359 ? 18.236 10.899 -16.785 1.00 91.12 359 ALA A C 1
ATOM 2846 O O . ALA A 1 359 ? 18.420 9.692 -16.937 1.00 91.12 359 ALA A O 1
ATOM 2847 N N . GLY A 1 360 ? 19.113 11.668 -16.131 1.00 91.81 360 GLY A N 1
ATOM 2848 C CA . GLY A 1 360 ? 20.338 11.135 -15.514 1.00 91.81 360 GLY A CA 1
ATOM 2849 C C . GLY A 1 360 ? 20.096 10.381 -14.200 1.00 91.81 360 GLY A C 1
ATOM 2850 O O . GLY A 1 360 ? 20.856 9.479 -13.846 1.00 91.81 360 GLY A O 1
ATOM 2851 N N . LYS A 1 361 ? 19.002 10.697 -13.493 1.00 94.50 361 LYS A N 1
ATOM 2852 C CA . LYS A 1 361 ? 18.534 9.984 -12.294 1.00 94.50 361 LYS A CA 1
ATOM 2853 C C . LYS A 1 361 ? 17.045 9.678 -12.398 1.00 94.50 361 LYS A C 1
ATOM 2855 O O . LYS A 1 361 ? 16.268 10.522 -12.850 1.00 94.50 361 LYS A O 1
ATOM 2860 N N . LEU A 1 362 ? 16.658 8.494 -11.939 1.00 96.25 362 LEU A N 1
ATOM 2861 C CA . LEU A 1 362 ? 15.272 8.052 -11.859 1.00 96.25 362 LEU A CA 1
ATOM 2862 C C . LEU A 1 362 ? 14.843 7.975 -10.396 1.00 96.25 362 LEU A C 1
ATOM 2864 O O . LEU A 1 362 ? 15.472 7.288 -9.595 1.00 96.25 362 LEU A O 1
ATOM 2868 N N . PHE A 1 363 ? 13.773 8.673 -10.053 1.00 96.69 363 PHE A N 1
ATOM 2869 C CA . PHE A 1 363 ? 13.198 8.723 -8.721 1.00 96.69 363 PHE A CA 1
ATOM 2870 C C . PHE A 1 363 ? 11.934 7.873 -8.707 1.00 96.69 363 PHE A C 1
ATOM 2872 O O . PHE A 1 363 ? 10.975 8.161 -9.419 1.00 96.69 363 PHE A O 1
ATOM 2879 N N . LEU A 1 364 ? 11.939 6.821 -7.895 1.00 97.38 364 LEU A N 1
ATOM 2880 C CA . LEU A 1 364 ? 10.777 5.968 -7.685 1.00 97.38 364 LEU A CA 1
ATOM 2881 C C . LEU A 1 364 ? 10.277 6.158 -6.261 1.00 97.38 364 LEU A C 1
ATOM 2883 O O . LEU A 1 364 ? 11.050 5.978 -5.322 1.00 97.38 364 LEU A O 1
ATOM 2887 N N . LYS A 1 365 ? 8.992 6.466 -6.087 1.00 96.00 365 LYS A N 1
ATOM 2888 C CA . LYS A 1 365 ? 8.348 6.571 -4.772 1.00 96.00 365 LYS A CA 1
ATOM 2889 C C . LYS A 1 365 ? 6.935 6.003 -4.837 1.00 96.00 365 LYS A C 1
ATOM 2891 O O . LYS A 1 365 ? 6.153 6.417 -5.688 1.00 96.00 365 LYS A O 1
ATOM 2896 N N . GLY A 1 366 ? 6.602 5.089 -3.930 1.00 93.62 366 GLY A N 1
ATOM 2897 C CA . GLY A 1 366 ? 5.255 4.528 -3.828 1.00 93.62 366 GLY A CA 1
ATOM 2898 C C . GLY A 1 366 ? 4.229 5.481 -3.196 1.00 93.62 366 GLY A C 1
ATOM 2899 O O . GLY A 1 366 ? 4.550 6.601 -2.776 1.00 93.62 366 GLY A O 1
ATOM 2900 N N . GLY A 1 367 ? 2.972 5.032 -3.150 1.00 90.88 367 GLY A N 1
ATOM 2901 C CA . GLY A 1 367 ? 1.829 5.839 -2.715 1.00 90.88 367 GLY A CA 1
ATOM 2902 C C . GLY A 1 367 ? 1.543 6.998 -3.673 1.00 90.88 367 GLY A C 1
ATOM 2903 O O . GLY A 1 367 ? 1.614 6.846 -4.894 1.00 90.88 367 GLY A O 1
ATOM 2904 N N . GLN A 1 368 ? 1.241 8.175 -3.119 1.00 89.25 368 GLN A N 1
ATOM 2905 C CA . GLN A 1 368 ? 1.241 9.434 -3.872 1.00 89.25 368 GLN A CA 1
ATOM 2906 C C . GLN A 1 368 ? 2.694 9.872 -4.118 1.00 89.25 368 GLN A C 1
ATOM 2908 O O . GLN A 1 368 ? 3.256 10.664 -3.362 1.00 89.25 368 GLN A O 1
ATOM 2913 N N . GLY A 1 369 ? 3.337 9.286 -5.124 1.00 92.06 369 GLY A N 1
ATOM 2914 C CA . GLY A 1 369 ? 4.755 9.487 -5.405 1.00 92.06 369 GLY A CA 1
ATOM 2915 C C . GLY A 1 369 ? 5.045 9.605 -6.894 1.00 92.06 369 GLY A C 1
ATOM 2916 O O . GLY A 1 369 ? 4.403 10.371 -7.604 1.00 92.06 369 GLY A O 1
ATOM 2917 N N . SER A 1 370 ? 6.032 8.856 -7.364 1.00 93.81 370 SER A N 1
ATOM 2918 C CA . SER A 1 370 ? 6.542 8.939 -8.732 1.00 93.81 370 SER A CA 1
ATOM 2919 C C . SER A 1 370 ? 6.982 7.577 -9.245 1.00 93.81 370 SER A C 1
ATOM 2921 O O . SER A 1 370 ? 7.266 6.645 -8.487 1.00 93.81 370 SER A O 1
ATOM 2923 N N . MET A 1 371 ? 7.036 7.479 -10.563 1.00 94.88 371 MET A N 1
ATOM 2924 C CA . MET A 1 371 ? 7.489 6.307 -11.292 1.00 94.88 371 MET A CA 1
ATOM 2925 C C . MET A 1 371 ? 8.493 6.714 -12.369 1.00 94.88 371 MET A C 1
ATOM 2927 O O . MET A 1 371 ? 8.613 7.895 -12.695 1.00 94.88 371 MET A O 1
ATOM 2931 N N . ALA A 1 372 ? 9.162 5.736 -12.973 1.00 94.88 372 ALA A N 1
ATOM 2932 C CA . ALA A 1 372 ? 9.938 5.963 -14.186 1.00 94.88 372 ALA A CA 1
ATOM 2933 C C . ALA A 1 372 ? 9.215 5.368 -15.395 1.00 94.88 372 ALA A C 1
ATOM 2935 O O . ALA A 1 372 ? 8.634 4.286 -15.318 1.00 94.88 372 ALA A O 1
ATOM 2936 N N . VAL A 1 373 ? 9.260 6.075 -16.516 1.00 93.50 373 VAL A N 1
ATOM 2937 C CA . VAL A 1 373 ? 8.848 5.570 -17.825 1.00 93.50 373 VAL A CA 1
ATOM 2938 C C . VAL A 1 373 ? 10.099 5.083 -18.540 1.00 93.50 373 VAL A C 1
ATOM 2940 O O . VAL A 1 373 ? 11.100 5.793 -18.559 1.00 93.50 373 VAL A O 1
ATOM 2943 N N . VAL A 1 374 ? 10.050 3.882 -19.106 1.00 93.62 374 VAL A N 1
ATOM 2944 C CA . VAL A 1 374 ? 11.157 3.232 -19.809 1.00 93.62 374 VAL A CA 1
ATOM 2945 C C . VAL A 1 374 ? 10.700 2.866 -21.220 1.00 93.62 374 VAL A C 1
ATOM 2947 O O . VAL A 1 374 ? 9.735 2.127 -21.401 1.00 93.62 374 VAL A O 1
ATOM 2950 N N . GLU A 1 375 ? 11.408 3.370 -22.223 1.00 90.81 375 GLU A N 1
ATOM 2951 C CA . GLU A 1 375 ? 11.232 3.045 -23.638 1.00 90.81 375 GLU A CA 1
ATOM 2952 C C . GLU A 1 375 ? 12.438 2.205 -24.085 1.00 90.81 375 GLU A C 1
ATOM 2954 O O . GLU A 1 375 ? 13.572 2.688 -24.106 1.00 90.81 375 GLU A O 1
ATOM 2959 N N . ILE A 1 376 ? 12.200 0.923 -24.380 1.00 89.19 376 ILE A N 1
ATOM 2960 C CA . ILE A 1 376 ? 13.262 -0.071 -24.628 1.00 89.19 376 ILE A CA 1
ATOM 2961 C C . ILE A 1 376 ? 13.763 -0.122 -26.077 1.00 89.19 376 ILE A C 1
ATOM 2963 O O . ILE A 1 376 ? 14.839 -0.660 -26.312 1.00 89.19 376 ILE A O 1
ATOM 2967 N N . PHE A 1 377 ? 13.000 0.436 -27.017 1.00 83.88 377 PHE A N 1
ATOM 2968 C CA . PHE A 1 377 ? 13.379 0.609 -28.420 1.00 83.88 377 PHE A CA 1
ATOM 2969 C C . PHE A 1 377 ? 12.995 2.015 -28.866 1.00 83.88 377 PHE A C 1
ATOM 2971 O O . PHE A 1 377 ? 11.943 2.527 -28.459 1.00 83.88 377 PHE A O 1
ATOM 2978 N N . SER A 1 378 ? 13.827 2.630 -29.704 1.00 74.69 378 SER A N 1
ATOM 2979 C CA . SER A 1 378 ? 13.558 3.962 -30.244 1.00 74.69 378 SER A CA 1
ATOM 2980 C C . SER A 1 378 ? 12.290 3.988 -31.113 1.00 74.69 378 SER A C 1
ATOM 2982 O O . SER A 1 378 ? 11.920 2.999 -31.744 1.00 74.69 378 SER A O 1
ATOM 2984 N N . LYS A 1 379 ? 11.614 5.144 -31.170 1.00 72.75 379 LYS A N 1
ATOM 2985 C CA . LYS A 1 379 ? 10.487 5.384 -32.101 1.00 72.75 379 LYS A CA 1
ATOM 2986 C C . LYS A 1 379 ? 10.949 5.694 -33.530 1.00 72.75 379 LYS A C 1
ATOM 2988 O O . LYS A 1 379 ? 10.126 6.036 -34.370 1.00 72.75 379 LYS A O 1
ATOM 2993 N N . THR A 1 380 ? 12.255 5.648 -33.776 1.00 74.19 380 THR A N 1
ATOM 2994 C CA . THR A 1 380 ? 12.831 5.870 -35.096 1.00 74.19 380 THR A CA 1
ATOM 2995 C C . THR A 1 380 ? 12.454 4.700 -35.996 1.00 74.19 380 THR A C 1
ATOM 2997 O O . THR A 1 380 ? 12.802 3.556 -35.710 1.00 74.19 380 THR A O 1
ATOM 3000 N N . ASP A 1 381 ? 11.720 5.023 -37.051 1.00 75.69 381 ASP A N 1
ATOM 3001 C CA . ASP A 1 381 ? 11.295 4.128 -38.124 1.00 75.69 381 ASP A CA 1
ATOM 3002 C C . ASP A 1 381 ? 11.583 4.871 -39.430 1.00 75.69 381 ASP A C 1
ATOM 3004 O O . ASP A 1 381 ? 10.782 5.671 -39.921 1.00 75.69 381 ASP A O 1
ATOM 3008 N N . LEU A 1 382 ? 12.823 4.741 -39.895 1.00 77.50 382 LEU A N 1
ATOM 3009 C CA . LEU A 1 382 ? 13.283 5.335 -41.150 1.00 77.50 382 LEU A CA 1
ATOM 3010 C C . LEU A 1 382 ? 13.316 4.295 -42.271 1.00 77.50 382 LEU A C 1
ATOM 3012 O O . LEU A 1 382 ? 13.346 4.668 -43.446 1.00 77.50 382 LEU A O 1
ATOM 3016 N N . LYS A 1 383 ? 13.316 3.007 -41.916 1.00 71.44 383 LYS A N 1
ATOM 3017 C CA . LYS A 1 383 ? 13.358 1.871 -42.833 1.00 71.44 383 LYS A CA 1
ATOM 3018 C C . LYS A 1 383 ? 12.409 0.780 -42.346 1.00 71.44 383 LYS A C 1
ATOM 3020 O O . LYS A 1 383 ? 12.293 0.531 -41.159 1.00 71.44 383 LYS A O 1
ATOM 3025 N N . GLY A 1 384 ? 11.828 0.061 -43.293 1.00 71.12 384 GLY A N 1
ATOM 3026 C CA . GLY A 1 384 ? 11.256 -1.256 -43.064 1.00 71.12 384 GLY A CA 1
ATOM 3027 C C . GLY A 1 384 ? 12.074 -2.323 -43.782 1.00 71.12 384 GLY A C 1
ATOM 3028 O O . GLY A 1 384 ? 12.746 -2.031 -44.771 1.00 71.12 384 GLY A O 1
ATOM 3029 N N . LEU A 1 385 ? 12.031 -3.569 -43.317 1.00 71.50 385 LEU A N 1
ATOM 3030 C CA . LEU A 1 385 ? 12.650 -4.698 -44.020 1.00 71.50 385 LEU A CA 1
ATOM 3031 C C . LEU A 1 385 ? 11.582 -5.719 -44.423 1.00 71.50 385 LEU A C 1
ATOM 3033 O O . LEU A 1 385 ? 10.930 -6.320 -43.572 1.00 71.50 385 LEU A O 1
ATOM 3037 N N . ALA A 1 386 ? 11.406 -5.932 -45.729 1.00 70.25 386 ALA A N 1
ATOM 3038 C CA . ALA A 1 386 ? 10.499 -6.945 -46.270 1.00 70.25 386 ALA A CA 1
ATOM 3039 C C . ALA A 1 386 ? 11.280 -8.074 -46.943 1.00 70.25 386 ALA A C 1
ATOM 3041 O O . ALA A 1 386 ? 12.358 -7.847 -47.493 1.00 70.25 386 ALA A O 1
ATOM 3042 N N . LEU A 1 387 ? 10.738 -9.296 -46.912 1.00 68.62 387 LEU A N 1
ATOM 3043 C CA . LEU A 1 387 ? 11.345 -10.431 -47.607 1.00 68.62 387 LEU A CA 1
ATOM 3044 C C . LEU A 1 387 ? 11.423 -10.116 -49.104 1.00 68.62 387 LEU A C 1
ATOM 3046 O O . LEU A 1 387 ? 10.413 -9.760 -49.713 1.00 68.62 387 LEU A O 1
ATOM 3050 N N . ASN A 1 388 ? 12.611 -10.251 -49.687 1.00 70.06 388 ASN A N 1
ATOM 3051 C CA . ASN A 1 388 ? 12.773 -10.077 -51.120 1.00 70.06 388 ASN A CA 1
ATOM 3052 C C . ASN A 1 388 ? 12.054 -11.234 -51.845 1.00 70.06 388 ASN A C 1
ATOM 3054 O O . ASN A 1 388 ? 12.438 -12.388 -51.635 1.00 70.06 388 ASN A O 1
ATOM 3058 N N . PRO A 1 389 ? 11.027 -10.975 -52.678 1.00 69.00 389 PRO A N 1
ATOM 3059 C CA . PRO A 1 389 ? 10.316 -12.031 -53.404 1.00 69.00 389 PRO A CA 1
ATOM 3060 C C . PRO A 1 389 ? 11.227 -12.796 -54.373 1.00 69.00 389 PRO A C 1
ATOM 3062 O O . PRO A 1 389 ? 10.965 -13.962 -54.661 1.00 69.00 389 PRO A O 1
ATOM 3065 N N . ASP A 1 390 ? 12.318 -12.166 -54.813 1.00 68.06 390 ASP A N 1
ATOM 3066 C CA . ASP A 1 390 ? 13.317 -12.755 -55.704 1.00 68.06 390 ASP A CA 1
ATOM 3067 C C . ASP A 1 390 ? 14.442 -13.476 -54.939 1.00 68.06 390 ASP A C 1
ATOM 3069 O O . ASP A 1 390 ? 15.391 -13.980 -55.548 1.00 68.06 390 ASP A O 1
ATOM 3073 N N . TYR A 1 391 ? 14.346 -13.559 -53.602 1.00 65.38 391 TYR A N 1
ATOM 3074 C CA . TYR A 1 391 ? 15.336 -14.251 -52.786 1.00 65.38 391 TYR A CA 1
ATOM 3075 C C . TYR A 1 391 ? 15.393 -15.738 -53.122 1.00 65.38 391 TYR A C 1
ATOM 3077 O O . TYR A 1 391 ? 14.509 -16.523 -52.772 1.00 65.38 391 TYR A O 1
ATOM 3085 N N . ASN A 1 392 ? 16.496 -16.143 -53.745 1.00 63.31 392 ASN A N 1
ATOM 3086 C CA . ASN A 1 392 ? 16.795 -17.543 -53.997 1.00 63.31 392 ASN A CA 1
ATOM 3087 C C . ASN A 1 392 ? 18.057 -17.973 -53.222 1.00 63.31 392 ASN A C 1
ATOM 3089 O O . ASN A 1 392 ? 19.159 -17.540 -53.574 1.00 63.31 392 ASN A O 1
ATOM 3093 N N . PRO A 1 393 ? 17.932 -18.840 -52.195 1.00 62.72 393 PRO A N 1
ATOM 3094 C CA . PRO A 1 393 ? 19.072 -19.315 -51.408 1.00 62.72 393 PRO A CA 1
ATOM 3095 C C . PRO A 1 393 ? 19.989 -20.283 -52.177 1.00 62.72 393 PRO A C 1
ATOM 3097 O O . PRO A 1 393 ? 21.085 -20.576 -51.712 1.00 62.72 393 PRO A O 1
ATOM 3100 N N . ASN A 1 394 ? 19.563 -20.771 -53.349 1.00 61.22 394 ASN A N 1
ATOM 3101 C CA . ASN A 1 394 ? 20.258 -21.787 -54.143 1.00 61.22 394 ASN A CA 1
ATOM 3102 C C . ASN A 1 394 ? 20.943 -21.221 -55.405 1.00 61.22 394 ASN A C 1
ATOM 3104 O O . ASN A 1 394 ? 21.250 -21.988 -56.320 1.00 61.22 394 ASN A O 1
ATOM 3108 N N . LEU A 1 395 ? 21.152 -19.900 -55.512 1.00 56.56 395 LEU A N 1
ATOM 3109 C CA . LEU A 1 395 ? 21.835 -19.326 -56.680 1.00 56.56 395 LEU A CA 1
ATOM 3110 C C . LEU A 1 395 ? 23.303 -19.797 -56.754 1.00 56.56 395 LEU A C 1
ATOM 3112 O O . LEU A 1 395 ? 24.041 -19.641 -55.778 1.00 56.56 395 LEU A O 1
ATOM 3116 N N . PRO A 1 396 ? 23.755 -20.346 -57.900 1.00 51.00 396 PRO A N 1
ATOM 3117 C CA . PRO A 1 396 ? 25.145 -20.746 -58.085 1.00 51.00 396 PRO A CA 1
ATOM 3118 C C . PRO A 1 396 ? 26.068 -19.520 -58.160 1.00 51.00 396 PRO A C 1
ATOM 3120 O O . PRO A 1 396 ? 25.759 -18.531 -58.826 1.00 51.00 396 PRO A O 1
ATOM 3123 N N . ILE A 1 397 ? 27.219 -19.599 -57.490 1.00 48.91 397 ILE A N 1
ATOM 3124 C CA . ILE A 1 397 ? 28.260 -18.561 -57.513 1.00 48.91 397 ILE A CA 1
ATOM 3125 C C . ILE A 1 397 ? 29.016 -18.668 -58.846 1.00 48.91 397 ILE A C 1
ATOM 3127 O O . ILE A 1 397 ? 29.553 -19.729 -59.161 1.00 48.91 397 ILE A O 1
ATOM 3131 N N . ASN A 1 398 ? 29.064 -17.590 -59.627 1.00 49.22 398 ASN A N 1
ATOM 3132 C CA . ASN A 1 398 ? 29.843 -17.495 -60.864 1.00 49.22 398 ASN A CA 1
ATOM 3133 C C . ASN A 1 398 ? 30.468 -16.098 -61.013 1.00 49.22 398 ASN A C 1
ATOM 3135 O O . ASN A 1 398 ? 30.082 -15.166 -60.314 1.00 49.22 398 ASN A O 1
ATOM 3139 N N . ASP A 1 399 ? 31.416 -15.950 -61.941 1.00 48.84 399 ASP A N 1
ATOM 3140 C CA . ASP A 1 399 ? 32.237 -14.737 -62.126 1.00 48.84 399 ASP A CA 1
ATOM 3141 C C . ASP A 1 399 ? 31.447 -13.464 -62.518 1.00 48.84 399 ASP A C 1
ATOM 3143 O O . ASP A 1 399 ? 32.018 -12.380 -62.589 1.00 48.84 399 ASP A O 1
ATOM 3147 N N . GLY A 1 400 ? 30.132 -13.573 -62.756 1.00 53.31 400 GLY A N 1
ATOM 3148 C CA . GLY A 1 400 ? 29.214 -12.439 -62.939 1.00 53.31 400 GLY A CA 1
ATOM 3149 C C . GLY A 1 400 ? 28.493 -11.986 -61.659 1.00 53.31 400 GLY A C 1
ATOM 3150 O O . GLY A 1 400 ? 27.841 -10.948 -61.672 1.00 53.31 400 GLY A O 1
ATOM 3151 N N . ASN A 1 401 ? 28.619 -12.746 -60.565 1.00 52.75 401 ASN A N 1
ATOM 3152 C CA . ASN A 1 401 ? 28.026 -12.503 -59.250 1.00 52.75 401 ASN A CA 1
ATOM 3153 C C . ASN A 1 401 ? 29.134 -12.471 -58.186 1.00 52.75 401 ASN A C 1
ATOM 3155 O O . ASN A 1 401 ? 29.276 -13.374 -57.356 1.00 52.75 401 ASN A O 1
ATOM 3159 N N . SER A 1 402 ? 29.953 -11.422 -58.232 1.00 46.06 402 SER A N 1
ATOM 3160 C CA . SER A 1 402 ? 31.021 -11.185 -57.265 1.00 46.06 402 SER A CA 1
ATOM 3161 C C . SER A 1 402 ? 30.446 -10.977 -55.865 1.00 46.06 402 SER A C 1
ATOM 3163 O O . SER A 1 402 ? 29.833 -9.957 -55.560 1.00 46.06 402 SER A O 1
ATOM 3165 N N . LYS A 1 403 ? 30.705 -11.932 -54.973 1.00 47.88 403 LYS A N 1
ATOM 3166 C CA . LYS A 1 403 ? 30.728 -11.674 -53.533 1.00 47.88 403 LYS A CA 1
ATOM 3167 C C . LYS A 1 403 ? 31.847 -10.647 -53.279 1.00 47.88 403 LYS A C 1
ATOM 3169 O O . LYS A 1 403 ? 32.917 -10.769 -53.869 1.00 47.88 403 LYS A O 1
ATOM 3174 N N . TYR A 1 404 ? 31.607 -9.714 -52.359 1.00 45.34 404 TYR A N 1
ATOM 3175 C CA . TYR A 1 404 ? 32.581 -8.799 -51.739 1.00 45.34 404 TYR A CA 1
ATOM 3176 C C . TYR A 1 404 ? 32.911 -7.500 -52.488 1.00 45.34 404 TYR A C 1
ATOM 3178 O O . TYR A 1 404 ? 33.896 -7.448 -53.207 1.00 45.34 404 TYR A O 1
ATOM 3186 N N . LEU A 1 405 ? 32.184 -6.423 -52.169 1.00 31.14 405 LEU A N 1
ATOM 3187 C CA . LEU A 1 405 ? 32.753 -5.130 -51.758 1.00 31.14 405 LEU A CA 1
ATOM 3188 C C . LEU A 1 405 ? 31.688 -4.386 -50.923 1.00 31.14 405 LEU A C 1
ATOM 3190 O O . LEU A 1 405 ? 30.760 -3.815 -51.478 1.00 31.14 405 LEU A O 1
ATOM 3194 N N . ILE A 1 406 ? 31.824 -4.369 -49.594 1.00 38.94 406 ILE A N 1
ATOM 3195 C CA . ILE A 1 406 ? 31.323 -3.243 -48.791 1.00 38.94 406 ILE A CA 1
ATOM 3196 C C . ILE A 1 406 ? 32.565 -2.459 -48.373 1.00 38.94 406 ILE A C 1
ATOM 3198 O O . ILE A 1 406 ? 33.595 -3.053 -48.050 1.00 38.94 406 ILE A O 1
ATOM 3202 N N . SER A 1 407 ? 32.447 -1.133 -48.443 1.00 35.84 407 SER A N 1
ATOM 3203 C CA . SER A 1 407 ? 33.323 -0.114 -47.851 1.00 35.84 407 SER A CA 1
ATOM 3204 C C . SER A 1 407 ? 34.043 -0.579 -46.562 1.00 35.84 407 SER A C 1
ATOM 3206 O O . SER A 1 407 ? 33.452 -1.357 -45.815 1.00 35.84 407 SER A O 1
ATOM 3208 N N . PRO A 1 408 ? 35.260 -0.087 -46.241 1.00 32.94 408 PRO A N 1
ATOM 3209 C CA . PRO A 1 408 ? 36.196 -0.710 -45.288 1.00 32.94 408 PRO A CA 1
ATOM 3210 C C . PRO A 1 408 ? 35.755 -0.926 -43.821 1.00 32.94 408 PRO A C 1
ATOM 3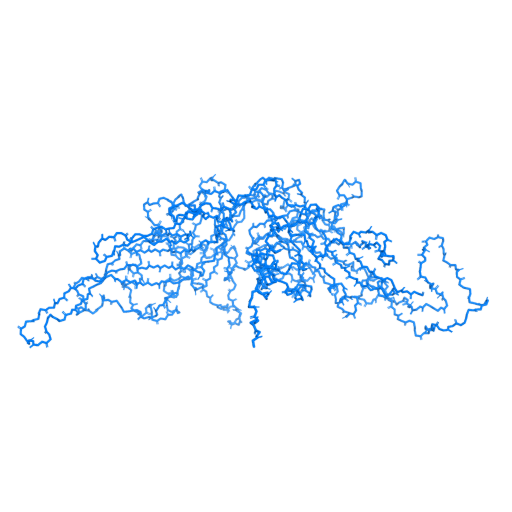212 O O . PRO A 1 408 ? 36.557 -1.456 -43.060 1.00 32.94 408 PRO A O 1
ATOM 3215 N N . ASP A 1 409 ? 34.526 -0.596 -43.408 1.00 39.94 409 ASP A N 1
ATOM 3216 C CA . ASP A 1 409 ? 34.124 -0.525 -41.991 1.00 39.94 409 ASP A CA 1
ATOM 3217 C C . ASP A 1 409 ? 32.850 -1.326 -41.602 1.00 39.94 409 ASP A C 1
ATOM 3219 O O . ASP A 1 409 ? 32.009 -0.816 -40.862 1.00 39.94 409 ASP A O 1
ATOM 3223 N N . TYR A 1 410 ? 32.669 -2.594 -42.016 1.00 36.94 410 TYR A N 1
ATOM 3224 C CA . TYR A 1 410 ? 31.693 -3.485 -41.334 1.00 36.94 410 TYR A CA 1
ATOM 3225 C C . TYR A 1 410 ? 31.963 -4.992 -41.530 1.00 36.94 410 TYR A C 1
ATOM 3227 O O . TYR A 1 410 ? 32.215 -5.427 -42.652 1.00 36.94 410 TYR A O 1
ATOM 3235 N N . ASN A 1 411 ? 31.897 -5.812 -40.460 1.00 36.78 411 ASN A N 1
ATOM 3236 C CA . ASN A 1 411 ? 32.368 -7.212 -40.481 1.00 36.78 411 ASN A CA 1
ATOM 3237 C C . ASN A 1 411 ? 31.340 -8.335 -40.160 1.00 36.78 411 ASN A C 1
ATOM 3239 O O . ASN A 1 411 ? 30.646 -8.307 -39.147 1.00 36.78 411 ASN A O 1
ATOM 3243 N N . SER A 1 412 ? 31.408 -9.357 -41.034 1.00 41.22 412 SER A N 1
ATOM 3244 C CA . SER A 1 412 ? 31.261 -10.833 -40.966 1.00 41.22 412 SER A CA 1
ATOM 3245 C C . SER A 1 412 ? 30.181 -11.534 -40.143 1.00 41.22 412 SER A C 1
ATOM 3247 O O . SER A 1 412 ? 30.470 -12.006 -39.045 1.00 41.22 412 SER A O 1
ATOM 3249 N N . SER A 1 413 ? 29.054 -11.887 -40.772 1.00 37.00 413 SER A N 1
ATOM 3250 C CA . SER A 1 413 ? 28.515 -13.269 -40.737 1.00 37.00 413 SER A CA 1
ATOM 3251 C C . SER A 1 413 ? 27.448 -13.486 -41.831 1.00 37.00 413 SER A C 1
ATOM 3253 O O . SER A 1 413 ? 26.288 -13.729 -41.530 1.00 37.00 413 SER A O 1
ATOM 3255 N N . LEU A 1 414 ? 27.914 -13.470 -43.091 1.00 42.44 414 LEU A N 1
ATOM 3256 C CA . LEU A 1 414 ? 27.248 -13.682 -44.399 1.00 42.44 414 LEU A CA 1
ATOM 3257 C C . LEU A 1 414 ? 26.650 -12.463 -45.134 1.00 42.44 414 LEU A C 1
ATOM 3259 O O . LEU A 1 414 ? 26.223 -11.501 -44.507 1.00 42.44 414 LEU A O 1
ATOM 3263 N N . PRO A 1 415 ? 26.718 -12.468 -46.486 1.00 40.78 415 PRO A N 1
ATOM 3264 C CA . PRO A 1 415 ? 26.728 -11.266 -47.304 1.00 40.78 415 PRO A CA 1
ATOM 3265 C C . PRO A 1 415 ? 25.330 -10.893 -47.777 1.00 40.78 415 PRO A C 1
ATOM 3267 O O . PRO A 1 415 ? 24.585 -11.723 -48.296 1.00 40.78 415 PRO A O 1
ATOM 3270 N N . ILE A 1 416 ? 25.049 -9.601 -47.709 1.00 42.12 416 ILE A N 1
ATOM 3271 C CA . ILE A 1 416 ? 24.110 -8.951 -48.611 1.00 42.12 416 ILE A CA 1
ATOM 3272 C C . ILE A 1 416 ? 24.759 -9.038 -50.000 1.00 42.12 416 ILE A C 1
ATOM 3274 O O . ILE A 1 416 ? 25.878 -8.563 -50.187 1.00 42.12 416 ILE A O 1
ATOM 3278 N N . SER A 1 417 ? 24.120 -9.723 -50.947 1.00 47.81 417 SER A N 1
ATOM 3279 C CA . SER A 1 417 ? 24.422 -9.488 -52.357 1.00 47.81 417 SER A CA 1
ATOM 3280 C C . SER A 1 417 ? 23.613 -8.270 -52.769 1.00 47.81 417 SER A C 1
ATOM 3282 O O . SER A 1 417 ? 22.390 -8.322 -52.645 1.00 47.81 417 SER A O 1
ATOM 3284 N N . ASP A 1 418 ? 24.241 -7.218 -53.295 1.00 52.19 418 ASP A N 1
ATOM 3285 C CA . ASP A 1 418 ? 23.514 -6.073 -53.875 1.00 52.19 418 ASP A CA 1
ATOM 3286 C C . ASP A 1 418 ? 22.557 -6.519 -55.003 1.00 52.19 418 ASP A C 1
ATOM 3288 O O . ASP A 1 418 ? 21.621 -5.807 -55.355 1.00 52.19 418 ASP A O 1
ATOM 3292 N N . THR A 1 419 ? 22.753 -7.733 -55.536 1.00 52.56 419 THR A N 1
ATOM 3293 C CA . THR A 1 419 ? 21.926 -8.351 -56.582 1.00 52.56 419 THR A CA 1
ATOM 3294 C C . THR A 1 419 ? 20.920 -9.400 -56.081 1.00 52.56 419 THR A C 1
ATOM 3296 O O . THR A 1 419 ? 20.070 -9.818 -56.861 1.00 52.56 419 THR A O 1
ATOM 3299 N N . ASN A 1 420 ? 20.989 -9.849 -54.816 1.00 56.28 420 ASN A N 1
ATOM 3300 C CA . ASN A 1 420 ? 20.041 -10.815 -54.223 1.00 56.28 420 ASN A CA 1
ATOM 3301 C C . ASN A 1 420 ? 20.005 -10.719 -52.678 1.00 56.28 420 ASN A C 1
ATOM 3303 O O . ASN A 1 420 ? 20.417 -11.655 -51.979 1.00 56.28 420 ASN A O 1
ATOM 3307 N N . PRO A 1 421 ? 19.574 -9.583 -52.107 1.00 64.50 421 PRO A N 1
ATOM 3308 C CA . PRO A 1 421 ? 19.456 -9.458 -50.662 1.00 64.50 421 PRO A CA 1
ATOM 3309 C C . PRO A 1 421 ? 18.274 -10.305 -50.161 1.00 64.50 421 PRO A C 1
ATOM 3311 O O . PRO A 1 421 ? 17.236 -10.366 -50.816 1.00 64.50 421 PRO A O 1
ATOM 3314 N N . LYS A 1 422 ? 18.402 -10.949 -48.991 1.00 63.84 422 LYS A N 1
ATOM 3315 C CA . LYS A 1 422 ? 17.291 -11.693 -48.354 1.00 63.84 422 LYS A CA 1
ATOM 3316 C C . LYS A 1 422 ? 16.120 -10.776 -47.989 1.00 63.84 422 LYS A C 1
ATOM 3318 O O . LYS A 1 422 ? 14.962 -11.171 -48.101 1.00 63.84 422 LYS A O 1
ATOM 3323 N N . TYR A 1 423 ? 16.437 -9.549 -47.588 1.00 70.00 423 TYR A N 1
ATOM 3324 C CA . TYR A 1 423 ? 15.470 -8.520 -47.239 1.00 70.00 423 TYR A CA 1
ATOM 3325 C C . TYR A 1 423 ? 15.740 -7.254 -48.052 1.00 70.00 423 TYR A C 1
ATOM 3327 O O . TYR A 1 423 ? 16.893 -6.857 -48.208 1.00 70.00 423 TYR A O 1
ATOM 3335 N N . VAL A 1 424 ? 14.687 -6.620 -48.560 1.00 72.81 424 VAL A N 1
ATOM 3336 C CA . VAL A 1 424 ? 14.745 -5.306 -49.214 1.00 72.81 424 VAL A CA 1
ATOM 3337 C C . VAL A 1 424 ? 14.303 -4.223 -48.240 1.00 72.81 424 VAL A C 1
ATOM 3339 O O . VAL A 1 424 ? 13.394 -4.438 -47.436 1.00 72.81 424 VAL A O 1
ATOM 3342 N N . ILE A 1 425 ? 14.938 -3.053 -48.330 1.00 75.56 425 ILE A N 1
ATOM 3343 C CA . ILE A 1 425 ? 14.523 -1.877 -47.569 1.00 75.56 425 ILE A CA 1
ATOM 3344 C C . ILE A 1 425 ? 13.215 -1.366 -48.168 1.00 75.56 425 ILE A C 1
ATOM 3346 O O . ILE A 1 425 ? 13.176 -0.869 -49.294 1.00 75.56 425 ILE A O 1
ATOM 3350 N N . THR A 1 426 ? 12.139 -1.497 -47.408 1.00 69.56 426 THR A N 1
ATOM 3351 C CA . THR A 1 426 ? 10.902 -0.760 -47.628 1.00 69.56 426 THR A CA 1
ATOM 3352 C C . THR A 1 426 ? 10.996 0.578 -46.899 1.00 69.56 426 THR A C 1
ATOM 3354 O O . THR A 1 426 ? 11.821 0.753 -46.004 1.00 69.56 426 THR A O 1
ATOM 3357 N N . GLY A 1 427 ? 10.172 1.557 -47.272 1.00 76.19 427 GLY A N 1
ATOM 3358 C CA . GLY A 1 427 ? 10.019 2.757 -46.444 1.00 76.19 427 GLY A CA 1
ATOM 3359 C C . GLY A 1 427 ? 9.506 2.420 -45.029 1.00 76.19 427 GLY A C 1
ATOM 3360 O O . GLY A 1 427 ? 9.284 1.241 -44.729 1.00 76.19 427 GLY A O 1
ATOM 3361 N N . PRO A 1 428 ? 9.286 3.443 -44.186 1.00 81.88 428 PRO A N 1
ATOM 3362 C CA . PRO A 1 428 ? 8.810 3.273 -42.815 1.00 81.88 428 PRO A CA 1
ATOM 3363 C C . PRO A 1 428 ? 7.593 2.341 -42.707 1.00 81.88 428 PRO A C 1
ATOM 3365 O O . PRO A 1 428 ? 6.655 2.462 -43.505 1.00 81.88 428 PRO A O 1
ATOM 3368 N N . ASN A 1 429 ? 7.607 1.404 -41.755 1.00 75.19 429 ASN A N 1
ATOM 3369 C CA . ASN A 1 429 ? 6.615 0.319 -41.645 1.00 75.19 429 ASN A CA 1
ATOM 3370 C C . ASN A 1 429 ? 5.872 0.262 -40.292 1.00 75.19 429 ASN A C 1
ATOM 3372 O O . ASN A 1 429 ? 5.076 -0.649 -40.056 1.00 75.19 429 ASN A O 1
ATOM 3376 N N . GLY A 1 430 ? 6.096 1.235 -39.413 1.00 75.81 430 GLY A N 1
ATOM 3377 C CA . GLY A 1 430 ? 5.550 1.313 -38.061 1.00 75.81 430 GLY A CA 1
ATOM 3378 C C . GLY A 1 430 ? 6.323 0.501 -37.017 1.00 75.81 430 GLY A C 1
ATOM 3379 O O . GLY A 1 430 ? 5.858 0.392 -35.879 1.00 75.81 430 GLY A O 1
ATOM 3380 N N . VAL A 1 431 ? 7.473 -0.076 -37.374 1.00 77.94 431 VAL A N 1
ATOM 3381 C CA . VAL A 1 431 ? 8.345 -0.859 -36.491 1.00 77.94 431 VAL A CA 1
ATOM 3382 C C . VAL A 1 431 ? 9.652 -0.099 -36.278 1.00 77.94 431 VAL A C 1
ATOM 3384 O O . VAL A 1 431 ? 10.151 0.575 -37.164 1.00 77.94 431 VAL A O 1
ATOM 3387 N N . SER A 1 432 ? 10.208 -0.179 -35.068 1.00 80.06 432 SER A N 1
ATOM 3388 C CA . SER A 1 432 ? 11.513 0.424 -34.783 1.00 80.06 432 SER A CA 1
ATOM 3389 C C . SER A 1 432 ? 12.597 -0.205 -35.660 1.00 80.06 432 SER A C 1
ATOM 3391 O O . SER A 1 432 ? 12.687 -1.436 -35.717 1.00 80.06 432 SER A O 1
ATOM 3393 N N . ASP A 1 433 ? 13.474 0.622 -36.234 1.00 76.75 433 ASP A N 1
ATOM 3394 C CA . ASP A 1 433 ? 14.613 0.181 -37.053 1.00 76.75 433 ASP A CA 1
ATOM 3395 C C . ASP A 1 433 ? 15.442 -0.915 -36.343 1.00 76.75 433 ASP A C 1
ATOM 3397 O O . ASP A 1 433 ? 15.936 -1.856 -36.963 1.00 76.75 433 ASP A O 1
ATOM 3401 N N . GLU A 1 434 ? 15.566 -0.822 -35.014 1.00 79.12 434 GLU A N 1
ATOM 3402 C CA . GLU A 1 434 ? 16.282 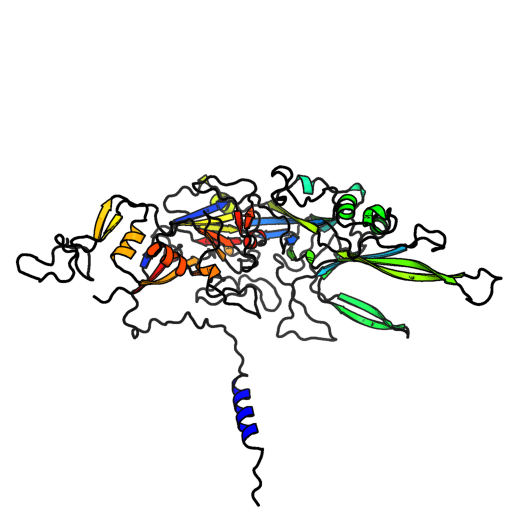-1.787 -34.172 1.00 79.12 434 GLU A CA 1
ATOM 3403 C C . GLU A 1 434 ? 15.625 -3.174 -34.141 1.00 79.12 434 GLU A C 1
ATOM 3405 O O . GLU A 1 434 ? 16.320 -4.193 -34.094 1.00 79.12 434 GLU A O 1
ATOM 3410 N N . ILE A 1 435 ? 14.290 -3.227 -34.137 1.00 80.31 435 ILE A N 1
ATOM 3411 C CA . ILE A 1 435 ? 13.532 -4.483 -34.152 1.00 80.31 435 ILE A CA 1
ATOM 3412 C C . ILE A 1 435 ? 13.647 -5.120 -35.536 1.00 80.31 435 ILE A C 1
ATOM 3414 O O . ILE A 1 435 ? 13.854 -6.332 -35.632 1.00 80.31 435 ILE A O 1
ATOM 3418 N N . ASP A 1 436 ? 13.573 -4.311 -36.589 1.00 77.50 436 ASP A N 1
ATOM 3419 C CA . ASP A 1 436 ? 13.740 -4.775 -37.963 1.00 77.50 436 ASP A CA 1
ATOM 3420 C C . ASP A 1 436 ? 15.144 -5.325 -38.215 1.00 77.50 436 ASP A C 1
ATOM 3422 O O . ASP A 1 436 ? 15.277 -6.399 -38.801 1.00 77.50 436 ASP A O 1
ATOM 3426 N N . ASP A 1 437 ? 16.186 -4.699 -37.664 1.00 78.31 437 ASP A N 1
ATOM 3427 C CA . ASP A 1 437 ? 17.544 -5.245 -37.725 1.00 78.31 437 ASP A CA 1
ATOM 3428 C C . ASP A 1 437 ? 17.654 -6.600 -37.007 1.00 78.31 437 ASP A C 1
ATOM 3430 O O . ASP A 1 437 ? 18.308 -7.520 -37.502 1.00 78.31 437 ASP A O 1
ATOM 3434 N N . ILE A 1 438 ? 16.993 -6.778 -35.859 1.00 79.12 438 ILE A N 1
ATOM 3435 C CA . ILE A 1 438 ? 16.977 -8.070 -35.151 1.00 79.12 438 ILE A CA 1
ATOM 3436 C C . ILE A 1 438 ? 16.245 -9.142 -35.974 1.00 79.12 438 ILE A C 1
ATOM 3438 O O . ILE A 1 438 ? 16.706 -10.286 -36.040 1.00 79.12 438 ILE A O 1
ATOM 3442 N N . ARG A 1 439 ? 15.124 -8.781 -36.611 1.00 78.50 439 ARG A N 1
ATOM 3443 C CA . ARG A 1 439 ? 14.338 -9.673 -37.480 1.00 78.50 439 ARG A CA 1
ATOM 3444 C C . ARG A 1 439 ? 15.119 -10.076 -38.725 1.00 78.50 439 ARG A C 1
ATOM 3446 O O . ARG A 1 439 ? 15.179 -11.259 -39.042 1.00 78.50 439 ARG A O 1
ATOM 3453 N N . ALA A 1 440 ? 15.765 -9.123 -39.388 1.00 74.25 440 ALA A N 1
ATOM 3454 C CA . ALA A 1 440 ? 16.508 -9.371 -40.618 1.00 74.25 440 ALA A CA 1
ATOM 3455 C C . ALA A 1 440 ? 17.744 -10.253 -40.412 1.00 74.25 440 ALA A C 1
ATOM 3457 O O . ALA A 1 440 ? 18.136 -10.992 -41.313 1.00 74.25 440 ALA A O 1
ATOM 3458 N N . ASN A 1 441 ? 18.341 -10.217 -39.221 1.00 74.44 441 ASN A N 1
ATOM 3459 C CA . ASN A 1 441 ? 19.449 -11.103 -38.878 1.00 74.44 441 ASN A CA 1
ATOM 3460 C C . ASN A 1 441 ? 19.002 -12.468 -38.309 1.00 74.44 441 ASN A C 1
ATOM 3462 O O . ASN A 1 441 ? 19.856 -13.268 -37.921 1.00 74.44 441 ASN A O 1
ATOM 3466 N N . ASP A 1 442 ? 17.692 -12.739 -38.222 1.00 74.38 442 ASP A N 1
ATOM 3467 C CA . ASP A 1 442 ? 17.105 -13.962 -37.651 1.00 74.38 442 ASP A CA 1
ATOM 3468 C C . ASP A 1 442 ? 17.656 -14.325 -36.255 1.00 74.38 442 ASP A C 1
ATOM 3470 O O . ASP A 1 442 ? 17.833 -15.498 -35.911 1.00 74.38 442 ASP A O 1
ATOM 3474 N N . TRP A 1 443 ? 17.952 -13.321 -35.423 1.00 81.81 443 TRP A N 1
ATOM 3475 C CA . TRP A 1 443 ? 18.517 -13.563 -34.096 1.00 81.81 443 TRP A CA 1
ATOM 3476 C C . TRP A 1 443 ? 17.505 -14.237 -33.170 1.00 81.81 443 TRP A C 1
ATOM 3478 O O . TRP A 1 443 ? 16.381 -13.765 -32.963 1.00 81.81 443 TRP A O 1
ATOM 3488 N N . LEU A 1 444 ? 17.929 -15.327 -32.528 1.00 82.81 444 LEU A N 1
ATOM 3489 C CA . LEU A 1 444 ? 17.125 -15.988 -31.510 1.00 82.81 444 LEU A CA 1
ATOM 3490 C C . LEU A 1 444 ? 17.431 -15.390 -30.137 1.00 82.81 444 LEU A C 1
ATOM 3492 O O . LEU A 1 444 ? 18.492 -15.637 -29.573 1.00 82.81 444 LEU A O 1
ATOM 3496 N N . ILE A 1 445 ? 16.488 -14.628 -29.579 1.00 86.94 445 ILE A N 1
ATOM 3497 C CA . ILE A 1 445 ? 16.633 -14.047 -28.237 1.00 86.94 445 ILE A CA 1
ATOM 3498 C C . ILE A 1 445 ? 16.567 -15.148 -27.175 1.00 86.94 445 ILE A C 1
ATOM 3500 O O . ILE A 1 445 ? 15.510 -15.754 -26.969 1.00 86.94 445 ILE A O 1
ATOM 3504 N N . ASN A 1 446 ? 17.664 -15.367 -26.458 1.00 88.88 446 ASN A N 1
ATOM 3505 C CA . ASN A 1 446 ? 17.763 -16.324 -25.356 1.00 88.88 446 ASN A CA 1
ATOM 3506 C C . ASN A 1 446 ? 17.300 -15.698 -24.042 1.00 88.88 446 ASN A C 1
ATOM 3508 O O . ASN A 1 446 ? 16.475 -16.279 -23.334 1.00 88.88 446 ASN A O 1
ATOM 3512 N N . GLU A 1 447 ? 17.770 -14.484 -23.765 1.00 90.19 447 GLU A N 1
ATOM 3513 C CA . GLU A 1 447 ? 17.451 -13.740 -22.554 1.00 90.19 447 GLU A CA 1
ATOM 3514 C C . GLU A 1 447 ? 17.500 -12.238 -22.831 1.00 90.19 447 GLU A C 1
ATOM 3516 O O . GLU A 1 447 ? 18.325 -11.768 -23.611 1.00 90.19 447 GLU A O 1
ATOM 3521 N N . ALA A 1 448 ? 16.604 -11.488 -22.199 1.00 92.50 448 ALA A N 1
ATOM 3522 C CA . ALA A 1 448 ? 16.641 -10.034 -22.191 1.00 92.50 448 ALA A CA 1
ATOM 3523 C C . ALA A 1 448 ? 16.353 -9.515 -20.782 1.00 92.50 448 ALA A C 1
ATOM 3525 O O . ALA A 1 448 ? 15.368 -9.945 -20.166 1.00 92.50 448 ALA A O 1
ATOM 3526 N N . ASN A 1 449 ? 17.191 -8.598 -20.297 1.00 94.06 449 ASN A N 1
ATOM 3527 C CA . ASN A 1 449 ? 17.098 -8.025 -18.957 1.00 94.06 449 ASN A CA 1
ATOM 3528 C C . ASN A 1 449 ? 17.260 -6.507 -18.963 1.00 94.06 449 ASN A C 1
ATOM 3530 O O . ASN A 1 449 ? 18.008 -5.947 -19.763 1.00 94.06 449 ASN A O 1
ATOM 3534 N N . LEU A 1 450 ? 16.607 -5.865 -17.998 1.00 95.19 450 LEU A N 1
ATOM 3535 C CA . LEU A 1 450 ? 16.879 -4.491 -17.600 1.00 95.19 450 LEU A CA 1
ATOM 3536 C C . LEU A 1 450 ? 17.530 -4.502 -16.220 1.00 95.19 450 LEU A C 1
ATOM 3538 O O . LEU A 1 450 ? 16.953 -5.024 -15.260 1.00 95.19 450 LEU A O 1
ATOM 3542 N N . THR A 1 451 ? 18.715 -3.907 -16.132 1.00 94.31 451 THR A N 1
ATOM 3543 C CA . THR A 1 451 ? 19.456 -3.760 -14.877 1.00 94.31 451 THR A CA 1
ATOM 3544 C C . THR A 1 451 ? 19.429 -2.297 -14.445 1.00 94.31 451 THR A C 1
ATOM 3546 O O . THR A 1 451 ? 19.873 -1.409 -15.172 1.00 94.31 451 THR A O 1
ATOM 3549 N N . PHE A 1 452 ? 18.899 -2.053 -13.250 1.00 96.19 452 PHE A N 1
ATOM 3550 C CA . PHE A 1 452 ? 18.766 -0.739 -12.637 1.00 96.19 452 PHE A CA 1
ATOM 3551 C C . PHE A 1 452 ? 19.751 -0.615 -11.480 1.00 96.19 452 PHE A C 1
ATOM 3553 O O . PHE A 1 452 ? 19.634 -1.337 -10.490 1.00 96.19 452 PHE A O 1
ATOM 3560 N N . THR A 1 453 ? 20.703 0.306 -11.581 1.00 96.69 453 THR A N 1
ATOM 3561 C CA . THR A 1 453 ? 21.694 0.536 -10.522 1.00 96.69 453 THR A CA 1
ATOM 3562 C C . THR A 1 453 ? 21.200 1.610 -9.560 1.00 96.69 453 THR A C 1
ATOM 3564 O O . THR A 1 453 ? 20.741 2.663 -10.003 1.00 96.69 453 THR A O 1
ATOM 3567 N N . ILE A 1 454 ? 21.323 1.373 -8.255 1.00 96.50 454 ILE A N 1
ATOM 3568 C CA . ILE A 1 454 ? 20.939 2.329 -7.210 1.00 96.50 454 ILE A CA 1
ATOM 3569 C C . ILE A 1 454 ? 21.996 3.434 -7.108 1.00 96.50 454 ILE A C 1
ATOM 3571 O O . ILE A 1 454 ? 23.198 3.161 -7.064 1.00 96.50 454 ILE A O 1
ATOM 3575 N N . ASP A 1 455 ? 21.554 4.689 -7.024 1.00 95.56 455 ASP A N 1
ATOM 3576 C CA . ASP A 1 455 ? 22.407 5.810 -6.629 1.00 95.56 455 ASP A CA 1
ATOM 3577 C C . ASP A 1 455 ? 22.632 5.758 -5.116 1.00 95.56 455 ASP A C 1
ATOM 3579 O O . ASP A 1 455 ? 21.961 6.433 -4.330 1.00 95.56 455 ASP A O 1
ATOM 3583 N N . ALA A 1 456 ? 23.590 4.919 -4.716 1.00 92.50 456 ALA A N 1
ATOM 3584 C CA . ALA A 1 456 ? 23.937 4.709 -3.320 1.00 92.50 456 ALA A CA 1
ATOM 3585 C C . ALA A 1 456 ? 24.262 6.028 -2.609 1.00 92.50 456 ALA A C 1
ATOM 3587 O O . ALA A 1 456 ? 23.915 6.150 -1.446 1.00 92.50 456 ALA A O 1
ATOM 3588 N N . GLY A 1 457 ? 24.858 7.010 -3.304 1.00 92.12 457 GLY A N 1
ATOM 3589 C CA . GLY A 1 457 ? 25.212 8.331 -2.773 1.00 92.12 457 GLY A CA 1
ATOM 3590 C C . GLY A 1 457 ? 23.995 9.151 -2.339 1.00 92.12 457 GLY A C 1
ATOM 3591 O O . GLY A 1 457 ? 23.961 9.683 -1.233 1.00 92.12 457 GLY A O 1
ATOM 3592 N N . SER A 1 458 ? 22.961 9.202 -3.180 1.00 91.75 458 SER A N 1
ATOM 3593 C CA . SER A 1 458 ? 21.702 9.879 -2.827 1.00 91.75 458 SER A CA 1
ATOM 3594 C C . SER A 1 458 ? 20.862 9.084 -1.821 1.00 91.75 458 SER A C 1
ATOM 3596 O O . SER A 1 458 ? 19.964 9.638 -1.192 1.00 91.75 458 SER A O 1
ATOM 3598 N N . MET A 1 459 ? 21.159 7.793 -1.665 1.00 92.06 459 MET A N 1
ATOM 3599 C CA . MET A 1 459 ? 20.460 6.871 -0.776 1.00 92.06 459 MET A CA 1
ATOM 3600 C C . MET A 1 459 ? 21.237 6.574 0.515 1.00 92.06 459 MET A C 1
ATOM 3602 O O . MET A 1 459 ? 20.850 5.646 1.203 1.00 92.06 459 MET A O 1
ATOM 3606 N N . GLN A 1 460 ? 22.311 7.290 0.886 1.00 88.81 460 GLN A N 1
ATOM 3607 C CA . GLN A 1 460 ? 23.194 6.866 1.998 1.00 88.81 460 GLN A CA 1
ATOM 3608 C C . GLN A 1 460 ? 22.557 6.934 3.391 1.00 88.81 460 GLN A C 1
ATOM 3610 O O . GLN A 1 460 ? 22.883 6.100 4.236 1.00 88.81 460 GLN A O 1
ATOM 3615 N N . ASP A 1 461 ? 21.623 7.857 3.622 1.00 88.56 461 ASP A N 1
ATOM 3616 C CA . ASP A 1 461 ? 21.047 8.127 4.946 1.00 88.56 461 ASP A CA 1
ATOM 3617 C C . ASP A 1 461 ? 20.404 6.881 5.586 1.00 88.56 461 ASP A C 1
ATOM 3619 O O . ASP A 1 461 ? 19.669 6.140 4.929 1.00 88.56 461 ASP A O 1
ATOM 3623 N N . GLU A 1 462 ? 20.665 6.637 6.871 1.00 82.94 462 GLU A N 1
ATOM 3624 C CA . GLU A 1 462 ? 20.202 5.443 7.595 1.00 82.94 462 GLU A CA 1
ATOM 3625 C C . GLU A 1 462 ? 18.673 5.349 7.723 1.00 82.94 462 GLU A C 1
ATOM 3627 O O . GLU A 1 462 ? 18.133 4.254 7.874 1.00 82.94 462 GLU A O 1
ATOM 3632 N N . LYS A 1 463 ? 17.964 6.479 7.616 1.00 85.38 463 LYS A N 1
ATOM 3633 C CA . LYS A 1 463 ? 16.492 6.548 7.594 1.00 85.38 463 LYS A CA 1
ATOM 3634 C C . LYS A 1 463 ? 15.913 6.175 6.231 1.00 85.38 463 LYS A C 1
ATOM 3636 O O . LYS A 1 463 ? 14.734 5.826 6.115 1.00 85.38 463 LYS A O 1
ATOM 3641 N N . THR A 1 464 ? 16.735 6.255 5.187 1.00 88.56 464 THR A N 1
ATOM 3642 C CA . THR A 1 464 ? 16.341 5.910 3.824 1.00 88.56 464 THR A CA 1
ATOM 3643 C C . THR A 1 464 ? 16.441 4.402 3.638 1.00 88.56 464 THR A C 1
ATOM 3645 O O . THR A 1 464 ? 17.530 3.828 3.679 1.00 88.56 464 THR A O 1
ATOM 3648 N N . VAL A 1 465 ? 15.288 3.774 3.416 1.00 89.56 465 VAL A N 1
ATOM 3649 C CA . VAL A 1 465 ? 15.149 2.332 3.193 1.00 89.56 465 VAL A CA 1
ATOM 3650 C C . VAL A 1 465 ? 14.776 2.109 1.731 1.00 89.56 465 VAL A C 1
ATOM 3652 O O . VAL A 1 465 ? 13.761 2.637 1.271 1.00 89.56 465 VAL A O 1
ATOM 3655 N N . GLU A 1 466 ? 15.578 1.341 0.990 1.00 92.12 466 GLU A N 1
ATOM 3656 C CA . GLU A 1 466 ? 15.225 0.956 -0.380 1.00 92.12 466 GLU A CA 1
ATOM 3657 C C . GLU A 1 466 ? 13.983 0.040 -0.386 1.00 92.12 466 GLU A C 1
ATOM 3659 O O . GLU A 1 466 ? 13.707 -0.655 0.581 1.00 92.12 466 GLU A O 1
ATOM 3664 N N . PRO A 1 467 ? 13.180 -0.015 -1.446 1.00 93.00 467 PRO A N 1
ATOM 3665 C CA . PRO A 1 467 ? 12.169 -1.048 -1.577 1.00 93.00 467 PRO A CA 1
ATOM 3666 C C . PRO A 1 467 ? 12.834 -2.414 -1.796 1.00 93.00 467 PRO A C 1
ATOM 3668 O O . PRO A 1 467 ? 13.802 -2.547 -2.536 1.00 93.00 467 PRO A O 1
ATOM 3671 N N . ASN A 1 468 ? 12.252 -3.478 -1.240 1.00 90.94 468 ASN A N 1
ATOM 3672 C CA . ASN A 1 468 ? 12.728 -4.844 -1.507 1.00 90.94 468 ASN A CA 1
ATOM 3673 C C . ASN A 1 468 ? 12.614 -5.240 -2.987 1.00 90.94 468 ASN A C 1
ATOM 3675 O O . ASN A 1 468 ? 13.204 -6.242 -3.401 1.00 90.94 468 ASN A O 1
ATOM 3679 N N . ARG A 1 469 ? 11.785 -4.524 -3.760 1.00 93.94 469 ARG A N 1
ATOM 3680 C CA . ARG A 1 469 ? 11.464 -4.895 -5.130 1.00 93.94 469 ARG A CA 1
ATOM 3681 C C . ARG A 1 469 ? 10.920 -3.751 -5.985 1.00 93.94 469 ARG A C 1
ATOM 3683 O O . ARG A 1 469 ? 10.126 -2.931 -5.518 1.00 93.94 469 ARG A O 1
ATOM 3690 N N . LEU A 1 470 ? 11.298 -3.784 -7.261 1.00 96.75 470 LEU A N 1
ATOM 3691 C CA . LEU A 1 470 ? 10.718 -3.011 -8.354 1.00 96.75 470 LEU A CA 1
ATOM 3692 C C . LEU A 1 470 ? 9.847 -3.890 -9.261 1.00 96.75 470 LEU A C 1
ATOM 3694 O O . LEU A 1 470 ? 10.048 -5.102 -9.375 1.00 96.75 470 LEU A O 1
ATOM 3698 N N . PHE A 1 471 ? 8.900 -3.261 -9.945 1.00 97.31 471 PHE A N 1
ATOM 3699 C CA . PHE A 1 471 ? 8.003 -3.895 -10.900 1.00 97.31 471 PHE A CA 1
ATOM 3700 C C . PHE A 1 471 ? 7.876 -3.060 -12.159 1.00 97.31 471 PHE A C 1
ATOM 3702 O O . PHE A 1 471 ? 7.677 -1.847 -12.105 1.00 97.31 471 PHE A O 1
ATOM 3709 N N . LEU A 1 472 ? 7.983 -3.751 -13.287 1.00 97.06 472 LEU A N 1
ATOM 3710 C CA . LEU A 1 472 ? 7.813 -3.198 -14.618 1.00 97.06 472 LEU A CA 1
ATOM 3711 C C . LEU A 1 472 ? 6.462 -3.649 -15.193 1.00 97.06 472 LEU A C 1
ATOM 3713 O O . LEU A 1 472 ? 6.055 -4.796 -15.001 1.00 97.06 472 LEU A O 1
ATOM 3717 N N . TYR A 1 473 ? 5.750 -2.764 -15.878 1.00 95.88 473 TYR A N 1
ATOM 3718 C CA . TYR A 1 473 ? 4.446 -3.067 -16.472 1.00 95.88 473 TYR A CA 1
ATOM 3719 C C . TYR A 1 473 ? 4.246 -2.322 -17.792 1.00 95.88 473 TYR A C 1
ATOM 3721 O O . TYR A 1 473 ? 4.955 -1.360 -18.070 1.00 95.88 473 TYR A O 1
ATOM 3729 N N . ASP A 1 474 ? 3.287 -2.763 -18.604 1.00 93.94 474 ASP A N 1
ATOM 3730 C CA . ASP A 1 474 ? 2.850 -2.047 -19.804 1.00 93.94 474 ASP A CA 1
ATOM 3731 C C . ASP A 1 474 ? 2.043 -0.815 -19.375 1.00 93.94 474 ASP A C 1
ATOM 3733 O O . ASP A 1 474 ? 0.912 -0.929 -18.882 1.00 93.94 474 ASP A O 1
ATOM 3737 N N . LEU A 1 475 ? 2.663 0.355 -19.526 1.00 92.44 475 LEU A N 1
ATOM 3738 C CA . LEU A 1 475 ? 2.107 1.631 -19.098 1.00 92.44 475 LEU A CA 1
ATOM 3739 C C . LEU A 1 475 ? 0.935 2.055 -19.975 1.00 92.44 475 LEU A C 1
ATOM 3741 O O . LEU A 1 475 ? -0.102 2.476 -19.458 1.00 92.44 475 LEU A O 1
ATOM 3745 N N . ASP A 1 476 ? 1.100 1.922 -21.289 1.00 89.50 476 ASP A N 1
ATOM 3746 C CA . ASP A 1 476 ? 0.151 2.419 -22.281 1.00 89.50 476 ASP A CA 1
ATOM 3747 C C . ASP A 1 476 ? -1.194 1.689 -22.170 1.00 89.50 476 ASP A C 1
ATOM 3749 O O . ASP A 1 476 ? -2.254 2.307 -22.288 1.00 89.50 476 ASP A O 1
ATOM 3753 N N . ASN A 1 477 ? -1.162 0.389 -21.858 1.00 90.38 477 ASN A N 1
ATOM 3754 C CA . ASN A 1 477 ? -2.359 -0.440 -21.721 1.00 90.38 477 ASN A CA 1
ATOM 3755 C C . ASN A 1 477 ? -2.781 -0.709 -20.269 1.00 90.38 477 ASN A C 1
ATOM 3757 O O . ASN A 1 477 ? -3.820 -1.339 -20.057 1.00 90.38 477 ASN A O 1
ATOM 3761 N N . SER A 1 478 ? -2.008 -0.259 -19.270 1.00 92.06 478 SER A N 1
ATOM 3762 C CA . SER A 1 478 ? -2.216 -0.583 -17.846 1.00 92.06 478 SER A CA 1
ATOM 3763 C C . SER A 1 478 ? -2.306 -2.096 -17.595 1.00 92.06 478 SER A C 1
ATOM 3765 O O . SER A 1 478 ? -3.259 -2.584 -16.983 1.00 92.06 478 SER A O 1
ATOM 3767 N N . LYS A 1 479 ? -1.335 -2.851 -18.122 1.00 92.56 479 LYS A N 1
ATOM 3768 C CA . LYS A 1 479 ? -1.310 -4.321 -18.073 1.00 92.56 479 LYS A CA 1
ATOM 3769 C C . LYS A 1 479 ? 0.005 -4.849 -17.528 1.00 92.56 479 LYS A C 1
ATOM 3771 O O . LYS A 1 479 ? 1.052 -4.220 -17.614 1.00 92.56 479 LYS A O 1
ATOM 3776 N N . MET A 1 480 ? -0.053 -6.054 -16.982 1.00 94.06 480 MET A N 1
ATOM 3777 C CA . MET A 1 480 ? 1.140 -6.781 -16.565 1.00 94.06 480 MET A CA 1
ATOM 3778 C C . MET A 1 480 ? 1.917 -7.259 -17.785 1.00 94.06 480 MET A C 1
ATOM 3780 O O . MET A 1 480 ? 1.317 -7.675 -18.778 1.00 94.06 480 MET A O 1
ATOM 3784 N N . LEU A 1 481 ? 3.247 -7.237 -17.698 1.00 94.00 481 LEU A N 1
ATOM 3785 C CA . LEU A 1 481 ? 4.076 -7.806 -18.752 1.00 94.00 481 LEU A CA 1
ATOM 3786 C C . LEU A 1 481 ? 3.904 -9.318 -18.830 1.00 94.00 481 LEU A C 1
ATOM 3788 O O . LEU A 1 481 ? 3.682 -10.001 -17.828 1.00 94.00 481 LEU A O 1
ATOM 3792 N N . VAL A 1 482 ? 4.077 -9.842 -20.040 1.00 93.12 482 VAL A N 1
ATOM 3793 C CA . VAL A 1 482 ? 3.979 -11.278 -20.304 1.00 93.12 482 VAL A CA 1
ATOM 3794 C C . VAL A 1 482 ? 4.952 -12.087 -19.429 1.00 93.12 482 VAL A C 1
ATOM 3796 O O . VAL A 1 482 ? 4.575 -13.132 -18.899 1.00 93.12 482 VAL A O 1
ATOM 3799 N N . ASP A 1 483 ? 6.159 -11.563 -19.184 1.00 95.31 483 ASP A N 1
ATOM 3800 C CA . ASP A 1 483 ? 7.165 -12.173 -18.307 1.00 95.31 483 ASP A CA 1
ATOM 3801 C C . ASP A 1 483 ? 6.679 -12.320 -16.860 1.00 95.31 483 ASP A C 1
ATOM 3803 O O . ASP A 1 483 ? 6.949 -13.332 -16.221 1.00 95.31 483 ASP A O 1
ATOM 3807 N N . TYR A 1 484 ? 5.900 -11.361 -16.355 1.00 95.62 484 TYR A N 1
ATOM 3808 C CA . TYR A 1 484 ? 5.281 -11.473 -15.036 1.00 95.62 484 TYR A CA 1
ATOM 3809 C C . TYR A 1 484 ? 4.179 -12.539 -15.025 1.00 95.62 484 TYR A C 1
ATOM 3811 O O . TYR A 1 484 ? 4.042 -13.300 -14.062 1.00 95.62 484 TYR A O 1
ATOM 3819 N N . THR A 1 485 ? 3.350 -12.575 -16.074 1.00 93.88 485 THR A N 1
ATOM 3820 C CA . THR A 1 485 ? 2.189 -13.477 -16.132 1.00 93.88 485 THR A CA 1
ATOM 3821 C C . THR A 1 485 ? 2.579 -14.942 -16.298 1.00 93.88 485 THR A C 1
ATOM 3823 O O . THR A 1 485 ? 1.875 -15.807 -15.788 1.00 93.88 485 THR A O 1
ATOM 3826 N N . TYR A 1 486 ? 3.703 -15.225 -16.962 1.00 93.56 486 TYR A N 1
ATOM 3827 C CA . TYR A 1 486 ? 4.217 -16.586 -17.143 1.00 93.56 486 TYR A CA 1
ATOM 3828 C C . TYR A 1 486 ? 5.120 -17.065 -16.007 1.00 93.56 486 TYR A C 1
ATOM 3830 O O . TYR A 1 486 ? 5.479 -18.242 -15.969 1.00 93.56 486 TYR A O 1
ATOM 3838 N N . ASP A 1 487 ? 5.464 -16.193 -15.062 1.00 94.56 487 ASP A N 1
ATOM 3839 C CA . ASP A 1 487 ? 6.174 -16.601 -13.862 1.00 94.56 487 ASP A CA 1
ATOM 3840 C C . ASP A 1 487 ? 5.201 -17.111 -12.785 1.00 94.56 487 ASP A C 1
ATOM 3842 O O . ASP A 1 487 ? 4.518 -16.335 -12.107 1.00 94.56 487 ASP A O 1
ATOM 3846 N N . PHE A 1 488 ? 5.159 -18.433 -12.615 1.00 92.62 488 PHE A N 1
ATOM 3847 C CA . PHE A 1 488 ? 4.401 -19.122 -11.564 1.00 92.62 488 PHE A CA 1
ATOM 3848 C C . PHE A 1 488 ? 5.254 -19.497 -10.350 1.00 92.62 488 PHE A C 1
ATOM 3850 O O . PHE A 1 488 ? 4.780 -20.197 -9.456 1.00 92.62 488 PHE A O 1
ATOM 3857 N N . THR A 1 489 ? 6.517 -19.073 -10.307 1.00 94.12 489 THR A N 1
ATOM 3858 C CA . THR A 1 489 ? 7.389 -19.405 -9.187 1.00 94.12 489 THR A CA 1
ATOM 3859 C C . THR A 1 489 ? 6.893 -18.761 -7.896 1.00 94.12 489 THR A C 1
ATOM 3861 O O . THR A 1 489 ? 6.438 -17.617 -7.870 1.00 94.12 489 THR A O 1
ATOM 3864 N N . SER A 1 490 ? 6.966 -19.501 -6.795 1.00 91.50 490 SER A N 1
ATOM 3865 C CA . SER A 1 490 ? 6.506 -19.043 -5.486 1.00 91.50 490 SER A CA 1
ATOM 3866 C C . SER A 1 490 ? 7.501 -19.413 -4.395 1.00 91.50 490 SER A C 1
ATOM 3868 O O . SER A 1 490 ? 8.222 -20.406 -4.493 1.00 91.50 490 SER A O 1
ATOM 3870 N N . ASN A 1 491 ? 7.522 -18.621 -3.330 1.00 86.12 491 ASN A N 1
ATOM 3871 C CA . ASN A 1 491 ? 8.315 -18.846 -2.138 1.00 86.12 491 ASN A CA 1
ATOM 3872 C C . ASN A 1 491 ? 7.392 -18.866 -0.914 1.00 86.12 491 ASN A C 1
ATOM 3874 O O . ASN A 1 491 ? 6.841 -17.846 -0.506 1.00 86.12 491 ASN A O 1
ATOM 3878 N N . ASN A 1 492 ? 7.244 -20.048 -0.316 1.00 82.25 492 ASN A N 1
ATOM 3879 C CA . ASN A 1 492 ? 6.355 -20.254 0.828 1.00 82.25 492 ASN A CA 1
ATOM 3880 C C . ASN A 1 492 ? 6.929 -19.706 2.143 1.00 82.25 492 ASN A C 1
ATOM 3882 O O . ASN A 1 492 ? 6.173 -19.460 3.077 1.00 82.25 492 ASN A O 1
ATOM 3886 N N . VAL A 1 493 ? 8.252 -19.527 2.228 1.00 79.94 493 VAL A N 1
ATOM 3887 C CA . VAL A 1 493 ? 8.928 -19.006 3.429 1.00 79.94 493 VAL A CA 1
ATOM 3888 C C . VAL A 1 493 ? 8.932 -17.479 3.415 1.00 79.94 493 VAL A C 1
ATOM 3890 O O . VAL A 1 493 ? 8.633 -16.848 4.423 1.00 79.94 493 VAL A O 1
ATOM 3893 N N . TYR A 1 494 ? 9.215 -16.891 2.252 1.00 79.25 494 TYR A N 1
ATOM 3894 C CA . TYR A 1 494 ? 9.236 -15.449 2.029 1.00 79.25 494 TYR A CA 1
ATOM 3895 C C . TYR A 1 494 ? 8.317 -15.082 0.858 1.00 79.25 494 TYR A C 1
ATOM 3897 O O . TYR A 1 494 ? 8.798 -14.860 -0.255 1.00 79.25 494 TYR A O 1
ATOM 3905 N N . PRO A 1 495 ? 6.995 -14.954 1.082 1.00 83.19 495 PRO A N 1
ATOM 3906 C CA . PRO A 1 495 ? 6.042 -14.626 0.019 1.00 83.19 495 PRO A CA 1
ATOM 3907 C C . PRO A 1 495 ? 6.333 -13.312 -0.727 1.00 83.19 495 PRO A C 1
ATOM 3909 O O . PRO A 1 495 ? 5.910 -13.154 -1.872 1.00 83.19 495 PRO A O 1
ATOM 3912 N N . LYS A 1 496 ? 7.092 -12.378 -0.130 1.00 83.50 496 LYS A N 1
ATOM 3913 C CA . LYS A 1 496 ? 7.563 -11.158 -0.818 1.00 83.50 496 LYS A CA 1
ATOM 3914 C C . LYS A 1 496 ? 8.507 -11.464 -2.001 1.00 83.50 496 LYS A C 1
ATOM 3916 O O . LYS A 1 496 ? 8.652 -10.631 -2.892 1.00 83.50 496 LYS A O 1
ATOM 3921 N N . TYR A 1 497 ? 9.090 -12.666 -2.052 1.00 88.88 497 TYR A N 1
ATOM 3922 C CA . TYR A 1 497 ? 9.955 -13.159 -3.133 1.00 88.88 497 TYR A CA 1
ATOM 3923 C C . TYR A 1 497 ? 9.236 -14.080 -4.133 1.00 88.88 497 TYR A C 1
ATOM 3925 O O . TYR A 1 497 ? 9.893 -14.737 -4.936 1.00 88.88 497 TYR A O 1
ATOM 3933 N N . ASN A 1 498 ? 7.901 -14.156 -4.113 1.00 91.94 498 ASN A N 1
ATOM 3934 C CA . ASN A 1 498 ? 7.145 -14.828 -5.180 1.00 91.94 498 ASN A CA 1
ATOM 3935 C C . ASN A 1 498 ? 7.513 -14.262 -6.557 1.00 91.94 498 ASN A C 1
ATOM 3937 O O . ASN A 1 498 ? 7.916 -13.111 -6.649 1.00 91.94 498 ASN A O 1
ATOM 3941 N N . LYS A 1 499 ? 7.346 -15.022 -7.637 1.00 93.75 499 LYS A N 1
ATOM 3942 C CA . LYS A 1 499 ? 7.727 -14.613 -8.996 1.00 93.75 499 LYS A CA 1
ATOM 3943 C C . LYS A 1 499 ? 9.207 -14.222 -9.097 1.00 93.75 499 LYS A C 1
ATOM 3945 O O . LYS A 1 499 ? 9.538 -13.137 -9.573 1.00 93.75 499 LYS A O 1
ATOM 3950 N N . TYR A 1 500 ? 10.108 -15.025 -8.534 1.00 90.88 500 TYR A N 1
ATOM 3951 C CA . TYR A 1 500 ? 11.531 -14.673 -8.474 1.00 90.88 500 TYR A CA 1
ATOM 3952 C C . TYR A 1 500 ? 12.232 -14.772 -9.838 1.00 90.88 500 TYR A C 1
ATOM 3954 O O . TYR A 1 500 ? 13.264 -14.133 -10.014 1.00 90.88 500 TYR A O 1
ATOM 3962 N N . VAL A 1 501 ? 11.665 -15.488 -10.820 1.00 92.94 501 VAL A N 1
ATOM 3963 C CA . VAL A 1 501 ? 12.203 -15.565 -12.196 1.00 92.94 501 VAL A CA 1
ATOM 3964 C C . VAL A 1 501 ? 11.949 -14.274 -12.979 1.00 92.94 501 VAL A C 1
ATOM 3966 O O . VAL A 1 501 ? 12.778 -13.876 -13.796 1.00 92.94 501 VAL A O 1
ATOM 3969 N N . TYR A 1 502 ? 10.834 -13.593 -12.714 1.00 95.44 502 TYR A N 1
ATOM 3970 C CA . TYR A 1 502 ? 10.544 -12.257 -13.231 1.00 95.44 502 TYR A CA 1
ATOM 3971 C C . TYR A 1 502 ? 11.562 -11.226 -12.717 1.00 95.44 502 TYR A C 1
ATOM 3973 O O . TYR A 1 502 ? 11.928 -10.282 -13.420 1.00 95.44 502 TYR A O 1
ATOM 3981 N N . GLY A 1 503 ? 12.055 -11.433 -11.493 1.00 94.50 503 GLY A N 1
ATOM 3982 C CA . GLY A 1 503 ? 13.085 -10.607 -10.878 1.00 94.50 503 GLY A CA 1
ATOM 3983 C C . GLY A 1 503 ? 12.547 -9.294 -10.305 1.00 94.50 503 GLY A C 1
ATOM 3984 O O . GLY A 1 503 ? 11.435 -9.220 -9.783 1.00 94.50 503 GLY A O 1
ATOM 3985 N N . GLY A 1 504 ? 13.371 -8.255 -10.341 1.00 94.88 504 GLY A N 1
ATOM 3986 C CA . GLY A 1 504 ? 13.119 -6.954 -9.723 1.00 94.88 504 GLY A CA 1
ATOM 3987 C C . GLY A 1 504 ? 13.429 -6.911 -8.233 1.00 94.88 504 GLY A C 1
ATOM 3988 O O . GLY A 1 504 ? 13.162 -5.896 -7.609 1.00 94.88 504 GLY A O 1
ATOM 3989 N N . LEU A 1 505 ? 13.970 -7.987 -7.661 1.00 95.44 505 LEU A N 1
ATOM 3990 C CA . LEU A 1 505 ? 14.390 -8.062 -6.262 1.00 95.44 505 LEU A CA 1
ATOM 3991 C C . LEU A 1 505 ? 15.603 -7.159 -6.008 1.00 95.44 505 LEU A C 1
ATOM 3993 O O . LEU A 1 505 ? 16.395 -6.927 -6.921 1.00 95.44 505 LEU A O 1
ATOM 3997 N N . LEU A 1 506 ? 15.734 -6.659 -4.779 1.00 95.06 506 LEU A N 1
ATOM 3998 C CA . LEU A 1 506 ? 16.900 -5.905 -4.324 1.00 95.06 506 LEU A CA 1
ATOM 3999 C C . LEU A 1 506 ? 18.126 -6.823 -4.245 1.00 95.06 506 LEU A C 1
ATOM 4001 O O . LEU A 1 506 ? 18.108 -7.808 -3.501 1.00 95.06 506 LEU A O 1
ATOM 4005 N N . LEU A 1 507 ? 19.177 -6.487 -4.992 1.00 95.19 507 LEU A N 1
ATOM 4006 C CA . LEU A 1 507 ? 20.408 -7.268 -5.087 1.00 95.19 507 LEU A CA 1
ATOM 4007 C C . LEU A 1 507 ? 21.627 -6.459 -4.641 1.00 95.19 507 LEU A C 1
ATOM 4009 O O . LEU A 1 507 ? 21.660 -5.237 -4.803 1.00 95.19 507 LEU A O 1
ATOM 4013 N N . ASP A 1 508 ? 22.650 -7.140 -4.139 1.00 93.69 508 ASP A N 1
ATOM 4014 C CA . ASP A 1 508 ? 23.987 -6.574 -3.943 1.00 93.69 508 ASP A CA 1
ATOM 4015 C C . ASP A 1 508 ? 24.762 -6.467 -5.275 1.00 93.69 508 ASP A C 1
ATOM 4017 O O . ASP A 1 508 ? 24.211 -6.652 -6.369 1.00 93.69 508 ASP A O 1
ATOM 4021 N N . SER A 1 509 ? 26.049 -6.108 -5.206 1.00 90.62 509 SER A N 1
ATOM 4022 C CA . SER A 1 509 ? 26.915 -6.007 -6.388 1.00 90.62 509 SER A CA 1
ATOM 4023 C C . SER A 1 509 ? 27.053 -7.333 -7.132 1.00 90.62 509 SER A C 1
ATOM 4025 O O . SER A 1 509 ? 27.130 -7.325 -8.365 1.00 90.62 509 SER A O 1
ATOM 4027 N N . ASP A 1 510 ? 26.991 -8.446 -6.405 1.00 90.38 510 ASP A N 1
ATOM 4028 C CA . ASP A 1 510 ? 27.267 -9.797 -6.893 1.00 90.38 510 ASP A CA 1
ATOM 4029 C C . ASP A 1 510 ? 25.989 -10.495 -7.382 1.00 90.38 510 ASP A C 1
ATOM 4031 O O . ASP A 1 510 ? 26.042 -11.530 -8.038 1.00 90.38 510 ASP A O 1
ATOM 4035 N N . GLY A 1 511 ? 24.823 -9.880 -7.161 1.00 90.38 511 GLY A N 1
ATOM 4036 C CA . GLY A 1 511 ? 23.531 -10.391 -7.610 1.00 90.38 511 GLY A CA 1
ATOM 4037 C C . GLY A 1 511 ? 22.803 -11.246 -6.576 1.00 90.38 511 GLY A C 1
ATOM 4038 O O . GLY A 1 511 ? 21.799 -11.869 -6.926 1.00 90.38 511 GLY A O 1
ATOM 4039 N N . LYS A 1 512 ? 23.251 -11.266 -5.316 1.00 91.81 512 LYS A N 1
ATOM 4040 C CA . LYS A 1 512 ? 22.551 -11.960 -4.230 1.00 91.81 512 LYS A CA 1
ATOM 4041 C C . LYS A 1 512 ? 21.468 -11.070 -3.630 1.00 91.81 512 LYS A C 1
ATOM 4043 O O . LYS A 1 512 ? 21.583 -9.847 -3.599 1.00 91.81 512 LYS A O 1
ATOM 4048 N N . ILE A 1 513 ? 20.385 -11.696 -3.169 1.00 90.81 513 ILE A N 1
ATOM 4049 C CA . ILE A 1 513 ? 19.241 -10.987 -2.584 1.00 90.81 513 ILE A CA 1
ATOM 4050 C C . ILE A 1 513 ? 19.651 -10.362 -1.251 1.00 90.81 513 ILE A C 1
ATOM 4052 O O . ILE A 1 513 ? 20.148 -11.047 -0.358 1.00 90.81 513 ILE A O 1
ATOM 4056 N N . VAL A 1 514 ? 19.359 -9.074 -1.087 1.00 89.62 514 VAL A N 1
ATOM 4057 C CA . VAL A 1 514 ? 19.660 -8.339 0.142 1.00 89.62 514 VAL A CA 1
ATOM 4058 C C . VAL A 1 514 ? 18.438 -8.298 1.053 1.00 89.62 514 VAL A C 1
ATOM 4060 O O . VAL A 1 514 ? 17.359 -7.855 0.665 1.00 89.62 514 VAL A O 1
ATOM 4063 N N . SER A 1 515 ? 18.616 -8.723 2.307 1.00 82.62 515 SER A N 1
ATOM 4064 C CA . SER A 1 515 ? 17.641 -8.461 3.371 1.00 82.62 515 SER A CA 1
ATOM 4065 C C . SER A 1 515 ? 17.996 -7.165 4.084 1.00 82.62 515 SER A C 1
ATOM 4067 O O . SER A 1 515 ? 19.014 -7.106 4.774 1.00 82.62 515 SER A O 1
ATOM 4069 N N . GLN A 1 516 ? 17.122 -6.168 3.987 1.00 80.00 516 GLN A N 1
ATOM 4070 C CA . GLN A 1 516 ? 17.331 -4.843 4.580 1.00 80.00 516 GLN A CA 1
ATOM 4071 C C . GLN A 1 516 ? 17.183 -4.804 6.100 1.00 80.00 516 GLN A C 1
ATOM 4073 O O . GLN A 1 516 ? 17.675 -3.887 6.754 1.00 80.00 516 GLN A O 1
ATOM 4078 N N . LYS A 1 517 ? 16.496 -5.798 6.666 1.00 78.62 517 LYS A N 1
ATOM 4079 C CA . LYS A 1 517 ? 16.379 -5.975 8.110 1.00 78.62 517 LYS A CA 1
ATOM 4080 C C . LYS A 1 517 ? 17.401 -6.992 8.600 1.00 78.62 517 LYS A C 1
ATOM 4082 O O . LYS A 1 517 ? 17.663 -7.995 7.925 1.00 78.62 517 LYS A O 1
ATOM 4087 N N . ASN A 1 518 ? 17.958 -6.738 9.780 1.00 71.69 518 ASN A N 1
ATOM 4088 C CA . ASN A 1 518 ? 18.668 -7.759 10.547 1.00 71.69 518 ASN A CA 1
ATOM 4089 C C . ASN A 1 518 ? 17.677 -8.762 11.180 1.00 71.69 518 ASN A C 1
ATOM 4091 O O . ASN A 1 518 ? 16.459 -8.607 11.065 1.00 71.69 518 ASN A O 1
ATOM 4095 N N . ALA A 1 519 ? 18.191 -9.783 11.872 1.00 68.00 519 ALA A N 1
ATOM 4096 C CA . ALA A 1 519 ? 17.364 -10.793 12.543 1.00 68.00 519 ALA A CA 1
ATOM 4097 C C . ALA A 1 519 ? 16.440 -10.209 13.634 1.00 68.00 519 ALA A C 1
ATOM 4099 O O . ALA A 1 519 ? 15.451 -10.833 13.999 1.00 68.00 519 ALA A O 1
ATOM 4100 N N . GLN A 1 520 ? 16.743 -9.010 14.136 1.00 65.25 520 GLN A N 1
ATOM 4101 C CA . GLN A 1 520 ? 15.963 -8.275 15.134 1.00 65.25 520 GLN A CA 1
ATOM 4102 C C . GLN A 1 520 ? 14.993 -7.260 14.497 1.00 65.25 520 GLN A C 1
ATOM 4104 O O . GLN A 1 520 ? 14.314 -6.522 15.206 1.00 65.25 520 GLN A O 1
ATOM 4109 N N . GLY A 1 521 ? 14.914 -7.209 13.163 1.00 71.00 521 GLY A N 1
ATOM 4110 C CA . GLY A 1 521 ? 13.983 -6.365 12.414 1.00 71.00 521 GLY A CA 1
ATOM 4111 C C . GLY A 1 521 ? 14.392 -4.907 12.220 1.00 71.00 521 GLY A C 1
ATOM 4112 O O . GLY A 1 521 ? 13.567 -4.128 11.731 1.00 71.00 521 GLY A O 1
ATOM 4113 N N . ALA A 1 522 ? 15.622 -4.538 12.583 1.00 73.19 522 ALA A N 1
ATOM 4114 C CA . ALA A 1 522 ? 16.153 -3.186 12.445 1.00 73.19 522 ALA A CA 1
ATOM 4115 C C . ALA A 1 522 ? 16.796 -2.960 11.066 1.00 73.19 522 ALA A C 1
ATOM 4117 O O . ALA A 1 522 ? 17.455 -3.855 10.528 1.00 73.19 522 ALA A O 1
ATOM 4118 N N . TYR A 1 523 ? 16.611 -1.754 10.523 1.00 75.69 523 TYR A N 1
ATOM 4119 C CA . TYR A 1 523 ? 17.266 -1.282 9.300 1.00 75.69 523 TYR A CA 1
ATOM 4120 C C . TYR A 1 523 ? 18.678 -0.781 9.611 1.00 75.69 523 TYR A C 1
ATOM 4122 O O . TYR A 1 523 ? 18.897 -0.175 10.660 1.00 75.69 523 TYR A O 1
ATOM 4130 N N . THR A 1 524 ? 19.628 -1.019 8.706 1.00 73.38 524 THR A N 1
ATOM 4131 C CA . THR A 1 524 ? 21.010 -0.539 8.851 1.00 73.38 524 THR A CA 1
ATOM 4132 C C . THR A 1 524 ? 21.563 -0.047 7.516 1.00 73.38 524 THR A C 1
ATOM 4134 O O . THR A 1 524 ? 21.228 -0.576 6.455 1.00 73.38 524 THR A O 1
ATOM 4137 N N . SER A 1 525 ? 22.475 0.926 7.565 1.00 72.81 525 SER A N 1
ATOM 4138 C CA . SER A 1 525 ? 23.229 1.408 6.396 1.00 72.81 525 SER A CA 1
ATOM 4139 C C . SER A 1 525 ? 24.100 0.319 5.753 1.00 72.81 525 SER A C 1
ATOM 4141 O O . SER A 1 525 ? 24.368 0.363 4.557 1.00 72.81 525 SER A O 1
ATOM 4143 N N . THR A 1 526 ? 24.486 -0.703 6.519 1.00 74.88 526 THR A N 1
ATOM 4144 C CA . THR A 1 526 ? 25.307 -1.836 6.060 1.00 74.88 526 THR A CA 1
ATOM 4145 C C . THR A 1 526 ? 24.552 -2.880 5.235 1.00 74.88 526 THR A C 1
ATOM 4147 O O . THR A 1 526 ? 25.183 -3.773 4.678 1.00 74.88 526 THR A O 1
ATOM 4150 N N . ARG A 1 527 ? 23.216 -2.811 5.163 1.00 77.62 527 ARG A N 1
ATOM 4151 C CA . ARG A 1 527 ? 22.361 -3.816 4.498 1.00 77.62 527 ARG A CA 1
ATOM 4152 C C . ARG A 1 527 ? 21.603 -3.243 3.298 1.00 77.62 527 ARG A C 1
ATOM 4154 O O . ARG A 1 527 ? 20.486 -3.669 3.004 1.00 77.62 527 ARG A O 1
ATOM 4161 N N . LYS A 1 528 ? 22.206 -2.261 2.627 1.00 85.56 528 LYS A N 1
ATOM 4162 C CA . LYS A 1 528 ? 21.676 -1.623 1.415 1.00 85.56 528 LYS A CA 1
ATOM 4163 C C . LYS A 1 528 ? 22.016 -2.434 0.170 1.00 85.56 528 LYS A C 1
ATOM 4165 O O . LYS A 1 528 ? 23.044 -3.103 0.118 1.00 85.56 528 LYS A O 1
ATOM 4170 N N . GLY A 1 529 ? 21.134 -2.390 -0.825 1.00 91.06 529 GLY A N 1
ATOM 4171 C CA . GLY A 1 529 ? 21.376 -3.036 -2.116 1.00 91.06 529 GLY A CA 1
ATOM 4172 C C . GLY A 1 529 ? 22.149 -2.145 -3.087 1.00 91.06 529 GLY A C 1
ATOM 4173 O O . GLY A 1 529 ? 22.255 -0.934 -2.903 1.00 91.06 529 GLY A O 1
ATOM 4174 N N . ALA A 1 530 ? 22.658 -2.754 -4.154 1.00 94.06 530 ALA A N 1
ATOM 4175 C CA . ALA A 1 530 ? 23.368 -2.080 -5.236 1.00 94.06 530 ALA A CA 1
ATOM 4176 C C . ALA A 1 530 ? 22.526 -1.950 -6.515 1.00 94.06 530 ALA A C 1
ATOM 4178 O O . ALA A 1 530 ? 22.675 -0.972 -7.251 1.00 94.06 530 ALA A O 1
ATOM 4179 N N . LYS A 1 531 ? 21.660 -2.929 -6.813 1.00 95.75 531 LYS A N 1
ATOM 4180 C CA . LYS A 1 531 ? 20.934 -2.989 -8.092 1.00 95.75 531 LYS A CA 1
ATOM 4181 C C . LYS A 1 531 ? 19.623 -3.776 -8.019 1.00 95.75 531 LYS A C 1
ATOM 4183 O O . LYS A 1 531 ? 19.388 -4.538 -7.087 1.00 95.75 531 LYS A O 1
ATOM 4188 N N . TYR A 1 532 ? 18.808 -3.629 -9.059 1.00 96.75 532 TYR A N 1
ATOM 4189 C CA . TYR A 1 532 ? 17.655 -4.475 -9.369 1.00 96.75 532 TYR A CA 1
ATOM 4190 C C . TYR A 1 532 ? 17.794 -5.006 -10.794 1.00 96.75 532 TYR A C 1
ATOM 4192 O O . TYR A 1 532 ? 18.226 -4.275 -11.683 1.00 96.75 532 TYR A O 1
ATOM 4200 N N . LYS A 1 533 ? 17.387 -6.253 -11.041 1.00 95.94 533 LYS A N 1
ATOM 4201 C CA . LYS A 1 533 ? 17.407 -6.860 -12.382 1.00 95.94 533 LYS A CA 1
ATOM 4202 C C . LYS A 1 533 ? 16.038 -7.438 -12.717 1.00 95.94 533 LYS A C 1
ATOM 4204 O O . LYS A 1 533 ? 15.561 -8.296 -11.980 1.00 95.94 533 LYS A O 1
ATOM 4209 N N . ILE A 1 534 ? 15.406 -6.971 -13.793 1.00 97.12 534 ILE A N 1
ATOM 4210 C CA . ILE A 1 534 ? 14.080 -7.428 -14.247 1.00 97.12 534 ILE A CA 1
ATOM 4211 C C . ILE A 1 534 ? 14.222 -8.136 -15.590 1.00 97.12 534 ILE A C 1
ATOM 4213 O O . ILE A 1 534 ? 14.816 -7.594 -16.524 1.00 97.12 534 ILE A O 1
ATOM 4217 N N . ARG A 1 535 ? 13.634 -9.328 -15.695 1.00 95.69 535 ARG A N 1
ATOM 4218 C CA . ARG A 1 535 ? 13.627 -10.118 -16.925 1.00 95.69 535 ARG A CA 1
ATOM 4219 C C . ARG A 1 535 ? 12.454 -9.713 -17.823 1.00 95.69 535 ARG A C 1
ATOM 4221 O O . ARG A 1 535 ? 11.308 -9.717 -17.385 1.00 95.69 535 ARG A O 1
ATOM 4228 N N . ILE A 1 536 ? 12.739 -9.422 -19.094 1.00 95.44 536 ILE A N 1
ATOM 4229 C CA . ILE A 1 536 ? 11.750 -9.018 -20.118 1.00 95.44 536 ILE A CA 1
ATOM 4230 C C . ILE A 1 536 ? 11.883 -9.826 -21.419 1.00 95.44 536 ILE A C 1
ATOM 4232 O O . ILE A 1 536 ? 11.632 -9.349 -22.526 1.00 95.44 536 ILE A O 1
ATOM 4236 N N . THR A 1 537 ? 12.333 -11.072 -21.295 1.00 93.75 537 THR A N 1
ATOM 4237 C CA . THR A 1 537 ? 12.668 -11.940 -22.430 1.00 93.75 537 THR A CA 1
ATOM 4238 C C . THR A 1 537 ? 11.457 -12.221 -23.316 1.00 93.75 537 THR A C 1
ATOM 4240 O O . THR A 1 537 ? 11.543 -12.142 -24.541 1.00 93.75 537 THR A O 1
ATOM 4243 N N . SER A 1 538 ? 10.322 -12.565 -22.711 1.00 92.44 538 SER A N 1
ATOM 4244 C CA . SER A 1 538 ? 9.095 -12.908 -23.432 1.00 92.44 538 SER A CA 1
ATOM 4245 C C . SER A 1 538 ? 8.471 -11.674 -24.077 1.00 92.44 538 SER A C 1
ATOM 4247 O O . SER A 1 538 ? 7.964 -11.764 -25.195 1.00 92.44 538 SER A O 1
ATOM 4249 N N . HIS A 1 539 ? 8.560 -10.517 -23.418 1.00 92.00 539 HIS A N 1
ATOM 4250 C CA . HIS A 1 539 ? 8.134 -9.237 -23.967 1.00 92.00 539 HIS A CA 1
ATOM 4251 C C . HIS A 1 539 ? 8.926 -8.884 -25.234 1.00 92.00 539 HIS A C 1
ATOM 4253 O O . HIS A 1 539 ? 8.323 -8.708 -26.292 1.00 92.00 539 HIS A O 1
ATOM 4259 N N . VAL A 1 540 ? 10.264 -8.911 -25.177 1.00 90.38 540 VAL A N 1
ATOM 4260 C CA . VAL A 1 540 ? 11.128 -8.643 -26.344 1.00 90.38 540 VAL A CA 1
ATOM 4261 C C . VAL A 1 540 ? 10.885 -9.655 -27.472 1.00 90.38 540 VAL A C 1
ATOM 4263 O O . VAL A 1 540 ? 10.760 -9.275 -28.634 1.00 90.38 540 VAL A O 1
ATOM 4266 N N . ARG A 1 541 ? 10.724 -10.948 -27.154 1.00 89.94 541 ARG A N 1
ATOM 4267 C CA . ARG A 1 541 ? 10.381 -11.976 -28.156 1.00 89.94 541 ARG A CA 1
ATOM 4268 C C . ARG A 1 541 ? 9.047 -11.706 -28.856 1.00 89.94 541 ARG A C 1
ATOM 4270 O O . ARG A 1 541 ? 8.950 -11.950 -30.056 1.00 89.94 541 ARG A O 1
ATOM 4277 N N . ASN A 1 542 ? 8.028 -11.240 -28.133 1.00 88.25 542 ASN A N 1
ATOM 4278 C CA . ASN A 1 542 ? 6.722 -10.931 -28.720 1.00 88.25 542 ASN A CA 1
ATOM 4279 C C . ASN A 1 542 ? 6.789 -9.711 -29.652 1.00 88.25 542 ASN A C 1
ATOM 4281 O O . ASN A 1 542 ? 6.172 -9.750 -30.714 1.00 88.25 542 ASN A O 1
ATOM 4285 N N . LEU A 1 543 ? 7.577 -8.687 -29.308 1.00 85.12 543 LEU A N 1
ATOM 4286 C CA . LEU A 1 543 ? 7.841 -7.545 -30.196 1.00 85.12 543 LEU A CA 1
ATOM 4287 C C . LEU A 1 543 ? 8.486 -8.006 -31.515 1.00 85.12 543 LEU A C 1
ATOM 4289 O O . LEU A 1 543 ? 8.071 -7.607 -32.600 1.00 85.12 543 LEU A O 1
ATOM 4293 N N . ILE A 1 544 ? 9.441 -8.936 -31.438 1.00 82.12 544 ILE A N 1
ATOM 4294 C CA . ILE A 1 544 ? 10.149 -9.440 -32.622 1.00 82.12 544 ILE A CA 1
ATOM 4295 C C . ILE A 1 544 ? 9.275 -10.377 -33.469 1.00 82.12 544 ILE A C 1
ATOM 4297 O O . ILE A 1 544 ? 9.286 -10.251 -34.686 1.00 82.12 544 ILE A O 1
ATOM 4301 N N . LYS A 1 545 ? 8.536 -11.321 -32.864 1.00 77.81 545 LYS A N 1
ATOM 4302 C CA . LYS A 1 545 ? 7.892 -12.436 -33.595 1.00 77.81 545 LYS A CA 1
ATOM 4303 C C . LYS A 1 545 ? 6.380 -12.331 -33.806 1.00 77.81 545 LYS A C 1
ATOM 4305 O O . LYS A 1 545 ? 5.852 -13.090 -34.610 1.00 77.81 545 LYS A O 1
ATOM 4310 N N . LYS A 1 546 ? 5.664 -11.509 -33.036 1.00 68.19 546 LYS A N 1
ATOM 4311 C CA . LYS A 1 546 ? 4.185 -11.485 -33.026 1.00 68.19 546 LYS A CA 1
ATOM 4312 C C . LYS A 1 546 ? 3.599 -10.129 -33.418 1.00 68.19 546 LYS A C 1
ATOM 4314 O O . LYS A 1 546 ? 2.464 -9.855 -33.041 1.00 68.19 546 LYS A O 1
ATOM 4319 N N . ASP A 1 547 ? 4.389 -9.271 -34.065 1.00 65.12 547 ASP A N 1
ATOM 4320 C CA . ASP A 1 547 ? 4.010 -7.895 -34.423 1.00 65.12 547 ASP A CA 1
ATOM 4321 C C . ASP A 1 547 ? 3.337 -7.133 -33.273 1.00 65.12 547 ASP A C 1
ATOM 4323 O O . ASP A 1 547 ? 2.402 -6.356 -33.455 1.00 65.12 547 ASP A O 1
ATOM 4327 N N . SER A 1 548 ? 3.800 -7.386 -32.043 1.00 75.56 548 SER A N 1
ATOM 4328 C CA . SER A 1 548 ? 3.336 -6.631 -30.885 1.00 75.56 548 SER A CA 1
ATOM 4329 C C . SER A 1 548 ? 3.843 -5.198 -30.990 1.00 75.56 548 SER A C 1
ATOM 4331 O O . SER A 1 548 ? 5.000 -4.964 -31.337 1.00 75.56 548 SER A O 1
ATOM 4333 N N . THR A 1 549 ? 2.983 -4.239 -30.664 1.00 77.94 549 THR A N 1
ATOM 4334 C CA . THR A 1 549 ? 3.338 -2.820 -30.669 1.00 77.94 549 THR A CA 1
ATOM 4335 C C . THR A 1 549 ? 4.374 -2.531 -29.590 1.00 77.94 549 THR A C 1
ATOM 4337 O O . THR A 1 549 ? 4.220 -2.981 -28.452 1.00 77.94 549 THR A O 1
ATOM 4340 N N . ASN A 1 550 ? 5.404 -1.754 -29.928 1.00 82.12 550 ASN A N 1
ATOM 4341 C CA . ASN A 1 550 ? 6.322 -1.198 -28.938 1.00 82.12 550 ASN A CA 1
ATOM 4342 C C . ASN A 1 550 ? 5.532 -0.271 -28.001 1.00 82.12 550 ASN A C 1
ATOM 4344 O O . ASN A 1 550 ? 4.882 0.666 -28.464 1.00 82.12 550 ASN A O 1
ATOM 4348 N N . VAL A 1 551 ? 5.559 -0.564 -26.704 1.00 88.00 551 VAL A N 1
ATOM 4349 C CA . VAL A 1 551 ? 4.819 0.170 -25.671 1.00 88.00 551 VAL A CA 1
ATOM 4350 C C . VAL A 1 551 ? 5.784 0.734 -24.648 1.00 88.00 551 VAL A C 1
ATOM 4352 O O . VAL A 1 551 ? 6.852 0.173 -24.389 1.00 88.00 551 VAL A O 1
ATOM 4355 N N . ARG A 1 552 ? 5.390 1.837 -24.021 1.00 90.94 552 ARG A N 1
ATOM 4356 C CA . ARG A 1 552 ? 6.124 2.393 -22.888 1.00 90.94 552 ARG A CA 1
ATOM 4357 C C . ARG A 1 552 ? 5.955 1.493 -21.676 1.00 90.94 552 ARG A C 1
ATOM 4359 O O . ARG A 1 552 ? 4.863 0.996 -21.388 1.00 90.94 552 ARG A O 1
ATOM 4366 N N . LEU A 1 553 ? 7.039 1.316 -20.933 1.00 94.31 553 LEU A N 1
ATOM 4367 C CA . LEU A 1 553 ? 7.051 0.514 -19.722 1.00 94.31 553 LEU A CA 1
ATOM 4368 C C . LEU A 1 553 ? 7.053 1.422 -18.495 1.00 94.31 553 LEU A C 1
ATOM 4370 O O . LEU A 1 553 ? 7.833 2.365 -18.411 1.00 94.31 553 LEU A O 1
ATOM 4374 N N . GLY A 1 554 ? 6.180 1.147 -17.532 1.00 95.31 554 GLY A N 1
ATOM 4375 C CA . GLY A 1 554 ? 6.154 1.837 -16.247 1.00 95.31 554 GLY A CA 1
ATOM 4376 C C . GLY A 1 554 ? 6.959 1.055 -15.218 1.00 95.31 554 GLY A C 1
ATOM 4377 O O . GLY A 1 554 ? 6.703 -0.129 -15.016 1.00 95.31 554 GLY A O 1
ATOM 4378 N N . LEU A 1 555 ? 7.916 1.700 -14.558 1.00 97.50 555 LEU A N 1
ATOM 4379 C CA . LEU A 1 555 ? 8.717 1.135 -13.475 1.00 97.50 555 LEU A CA 1
ATOM 4380 C C . LEU A 1 555 ? 8.290 1.752 -12.144 1.00 97.50 555 LEU A C 1
ATOM 4382 O O . LEU A 1 555 ? 8.355 2.967 -11.965 1.00 97.50 555 LEU A O 1
ATOM 4386 N N . VAL A 1 556 ? 7.879 0.907 -11.203 1.00 97.25 556 VAL A N 1
ATOM 4387 C CA . VAL A 1 556 ? 7.381 1.308 -9.881 1.00 97.25 556 VAL A CA 1
ATOM 4388 C C . VAL A 1 556 ? 7.973 0.444 -8.771 1.00 97.25 556 VAL A C 1
ATOM 4390 O O . VAL A 1 556 ? 8.447 -0.663 -9.011 1.00 97.25 556 VAL A O 1
ATOM 4393 N N . VAL A 1 557 ? 7.915 0.934 -7.534 1.00 95.94 557 VAL A N 1
ATOM 4394 C CA . VAL A 1 557 ? 8.205 0.136 -6.331 1.00 95.94 557 VAL A CA 1
ATOM 4395 C C . VAL A 1 557 ? 7.029 -0.782 -5.983 1.00 95.94 557 VAL A C 1
ATOM 4397 O O . VAL A 1 557 ? 5.890 -0.485 -6.351 1.00 95.94 557 VAL A O 1
ATOM 4400 N N . THR A 1 558 ? 7.274 -1.869 -5.243 1.00 92.12 558 THR A N 1
ATOM 4401 C CA . THR A 1 558 ? 6.208 -2.811 -4.852 1.00 92.12 558 THR A CA 1
ATOM 4402 C C . THR A 1 558 ? 6.240 -3.226 -3.393 1.00 92.12 558 THR A C 1
ATOM 4404 O O . THR A 1 558 ? 7.288 -3.632 -2.895 1.00 92.12 558 THR A O 1
ATOM 4407 N N . GLU A 1 559 ? 5.065 -3.274 -2.761 1.00 87.50 559 GLU A N 1
ATOM 4408 C CA . GLU A 1 559 ? 4.893 -3.902 -1.446 1.00 87.50 559 GLU A CA 1
ATOM 4409 C C . GLU A 1 559 ? 4.591 -5.402 -1.540 1.00 87.50 559 GLU A C 1
ATOM 4411 O O . GLU A 1 559 ? 5.206 -6.223 -0.857 1.00 87.50 559 GLU A O 1
ATOM 4416 N N . ASN A 1 560 ? 3.653 -5.774 -2.413 1.00 89.00 560 ASN A N 1
ATOM 4417 C CA . ASN A 1 560 ? 3.251 -7.157 -2.635 1.00 89.00 560 ASN A CA 1
ATOM 4418 C C . ASN A 1 560 ? 3.101 -7.425 -4.131 1.00 89.00 560 ASN A C 1
ATOM 4420 O O . ASN A 1 560 ? 2.147 -6.971 -4.761 1.00 89.00 560 ASN A O 1
ATOM 4424 N N . ILE A 1 561 ? 4.023 -8.214 -4.679 1.00 91.31 561 ILE A N 1
ATOM 4425 C CA . ILE A 1 561 ? 4.061 -8.557 -6.102 1.00 91.31 561 ILE A CA 1
ATOM 4426 C C . ILE A 1 561 ? 2.808 -9.310 -6.577 1.00 91.31 561 ILE A C 1
ATOM 4428 O O . ILE A 1 561 ? 2.512 -9.306 -7.767 1.00 91.31 561 ILE A O 1
ATOM 4432 N N . ASN A 1 562 ? 2.053 -9.933 -5.667 1.00 91.50 562 ASN A N 1
ATOM 4433 C CA . ASN A 1 562 ? 0.830 -10.669 -5.990 1.00 91.50 562 ASN A CA 1
ATOM 4434 C C . ASN A 1 562 ? -0.413 -9.771 -6.107 1.00 91.50 562 ASN A C 1
ATOM 4436 O O . ASN A 1 562 ? -1.457 -10.244 -6.543 1.00 91.50 562 ASN A O 1
ATOM 4440 N N . SER A 1 563 ? -0.337 -8.498 -5.706 1.00 91.38 563 SER A N 1
ATOM 4441 C CA . SER A 1 563 ? -1.451 -7.551 -5.825 1.00 91.38 563 SER A CA 1
ATOM 4442 C C . SER A 1 563 ? -1.502 -6.972 -7.236 1.00 91.38 563 SER A C 1
ATOM 4444 O O . SER A 1 563 ? -0.962 -5.896 -7.496 1.00 91.38 563 SER A O 1
ATOM 4446 N N . SER A 1 564 ? -2.122 -7.724 -8.146 1.00 90.00 564 SER A N 1
ATOM 4447 C CA . SER A 1 564 ? -2.083 -7.480 -9.589 1.00 90.00 564 SER A CA 1
ATOM 4448 C C . SER A 1 564 ? -2.976 -6.360 -10.112 1.00 90.00 564 SER A C 1
ATOM 4450 O O . SER A 1 564 ? -2.888 -6.009 -11.288 1.00 90.00 564 SER A O 1
ATOM 4452 N N . ASP A 1 565 ? -3.841 -5.823 -9.259 1.00 93.25 565 ASP A N 1
ATOM 4453 C CA . ASP A 1 565 ? -4.817 -4.818 -9.653 1.00 93.25 565 ASP A CA 1
ATOM 4454 C C . ASP A 1 565 ? -4.176 -3.450 -9.903 1.00 93.25 565 ASP A C 1
ATOM 4456 O O . ASP A 1 565 ? -3.009 -3.191 -9.592 1.00 93.25 565 ASP A O 1
ATOM 4460 N N . PHE A 1 566 ? -4.970 -2.553 -10.482 1.00 94.25 566 PHE A N 1
ATOM 4461 C CA . PHE A 1 566 ? -4.573 -1.194 -10.816 1.00 94.25 566 PHE A CA 1
ATOM 4462 C C . PHE A 1 566 ? -5.557 -0.195 -10.207 1.00 94.25 566 PHE A C 1
ATOM 4464 O O . PHE A 1 566 ? -6.772 -0.368 -10.301 1.00 94.25 566 PHE A O 1
ATOM 4471 N N . LYS A 1 567 ? -5.040 0.893 -9.633 1.00 94.25 567 LYS A N 1
ATOM 4472 C CA . LYS A 1 567 ? -5.830 2.002 -9.085 1.00 94.25 567 LYS A CA 1
ATOM 4473 C C . LYS A 1 567 ? -5.800 3.203 -10.021 1.00 94.25 567 LYS A C 1
ATOM 4475 O O . LYS A 1 567 ? -4.793 3.467 -10.677 1.00 94.25 567 LYS A O 1
ATOM 4480 N N . LYS A 1 568 ? -6.925 3.918 -10.106 1.00 92.69 568 LYS A N 1
ATOM 4481 C CA . LYS A 1 568 ? -7.064 5.116 -10.942 1.00 92.69 568 LYS A CA 1
ATOM 4482 C C . LYS A 1 568 ? -6.227 6.264 -10.382 1.00 92.69 568 LYS A C 1
ATOM 4484 O O . LYS A 1 568 ? -6.087 6.410 -9.173 1.00 92.69 568 LYS A O 1
ATOM 4489 N N . ARG A 1 569 ? -5.713 7.111 -11.263 1.00 91.75 569 ARG A N 1
ATOM 4490 C CA . ARG A 1 569 ? -5.159 8.420 -10.900 1.00 91.75 569 ARG A CA 1
ATOM 4491 C C . ARG A 1 569 ? -6.281 9.452 -10.847 1.00 91.75 569 ARG A C 1
ATOM 4493 O O . ARG A 1 569 ? -7.284 9.295 -11.543 1.00 91.75 569 ARG A O 1
ATOM 4500 N N . LYS A 1 570 ? -6.119 10.496 -10.034 1.00 89.69 570 LYS A N 1
ATOM 4501 C CA . LYS A 1 570 ? -7.098 11.592 -9.954 1.00 89.69 570 LYS A CA 1
ATOM 4502 C C . LYS A 1 570 ? -7.116 12.416 -11.234 1.00 89.69 570 LYS A C 1
ATOM 4504 O O . LYS A 1 570 ? -8.172 12.636 -11.816 1.00 89.69 570 LYS A O 1
ATOM 4509 N N . THR A 1 571 ? -5.930 12.786 -11.710 1.00 85.75 571 THR A N 1
ATOM 4510 C CA . THR A 1 571 ? -5.750 13.557 -12.944 1.00 85.75 571 THR A CA 1
ATOM 4511 C C . THR A 1 571 ? -4.947 12.735 -13.948 1.00 85.75 571 THR A C 1
ATOM 4513 O O . THR A 1 571 ? -3.753 12.518 -13.724 1.00 85.75 571 THR A O 1
ATOM 4516 N N . PRO A 1 572 ? -5.549 12.261 -15.053 1.00 79.31 572 PRO A N 1
ATOM 4517 C CA . PRO A 1 572 ? -4.815 11.585 -16.120 1.00 79.31 572 PRO A CA 1
ATOM 4518 C C . PRO A 1 572 ? -3.675 12.460 -16.663 1.00 79.31 572 PRO A C 1
ATOM 4520 O O . PRO A 1 572 ? -3.833 13.669 -16.804 1.00 79.31 572 PRO A O 1
ATOM 4523 N N . ILE A 1 573 ? -2.521 11.857 -16.961 1.00 75.75 573 ILE A N 1
ATOM 4524 C CA . ILE A 1 573 ? -1.433 12.554 -17.664 1.00 75.75 573 ILE A CA 1
ATOM 4525 C C . ILE A 1 573 ? -1.650 12.335 -19.148 1.00 75.75 573 ILE A C 1
ATOM 4527 O O . ILE A 1 573 ? -1.735 11.190 -19.594 1.00 75.75 573 ILE A O 1
ATOM 4531 N N . THR A 1 574 ? -1.720 13.432 -19.892 1.00 64.50 574 THR A N 1
ATOM 4532 C CA . THR A 1 574 ? -1.911 13.416 -21.342 1.00 64.50 574 THR A CA 1
ATOM 4533 C C . THR A 1 574 ? -0.551 13.610 -22.011 1.00 64.50 574 THR A C 1
ATOM 4535 O O . THR A 1 574 ? -0.237 14.695 -22.482 1.00 64.50 574 THR A O 1
ATOM 4538 N N . ASP A 1 575 ? 0.283 12.570 -21.991 1.00 60.31 575 ASP A N 1
ATOM 4539 C CA . ASP A 1 575 ? 1.587 12.541 -22.670 1.00 60.31 575 ASP A CA 1
ATOM 4540 C C . ASP A 1 575 ? 1.598 11.388 -23.683 1.00 60.31 575 ASP A C 1
ATOM 4542 O O . ASP A 1 575 ? 2.119 10.312 -23.403 1.00 60.31 575 ASP A O 1
ATOM 4546 N N . GLY A 1 576 ? 0.908 11.554 -24.819 1.00 55.47 576 GLY A N 1
ATOM 4547 C CA . GLY A 1 576 ? 0.877 10.593 -25.939 1.00 55.47 576 GLY A CA 1
ATOM 4548 C C . GLY A 1 576 ? 0.082 9.294 -25.710 1.00 55.47 576 GLY A C 1
ATOM 4549 O O . GLY A 1 576 ? -0.638 8.858 -26.603 1.00 55.47 576 GLY A O 1
ATOM 4550 N N . SER A 1 577 ? 0.124 8.713 -24.510 1.00 54.69 577 SER A N 1
ATOM 4551 C CA . SER A 1 577 ? -0.821 7.707 -24.021 1.00 54.69 577 SER A CA 1
ATOM 4552 C C . SER A 1 577 ? -1.302 8.141 -22.635 1.00 54.69 577 SER A C 1
ATOM 4554 O O . SER A 1 577 ? -0.530 8.602 -21.793 1.00 54.69 577 SER A O 1
ATOM 4556 N N . ASN A 1 578 ? -2.614 8.104 -22.419 1.00 66.12 578 ASN A N 1
ATOM 4557 C CA . ASN A 1 578 ? -3.210 8.602 -21.187 1.00 66.12 578 ASN A CA 1
ATOM 4558 C C . ASN A 1 578 ? -2.815 7.700 -20.005 1.00 66.12 578 ASN A C 1
ATOM 4560 O O . ASN A 1 578 ? -3.403 6.628 -19.839 1.00 66.12 578 ASN A O 1
ATOM 4564 N N . ILE A 1 579 ? -1.887 8.138 -19.146 1.00 81.50 579 ILE A N 1
ATOM 4565 C CA . ILE A 1 579 ? -1.531 7.398 -17.923 1.00 81.50 579 ILE A CA 1
ATOM 4566 C C . ILE A 1 579 ? -2.684 7.550 -16.927 1.00 81.50 579 ILE A C 1
ATOM 4568 O O . ILE A 1 579 ? -2.783 8.539 -16.191 1.00 81.50 579 ILE A O 1
ATOM 4572 N N . LYS A 1 580 ? -3.598 6.577 -16.939 1.00 85.94 580 LYS A N 1
ATOM 4573 C CA . LYS A 1 580 ? -4.851 6.605 -16.165 1.00 85.94 580 LYS A CA 1
ATOM 4574 C C . LYS A 1 580 ? -4.779 5.816 -14.866 1.00 85.94 580 LYS A C 1
ATOM 4576 O O . LYS A 1 580 ? -5.551 6.099 -13.950 1.00 85.94 580 LYS A O 1
ATOM 4581 N N . LYS A 1 581 ? -3.908 4.810 -14.792 1.00 92.06 581 LYS A N 1
ATOM 4582 C CA . LYS A 1 581 ? -3.862 3.868 -13.675 1.00 92.06 581 LYS A CA 1
ATOM 4583 C C . LYS A 1 581 ? -2.430 3.534 -13.271 1.00 92.06 581 LYS A C 1
ATOM 4585 O O . LYS A 1 581 ? -1.514 3.657 -14.074 1.00 92.06 581 LYS A O 1
ATOM 4590 N N . VAL A 1 582 ? -2.270 3.099 -12.026 1.00 93.44 582 VAL A N 1
ATOM 4591 C CA . VAL A 1 582 ? -0.999 2.680 -11.420 1.00 93.44 582 VAL A CA 1
ATOM 4592 C C . VAL A 1 582 ? -1.221 1.346 -10.703 1.00 93.44 582 VAL A C 1
ATOM 4594 O O . VAL A 1 582 ? -2.295 1.162 -10.122 1.00 93.44 582 VAL A O 1
ATOM 4597 N N . PRO A 1 583 ? -0.256 0.411 -10.705 1.00 95.50 583 PRO A N 1
ATOM 4598 C CA . PRO A 1 583 ? -0.381 -0.845 -9.970 1.00 95.50 583 PRO A CA 1
ATOM 4599 C C . PRO A 1 583 ? -0.690 -0.635 -8.479 1.00 95.50 583 PRO A C 1
ATOM 4601 O O . PRO A 1 583 ? -0.002 0.123 -7.790 1.00 95.50 583 PRO A O 1
ATOM 4604 N N . THR A 1 584 ? -1.679 -1.358 -7.947 1.00 94.88 584 THR A N 1
ATOM 4605 C CA . THR A 1 584 ? -2.071 -1.310 -6.527 1.00 94.88 584 THR A CA 1
ATOM 4606 C C . THR A 1 584 ? -0.893 -1.638 -5.609 1.00 94.88 584 THR A C 1
ATOM 4608 O O . THR A 1 584 ? -0.731 -1.007 -4.568 1.00 94.88 584 THR A O 1
ATOM 4611 N N . MET A 1 585 ? -0.011 -2.555 -6.019 1.00 93.25 585 MET A N 1
ATOM 4612 C CA . MET A 1 585 ? 1.213 -2.899 -5.281 1.00 93.25 585 MET A CA 1
ATOM 4613 C C . MET A 1 585 ? 2.159 -1.714 -5.024 1.00 93.25 585 MET A C 1
ATOM 4615 O O . MET A 1 585 ? 2.922 -1.769 -4.061 1.00 93.25 585 MET A O 1
ATOM 4619 N N . SER A 1 586 ? 2.116 -0.671 -5.860 1.00 94.88 586 SER A N 1
ATOM 4620 C CA . SER A 1 586 ? 2.906 0.552 -5.683 1.00 94.88 586 SER A CA 1
ATOM 4621 C C . SER A 1 586 ? 2.191 1.571 -4.799 1.00 94.88 586 SER A C 1
ATOM 4623 O O . SER A 1 586 ? 2.815 2.192 -3.942 1.00 94.88 586 SER A O 1
ATOM 4625 N N . VAL A 1 587 ? 0.864 1.685 -4.936 1.00 94.19 587 VAL A N 1
ATOM 4626 C CA . VAL A 1 587 ? 0.028 2.553 -4.084 1.00 94.19 587 VAL A CA 1
ATOM 4627 C C . VAL A 1 587 ? 0.130 2.155 -2.607 1.00 94.19 587 VAL A C 1
ATOM 4629 O O . VAL A 1 587 ? 0.123 3.010 -1.726 1.00 94.19 587 VAL A O 1
ATOM 4632 N N . MET A 1 588 ? 0.275 0.858 -2.334 1.00 91.50 588 MET A N 1
ATOM 4633 C CA . MET A 1 588 ? 0.442 0.309 -0.984 1.00 91.50 588 MET A CA 1
ATOM 4634 C C . MET A 1 588 ? 1.897 0.282 -0.497 1.00 91.50 588 MET A C 1
ATOM 4636 O O . MET A 1 588 ? 2.183 -0.402 0.478 1.00 91.50 588 MET A O 1
ATOM 4640 N N . ASN A 1 589 ? 2.840 0.938 -1.171 1.00 92.19 589 ASN A N 1
ATOM 4641 C CA . ASN A 1 589 ? 4.237 0.942 -0.751 1.00 92.19 589 ASN A CA 1
ATOM 4642 C C . ASN A 1 589 ? 4.651 2.353 -0.296 1.00 92.19 589 ASN A C 1
ATOM 4644 O O . ASN A 1 589 ? 4.479 3.298 -1.060 1.00 92.19 589 ASN A O 1
ATOM 4648 N N . PRO A 1 590 ? 5.202 2.528 0.918 1.00 91.50 590 PRO A N 1
ATOM 4649 C CA . PRO A 1 590 ? 5.601 3.848 1.406 1.00 91.50 590 PRO A CA 1
ATOM 4650 C C . PRO A 1 590 ? 7.037 4.236 1.013 1.00 91.50 590 PRO A C 1
ATOM 4652 O O . PRO A 1 590 ? 7.461 5.361 1.277 1.00 91.50 590 PRO A O 1
ATOM 4655 N N . LEU A 1 591 ? 7.804 3.312 0.431 1.00 93.44 591 LEU A N 1
ATOM 4656 C CA . LEU A 1 591 ? 9.236 3.458 0.195 1.00 93.44 591 LEU A CA 1
ATOM 4657 C C . LEU A 1 591 ? 9.542 4.098 -1.159 1.00 93.44 591 LEU A C 1
ATOM 4659 O O . LEU A 1 591 ? 8.682 4.252 -2.031 1.00 93.44 591 LEU A O 1
ATOM 4663 N N . GLY A 1 592 ? 10.813 4.449 -1.333 1.00 94.62 592 GLY A N 1
ATOM 4664 C CA . GLY A 1 592 ? 11.336 4.972 -2.582 1.00 94.62 592 GLY A CA 1
ATOM 4665 C C . GLY A 1 592 ? 12.806 4.631 -2.787 1.00 94.62 592 GLY A C 1
ATOM 4666 O O . GLY A 1 592 ? 13.514 4.260 -1.852 1.00 94.62 592 GLY A O 1
ATOM 4667 N N . THR A 1 593 ? 13.265 4.732 -4.030 1.00 96.44 593 THR A N 1
ATOM 4668 C CA . THR A 1 593 ? 14.671 4.548 -4.402 1.00 96.44 593 THR A CA 1
ATOM 4669 C C . THR A 1 593 ? 15.067 5.436 -5.565 1.00 96.44 593 THR A C 1
ATOM 4671 O O . THR A 1 593 ? 14.241 5.764 -6.420 1.00 96.44 593 THR A O 1
ATOM 4674 N N . ILE A 1 594 ? 16.334 5.840 -5.569 1.00 97.25 594 ILE A N 1
ATOM 4675 C CA . ILE A 1 594 ? 16.936 6.643 -6.625 1.00 97.25 594 ILE A CA 1
ATOM 4676 C C . ILE A 1 594 ? 17.853 5.730 -7.426 1.00 97.25 594 ILE A C 1
ATOM 4678 O O . ILE A 1 594 ? 18.722 5.058 -6.869 1.00 97.25 594 ILE A O 1
ATOM 4682 N N . LEU A 1 595 ? 17.650 5.708 -8.736 1.00 97.19 595 LEU A N 1
ATOM 4683 C CA . LEU A 1 595 ? 18.398 4.888 -9.676 1.00 97.19 595 LEU A CA 1
ATOM 4684 C C . LEU A 1 595 ? 19.171 5.787 -10.638 1.00 97.19 595 LEU A C 1
ATOM 4686 O O . LEU A 1 595 ? 18.753 6.907 -10.937 1.00 97.19 595 LEU A O 1
ATOM 4690 N N . TYR A 1 596 ? 20.269 5.276 -11.177 1.00 96.19 596 TYR A N 1
ATOM 4691 C CA . TYR A 1 596 ? 20.911 5.887 -12.335 1.00 96.19 596 TYR A CA 1
ATOM 4692 C C . TYR A 1 596 ? 20.012 5.733 -13.568 1.00 96.19 596 TYR A C 1
ATOM 4694 O O . TYR A 1 596 ? 19.485 4.651 -13.835 1.00 96.19 596 TYR A O 1
ATOM 4702 N N . GLY A 1 597 ? 19.814 6.829 -14.298 1.00 93.50 597 GLY A N 1
ATOM 4703 C CA . GLY A 1 597 ? 18.999 6.860 -15.509 1.00 93.50 597 GLY A CA 1
ATOM 4704 C C . GLY A 1 597 ? 19.800 6.568 -16.777 1.00 93.50 597 GLY A C 1
ATOM 4705 O O . GLY A 1 597 ? 20.759 5.795 -16.746 1.00 93.50 597 GLY A O 1
ATOM 4706 N N . THR A 1 598 ? 19.382 7.144 -17.903 1.00 91.31 598 THR A N 1
ATOM 4707 C CA . THR A 1 598 ? 19.972 6.899 -19.233 1.00 91.31 598 THR A CA 1
ATOM 4708 C C . THR A 1 598 ? 20.887 8.033 -19.692 1.00 91.31 598 THR A C 1
ATOM 4710 O O . THR A 1 598 ? 21.875 7.771 -20.376 1.00 91.31 598 THR A O 1
ATOM 4713 N N . ASP A 1 599 ? 20.612 9.267 -19.263 1.00 90.69 599 ASP A N 1
ATOM 4714 C CA . ASP A 1 599 ? 21.369 10.467 -19.637 1.00 90.69 599 ASP A CA 1
ATOM 4715 C C . ASP A 1 599 ? 22.572 10.683 -18.703 1.00 90.69 599 ASP A C 1
ATOM 4717 O O . ASP A 1 599 ? 22.557 11.517 -17.797 1.00 90.69 599 ASP A O 1
ATOM 4721 N N . ILE A 1 600 ? 23.602 9.852 -18.879 1.00 89.62 600 ILE A N 1
ATOM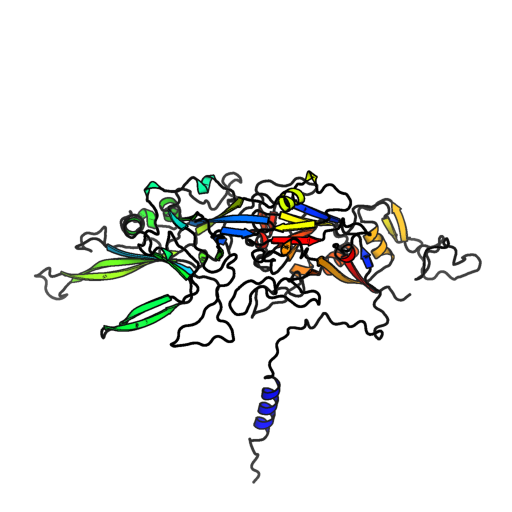 4722 C CA . ILE A 1 600 ? 24.884 9.960 -18.171 1.00 89.62 600 ILE A CA 1
ATOM 4723 C C . ILE A 1 600 ? 25.990 10.138 -19.221 1.00 89.62 600 ILE A C 1
ATOM 4725 O O . ILE A 1 600 ? 26.125 9.263 -20.081 1.00 89.62 600 ILE A O 1
ATOM 4729 N N . PRO A 1 601 ? 26.793 11.218 -19.168 1.00 87.88 601 PRO A N 1
ATOM 4730 C CA . PRO A 1 601 ? 27.884 11.440 -20.116 1.00 87.88 601 PRO A CA 1
ATOM 4731 C C . PRO A 1 601 ? 28.953 10.343 -20.060 1.00 87.88 601 PRO A C 1
ATOM 4733 O O . PRO A 1 601 ? 29.273 9.835 -18.988 1.00 87.88 601 PRO A O 1
ATOM 4736 N N . GLU A 1 602 ? 29.574 10.032 -21.200 1.00 88.31 602 GLU A N 1
ATOM 4737 C CA . GLU A 1 602 ? 30.665 9.040 -21.300 1.00 88.31 602 GLU A CA 1
ATOM 4738 C C . GLU A 1 602 ? 31.881 9.362 -20.430 1.00 88.31 602 GLU A C 1
ATOM 4740 O O . GLU A 1 602 ? 32.596 8.462 -19.995 1.00 88.31 602 GLU A O 1
ATOM 4745 N N . THR A 1 603 ? 32.091 10.643 -20.143 1.00 90.88 603 THR A N 1
ATOM 4746 C CA . THR A 1 603 ? 33.167 11.131 -19.279 1.00 90.88 603 THR A CA 1
ATOM 4747 C C . THR A 1 603 ? 32.875 10.956 -17.786 1.00 90.88 603 THR A C 1
ATOM 4749 O O . THR A 1 603 ? 33.773 11.164 -16.973 1.00 90.88 603 THR A O 1
ATOM 4752 N N . ASP A 1 604 ? 31.637 10.631 -17.396 1.00 91.38 604 ASP A N 1
ATOM 4753 C CA . ASP A 1 604 ? 31.257 10.451 -15.994 1.00 91.38 604 ASP A CA 1
ATOM 4754 C C . ASP A 1 604 ? 31.706 9.077 -15.476 1.00 91.38 604 ASP A C 1
ATOM 4756 O O . ASP A 1 604 ? 31.517 8.041 -16.119 1.00 91.38 604 ASP A O 1
ATOM 4760 N N . VAL A 1 605 ? 32.234 9.046 -14.253 1.00 91.94 605 VAL A N 1
ATOM 4761 C CA . VAL A 1 605 ? 32.670 7.812 -13.576 1.00 91.94 605 VAL A CA 1
ATOM 4762 C C . VAL A 1 605 ? 31.537 6.790 -13.401 1.00 91.94 605 VAL A C 1
ATOM 4764 O O . VAL A 1 605 ? 31.783 5.595 -13.247 1.00 91.94 605 VAL A O 1
ATOM 4767 N N . ASN A 1 606 ? 30.282 7.243 -13.429 1.00 91.25 606 ASN A N 1
ATOM 4768 C CA . ASN A 1 606 ? 29.083 6.426 -13.300 1.00 91.25 606 ASN A CA 1
ATOM 4769 C C . ASN A 1 606 ? 28.479 6.016 -14.649 1.00 91.25 606 ASN A C 1
ATOM 4771 O O . ASN A 1 606 ? 27.440 5.358 -14.650 1.00 91.25 606 ASN A O 1
ATOM 4775 N N . TYR A 1 607 ? 29.109 6.326 -15.789 1.00 89.94 607 TYR A N 1
ATOM 4776 C CA . TYR A 1 607 ? 28.597 5.969 -17.120 1.00 89.94 607 TYR A CA 1
ATOM 4777 C C . TYR A 1 607 ? 28.233 4.484 -17.244 1.00 89.94 607 TYR A C 1
ATOM 4779 O O . TYR A 1 607 ? 27.230 4.120 -17.863 1.00 89.94 607 TYR A O 1
ATOM 4787 N N . ALA A 1 608 ? 29.013 3.600 -16.616 1.00 89.50 608 ALA A N 1
ATOM 4788 C CA . ALA A 1 608 ? 28.758 2.163 -16.619 1.00 89.50 608 ALA A CA 1
ATOM 4789 C C . ALA A 1 608 ? 27.463 1.761 -15.885 1.00 89.50 608 ALA A C 1
ATOM 4791 O O . ALA A 1 608 ? 26.880 0.739 -16.243 1.00 89.50 608 ALA A O 1
ATOM 4792 N N . LYS A 1 609 ? 27.007 2.567 -14.914 1.00 91.88 609 LYS A N 1
ATOM 4793 C CA . LYS A 1 609 ? 25.843 2.309 -14.048 1.00 91.88 609 LYS A CA 1
ATOM 4794 C C . LYS A 1 609 ? 24.503 2.706 -14.667 1.00 91.88 609 LYS A C 1
ATOM 4796 O O . LYS A 1 609 ? 23.468 2.384 -14.082 1.00 91.88 609 LYS A O 1
ATOM 4801 N N . ARG A 1 610 ? 24.521 3.406 -15.807 1.00 92.38 610 ARG A N 1
ATOM 4802 C CA . ARG A 1 610 ? 23.313 3.812 -16.537 1.00 92.38 610 ARG A CA 1
ATOM 4803 C C . ARG A 1 610 ? 22.425 2.609 -16.857 1.00 92.38 610 ARG A C 1
ATOM 4805 O O . ARG A 1 610 ? 22.931 1.501 -17.043 1.00 92.38 610 ARG A O 1
ATOM 4812 N N . LEU A 1 611 ? 21.126 2.847 -16.990 1.00 91.56 611 LEU A N 1
ATOM 4813 C CA . LEU A 1 611 ? 20.178 1.825 -17.429 1.00 91.56 611 LEU A CA 1
ATOM 4814 C C . LEU A 1 611 ? 20.539 1.319 -18.833 1.00 91.56 611 LEU A C 1
ATOM 4816 O O . LEU A 1 611 ? 20.749 2.108 -19.755 1.00 91.56 611 LEU A O 1
ATOM 4820 N N . LYS A 1 612 ? 20.587 -0.006 -18.996 1.00 84.31 612 LYS A N 1
ATOM 4821 C CA . LYS A 1 612 ? 20.827 -0.670 -20.283 1.00 84.31 612 LYS A CA 1
ATOM 4822 C C . LYS A 1 612 ? 19.882 -1.847 -20.461 1.00 84.31 612 LYS A C 1
ATOM 4824 O O . LYS A 1 612 ? 19.544 -2.530 -19.493 1.00 84.31 612 LYS A O 1
ATOM 4829 N N . LEU A 1 613 ? 19.513 -2.090 -21.714 1.00 90.06 613 LEU A N 1
ATOM 4830 C CA . LEU A 1 613 ? 18.885 -3.331 -22.141 1.00 90.06 613 LEU A CA 1
ATOM 4831 C C . LEU A 1 613 ? 19.975 -4.331 -22.525 1.00 90.06 613 LEU A C 1
ATOM 4833 O O . LEU A 1 613 ? 20.736 -4.089 -23.462 1.00 90.06 613 LEU A O 1
ATOM 4837 N N . GLU A 1 614 ? 20.041 -5.438 -21.795 1.00 89.75 614 GLU A N 1
ATOM 4838 C CA . GLU A 1 614 ? 20.977 -6.536 -22.026 1.00 89.75 614 GLU A CA 1
ATOM 4839 C C . GLU A 1 614 ? 20.260 -7.641 -22.795 1.00 89.75 614 GLU A C 1
ATOM 4841 O O . GLU A 1 614 ? 19.342 -8.257 -22.254 1.00 89.75 614 GLU A O 1
ATOM 4846 N N . ILE A 1 615 ? 20.665 -7.894 -24.044 1.00 86.75 615 ILE A N 1
ATOM 4847 C CA . ILE A 1 615 ? 20.084 -8.952 -24.880 1.00 86.75 615 ILE A CA 1
ATOM 4848 C C . ILE A 1 615 ? 21.133 -10.024 -25.163 1.00 86.75 615 ILE A C 1
ATOM 4850 O O . ILE A 1 615 ? 22.131 -9.769 -25.838 1.00 86.75 615 ILE A O 1
ATOM 4854 N N . TYR A 1 616 ? 20.857 -11.241 -24.704 1.00 88.19 616 TYR A N 1
ATOM 4855 C CA . TYR A 1 616 ? 21.588 -12.452 -25.055 1.00 88.19 616 TYR A CA 1
ATOM 4856 C C . TYR A 1 616 ? 20.856 -13.160 -26.187 1.00 88.19 616 TYR A C 1
ATOM 4858 O O . TYR A 1 616 ? 19.655 -13.433 -26.092 1.00 88.19 616 TYR A O 1
ATOM 4866 N N . TYR A 1 617 ? 21.572 -13.478 -27.258 1.00 82.12 617 TYR A N 1
ATOM 4867 C CA . TYR A 1 617 ? 20.995 -14.061 -28.461 1.00 82.12 617 TYR A CA 1
ATOM 4868 C C . TYR A 1 617 ? 21.921 -15.113 -29.068 1.00 82.12 617 TYR A C 1
ATOM 4870 O O . TYR A 1 617 ? 23.113 -15.165 -28.772 1.00 82.12 617 TYR A O 1
ATOM 4878 N N . THR A 1 618 ? 21.346 -15.962 -29.912 1.00 81.81 618 THR A N 1
ATOM 4879 C CA . THR A 1 618 ? 22.081 -16.909 -30.749 1.00 81.81 618 THR A CA 1
ATOM 4880 C C . THR A 1 618 ? 21.915 -16.504 -32.203 1.00 81.81 618 THR A C 1
ATOM 4882 O O . THR A 1 618 ? 20.791 -16.299 -32.673 1.00 81.81 618 THR A O 1
ATOM 4885 N N . LYS A 1 619 ? 23.039 -16.395 -32.913 1.00 75.38 619 LYS A N 1
ATOM 4886 C CA . LYS A 1 619 ? 23.056 -16.199 -34.362 1.00 75.38 619 LYS A CA 1
ATOM 4887 C C . LYS A 1 619 ? 22.754 -17.526 -35.069 1.00 75.38 619 LYS A C 1
ATOM 4889 O O . LYS A 1 619 ? 23.211 -18.573 -34.598 1.00 75.38 619 LYS A O 1
ATOM 4894 N N . PRO A 1 620 ? 22.005 -17.515 -36.183 1.00 68.38 620 PRO A N 1
ATOM 4895 C CA . PRO A 1 620 ? 21.842 -18.711 -37.000 1.00 68.38 620 PRO A CA 1
ATOM 4896 C C . PRO A 1 620 ? 23.217 -19.225 -37.454 1.00 68.38 620 PRO A C 1
ATOM 4898 O O . PRO A 1 620 ? 24.088 -18.442 -37.839 1.00 68.38 620 PRO A O 1
ATOM 4901 N N . LYS A 1 621 ? 23.431 -20.546 -37.378 1.00 53.31 621 LYS A N 1
ATOM 4902 C CA . LYS A 1 621 ? 24.596 -21.172 -38.014 1.00 53.31 621 LYS A CA 1
ATOM 4903 C C . LYS A 1 621 ? 24.382 -21.096 -39.518 1.00 53.31 621 LYS A C 1
ATOM 4905 O O . LYS A 1 621 ? 23.448 -21.708 -40.029 1.00 53.31 621 LYS A O 1
ATOM 4910 N N . ASN A 1 622 ? 25.226 -20.307 -40.159 1.00 45.97 622 ASN A N 1
ATOM 4911 C CA . ASN A 1 622 ? 25.287 -20.153 -41.600 1.00 45.97 622 ASN A CA 1
ATOM 4912 C C . ASN A 1 622 ? 26.023 -21.311 -42.266 1.00 45.97 622 ASN A C 1
ATOM 4914 O O . ASN A 1 622 ? 27.066 -21.727 -41.707 1.00 45.97 622 ASN A O 1
#

pLDDT: mean 83.09, std 16.95, range [30.62, 98.12]

Sequence (622 aa):
MYKHSFLRPILMIGLVTVLFVSCDKDFDQLGTDIVADDHFGGFDKPVYRTVKAYNQDLGPVASNDLPINPLGIYDNPAFGSTKADFVTQLALSTTSPVFNNTDPTKFVALPSMDSVVLNIPYYCHIPKDATITDGVKPYVLDSIYGKAESKFKLSIYRSNYYLRDLDPNQAFDEEQSYYTDDNVIGNNIDYASGVLNNSSNTAENVEFFFNPKEHKTTTYDENNEPVYTRSAPSMRLHLDNQFFLDKIISTPTANLSSQATFKNYFRGLYFQVQSTGNEGNMAMMNFAKGDITLYYKEDKITPDNPSTTTVNEYKVERISKTYVLTLKGNTVSLQNNYNLNPNYVYGINPANNSNPAGAGKLFLKGGQGSMAVVEIFSKTDLKGLALNPDYNPNLPINDGNSKYLISPDYNSSLPISDTNPKYVITGPNGVSDEIDDIRANDWLINEANLTFTIDAGSMQDEKTVEPNRLFLYDLDNSKMLVDYTYDFTSNNVYPKYNKYVYGGLLLDSDGKIVSQKNAQGAYTSTRKGAKYKIRITSHVRNLIKKDSTNVRLGLVVTENINSSDFKKRKTPITDGSNIKKVPTMSVMNPLGTILYGTDIPETDVNYAKRLKLEIYYTKPKN

Organism: NCBI:txid2529433

Radius of gyration: 32.28 Å; chains: 1; bounding box: 84×93×107 Å